Protein AF-A0A016SWZ9-F1 (afdb_monomer)

Sequence (400 aa):
MAFLKSSTEISSEKICSLPPNPGYGDCSSEPSIKFYFDVYDLRCKKFLFLNCKGSNQNRFDTEEECIRVCHYTACRPGEIIALSNATTPIICEKPSQCPDGYRCSYDKLFRRHVCCGYSNLDRTCPESSVSYASPTQHSSQRCSPSPTTDQCPENFICLKKERTGHCCKPQRDYCPLGQTPLDETLSGHPKKCNLMQSQFACPEGYECITPYRGNPWGYCCSTRIEARCSDGSDPYLYPENNQPQKCTVGVTTCRVGYSCQGLCNSIVGFCCTKKTSPSTDISNSDTTSDERPWYENATAHHANDGLVTKDDDDSRTSPAPSALVHSYAYDLMTVLSCPYQLTPSYLIDSQIIMECTKTGELRNSCPAPARCVRAPRDVLRRSICCTGSMISYRRSHILP

Radius of gyration: 32.59 Å; Cα contacts (8 Å, |Δi|>4): 728; chains: 1; bounding box: 80×88×98 Å

Solvent-accessible surface area (backbone atoms only — not comparable to full-atom values): 24625 Å² total; per-residue (Å²): 133,85,83,79,82,73,77,88,78,74,49,50,63,62,31,36,67,38,73,80,51,39,37,52,80,85,44,94,44,80,65,44,78,27,17,24,41,37,77,86,82,71,42,62,42,80,45,72,30,39,64,24,53,88,42,70,74,29,60,28,85,37,62,65,53,26,42,59,45,53,72,33,59,41,38,58,94,29,36,43,63,43,53,81,55,100,83,45,71,35,68,34,94,51,54,92,68,32,61,94,65,32,38,55,27,68,19,78,89,77,72,41,34,30,18,24,24,54,49,43,91,87,58,74,39,62,87,72,26,19,23,35,26,28,88,85,75,66,45,64,25,74,33,74,64,53,86,89,54,74,78,37,60,90,65,32,45,44,42,74,48,97,94,46,18,29,18,26,28,61,67,60,72,77,30,64,95,41,27,47,58,44,54,37,94,90,72,76,36,49,34,66,19,37,71,80,50,72,90,68,42,42,59,92,68,35,40,72,42,48,86,48,90,94,47,55,56,26,28,20,19,32,70,63,54,51,72,72,45,68,95,79,36,56,61,44,55,41,91,90,76,70,43,52,43,71,30,34,51,99,73,46,83,46,59,92,69,35,38,46,36,45,58,94,86,38,55,56,29,25,19,17,44,55,81,76,71,83,74,85,80,77,83,80,79,81,86,88,85,84,84,82,89,81,89,78,87,88,86,88,86,88,87,89,88,90,86,92,82,89,86,89,86,94,83,93,79,87,88,74,88,80,78,85,81,77,81,81,78,74,78,87,71,67,43,80,43,57,54,91,82,37,46,72,36,53,42,88,99,52,92,48,69,32,62,36,42,83,51,98,74,95,46,61,38,46,67,82,86,29,40,55,44,64,21,84,61,22,83,86,59,48,43,31,19,28,29,72,77,79,84,80,81,74,86,88,70,83,82,133

Foldseek 3Di:
DDDDPDDDPCALLNLLPDDFDLADDDAPDAKDWWWFQDLVVRAIDIDIRRNYPPGGNRTHHDRLLNLFSHVQQQEDQQKGFDAPDPRHFQFDDAQVSEPQQWGWTQRPSNRGITTIGFACPVVPDDPQKTARADSRRRPFDWDDQDQPDAPEPFQWGWDDDDPTTGTMHGSDPLDPAQWDADQDPPHRGFQKFFVVVPPPRDDPQWDFDQPDPPRRMGGTIGPAGHADAPPPFAFDADPVPRHFAKDFAPPDDDDPQWHFGDPPPGRIHTTTGDPPPDDPPPPDDDDDDDDDDDDDDDDDDDDDDDDDDDDDDDDDDDDDDDDPDPPPPDDLDFDQDDPPQWAFDADPPDPHGAFFDDDPPPDRHDPPPWGWDFRPRGPVRTITTIDGDDPDPDPDDDDD

Secondary structure (DSSP, 8-state):
------S----HHHHHTSPP----S---S--EEEEEEETTTTEEEEEEE---TT--S--BSSHHHHHHHHS-TTSPTT-EE-BSSSS-B-B-SSGGGSPTTEEEEEETTTTEEEEEE-B-TT--SPTTEEEPBPTTT-SB-EE---SS---SPTT-EEEEETTEEEEEEESS-SSSTTPPB-EETTTTEE-EEETTSTTTSS-TTEEEE-SSTT-SEEEEEESSPPP--GGGPPBPBPTTT--B-EEETTT--PPTTEEEEESTT-SEEEEEE--------------------------------------------PPP-----------------PPTT-EEPB-TTSS-B-BPEE-SSS-EE--TT-EEEE-TT-TT--EEEEES------------

InterPro domains:
  IPR002223 Pancreatic trypsin inhibitor Kunitz domain [PF00014] (15-70)
  IPR002223 Pancreatic trypsin inhibitor Kunitz domain [PS50279] (16-70)
  IPR002223 Pancreatic trypsin inhibitor Kunitz domain [SM00131] (14-71)
  IPR006150 Cysteine-rich repeat [SM00289] (73-117)
  IPR006150 Cysteine-rich repeat [SM00289] (123-169)
  IPR006150 Cysteine-rich repeat [SM00289] (173-222)
  IPR006150 Cysteine-rich repeat [SM00289] (227-273)
  IPR006150 Cysteine-rich repeat [SM00289] (336-387)
  IPR028150 Lustrin, cysteine-rich repeated [PF14625] (75-117)
  IPR028150 Lustrin, cysteine-rich repeated [PF14625] (125-169)
  IPR028150 Lustrin, cysteine-rich repeated [PF14625] (174-222)
  IPR028150 Lustrin, cysteine-rich repeated [PF14625] (229-273)
  IPR036880 Pancreatic trypsin inhibitor Kunitz domain superfamily [G3DSA:4.10.410.10] (4-71)
  IPR036880 Pancreatic trypsin inhibitor Kunitz domain superfamily [SSF57362] (11-73)
  IPR053014 Cuticle-associated divergent protein [PTHR46339] (11-389)

Structure (mmCIF, N/CA/C/O backbone):
data_AF-A0A016SWZ9-F1
#
_entry.id   AF-A0A016SWZ9-F1
#
loop_
_atom_site.group_PDB
_atom_site.id
_atom_site.type_symbol
_atom_site.label_atom_id
_atom_site.label_alt_id
_atom_site.label_comp_id
_atom_site.label_asym_id
_atom_site.label_entity_id
_atom_site.label_seq_id
_atom_site.pdbx_PDB_ins_code
_atom_site.Cartn_x
_atom_site.Cartn_y
_atom_site.Cartn_z
_atom_site.occupancy
_atom_site.B_iso_or_equiv
_atom_site.auth_seq_id
_atom_site.auth_comp_id
_atom_site.auth_asym_id
_atom_site.auth_atom_id
_atom_site.pdbx_PDB_model_num
ATOM 1 N N . MET A 1 1 ? -8.083 28.269 -7.785 1.00 29.72 1 MET A N 1
ATOM 2 C CA . MET A 1 1 ? -7.307 28.178 -9.045 1.00 29.72 1 MET A CA 1
ATOM 3 C C . MET A 1 1 ? -7.068 26.708 -9.352 1.00 29.72 1 MET A C 1
ATOM 5 O O . MET A 1 1 ? -7.039 25.926 -8.410 1.00 29.72 1 MET A O 1
ATOM 9 N N . ALA A 1 2 ? -6.944 26.317 -10.622 1.00 27.59 2 ALA A N 1
ATOM 10 C CA . ALA A 1 2 ? -6.658 24.925 -10.974 1.00 27.59 2 ALA A CA 1
ATOM 11 C C . ALA A 1 2 ? -5.197 24.576 -10.645 1.00 27.59 2 ALA A C 1
ATOM 13 O O . ALA A 1 2 ? -4.293 25.338 -10.985 1.00 27.59 2 ALA A O 1
ATOM 14 N N . PHE A 1 3 ? -4.962 23.428 -10.007 1.00 32.66 3 PHE A N 1
ATOM 15 C CA . PHE A 1 3 ? -3.608 22.920 -9.801 1.00 32.66 3 PHE A CA 1
ATOM 16 C C . PHE A 1 3 ? -3.045 22.410 -11.129 1.00 32.66 3 PHE A C 1
ATOM 18 O O . PHE A 1 3 ? -3.549 21.446 -11.705 1.00 32.66 3 PHE A O 1
ATOM 25 N N . LEU A 1 4 ? -1.988 23.065 -11.610 1.00 32.94 4 LEU A N 1
ATOM 26 C CA . LEU A 1 4 ? -1.225 22.613 -12.767 1.00 32.94 4 LEU A CA 1
ATOM 27 C C . LEU A 1 4 ? -0.562 21.271 -12.432 1.00 32.94 4 LEU A C 1
ATOM 29 O O . LEU A 1 4 ? 0.359 21.221 -11.616 1.00 32.94 4 LEU A O 1
ATOM 33 N N . LYS A 1 5 ? -1.005 20.186 -13.079 1.00 31.81 5 LYS A N 1
ATOM 34 C CA . LYS A 1 5 ? -0.259 18.922 -13.089 1.00 31.81 5 LYS A CA 1
ATOM 35 C C . LYS A 1 5 ? 1.055 19.141 -13.837 1.00 31.81 5 LYS A C 1
ATOM 37 O O . LYS A 1 5 ? 1.086 19.128 -15.065 1.00 31.81 5 LYS A O 1
ATOM 42 N N . SER A 1 6 ? 2.120 19.387 -13.082 1.00 34.25 6 SER A N 1
ATOM 43 C CA . SER A 1 6 ? 3.482 19.392 -13.608 1.00 34.25 6 SER A CA 1
ATOM 44 C C . SER A 1 6 ? 3.931 17.968 -13.952 1.00 34.25 6 SER A C 1
ATOM 46 O O . SER A 1 6 ? 3.404 16.997 -13.413 1.00 34.25 6 SER A O 1
ATOM 48 N N . SER A 1 7 ? 4.949 17.876 -14.807 1.00 35.16 7 SER A N 1
ATOM 49 C CA . SER A 1 7 ? 5.539 16.661 -15.386 1.00 35.16 7 SER A CA 1
ATOM 50 C C . SER A 1 7 ? 4.625 15.825 -16.296 1.00 35.16 7 SER A C 1
ATOM 52 O O . SER A 1 7 ? 3.534 15.384 -15.944 1.00 35.16 7 SER A O 1
ATOM 54 N N . THR A 1 8 ? 5.127 15.565 -17.502 1.00 41.88 8 THR A N 1
ATOM 55 C CA . THR A 1 8 ? 4.596 14.561 -18.423 1.00 41.88 8 THR A CA 1
ATOM 56 C C . THR A 1 8 ? 5.075 13.176 -17.991 1.00 41.88 8 THR A C 1
ATOM 58 O O . THR A 1 8 ? 6.055 12.662 -18.538 1.00 41.88 8 THR A O 1
ATOM 61 N N . GLU A 1 9 ? 4.411 12.566 -17.010 1.00 48.00 9 GLU A N 1
ATOM 62 C CA . GLU A 1 9 ? 4.642 11.153 -16.697 1.00 48.00 9 GLU A CA 1
ATOM 63 C C . GLU A 1 9 ? 4.214 10.285 -17.891 1.00 48.00 9 GLU A C 1
ATOM 65 O O . GLU A 1 9 ? 3.032 10.138 -18.208 1.00 48.00 9 GLU A O 1
ATOM 70 N N . ILE A 1 10 ? 5.201 9.721 -18.590 1.00 60.38 10 ILE A N 1
ATOM 71 C CA . ILE A 1 10 ? 4.973 8.677 -19.589 1.00 60.38 10 ILE A CA 1
ATOM 72 C C . ILE A 1 10 ? 4.625 7.413 -18.799 1.00 60.38 10 ILE A C 1
ATOM 74 O O . ILE A 1 10 ? 5.478 6.887 -18.091 1.00 60.38 10 ILE A O 1
ATOM 78 N N . SER A 1 11 ? 3.376 6.946 -18.890 1.00 72.00 11 SER A N 1
ATOM 79 C CA . SER A 1 11 ? 2.922 5.762 -18.149 1.00 72.00 11 SER A CA 1
ATOM 80 C C . SER A 1 11 ? 3.772 4.530 -1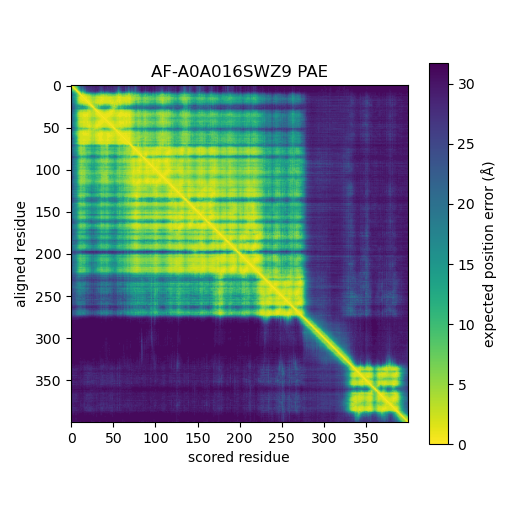8.470 1.00 72.00 11 SER A C 1
ATOM 82 O O . SER A 1 11 ? 4.233 4.377 -19.602 1.00 72.00 11 SER A O 1
ATOM 84 N N . SER A 1 12 ? 3.928 3.611 -17.511 1.00 74.62 12 SER A N 1
ATOM 85 C CA . SER A 1 12 ? 4.686 2.367 -17.715 1.00 74.62 12 SER A CA 1
ATOM 86 C C . SER A 1 12 ? 4.152 1.562 -18.906 1.00 74.62 12 SER A C 1
ATOM 88 O O . SER A 1 12 ? 4.935 1.101 -19.724 1.00 74.62 12 SER A O 1
ATOM 90 N N . GLU A 1 13 ? 2.825 1.512 -19.093 1.00 75.44 13 GLU A N 1
ATOM 91 C CA . GLU A 1 13 ? 2.162 0.954 -20.289 1.00 75.44 13 GLU A CA 1
ATOM 92 C C . GLU A 1 13 ? 2.742 1.542 -21.590 1.00 75.44 13 GLU A C 1
ATOM 94 O O . GLU A 1 13 ? 3.097 0.805 -22.509 1.00 75.44 13 GLU A O 1
ATOM 99 N N . LYS A 1 14 ? 2.919 2.870 -21.649 1.00 81.88 14 LYS A N 1
ATOM 100 C CA . LYS A 1 14 ? 3.511 3.548 -22.805 1.00 81.88 14 LYS A CA 1
ATOM 101 C C . LYS A 1 14 ? 5.024 3.335 -22.901 1.00 81.88 14 LYS A C 1
ATOM 103 O O . LYS A 1 14 ? 5.494 3.143 -24.016 1.00 81.88 14 LYS A O 1
ATOM 108 N N . ILE A 1 15 ? 5.775 3.327 -21.796 1.00 86.12 15 ILE A N 1
ATOM 109 C CA . ILE A 1 15 ? 7.223 3.032 -21.796 1.00 86.12 15 ILE A CA 1
ATOM 110 C C . ILE A 1 15 ? 7.481 1.635 -22.370 1.00 86.12 15 ILE A C 1
ATOM 112 O O . ILE A 1 15 ? 8.216 1.492 -23.342 1.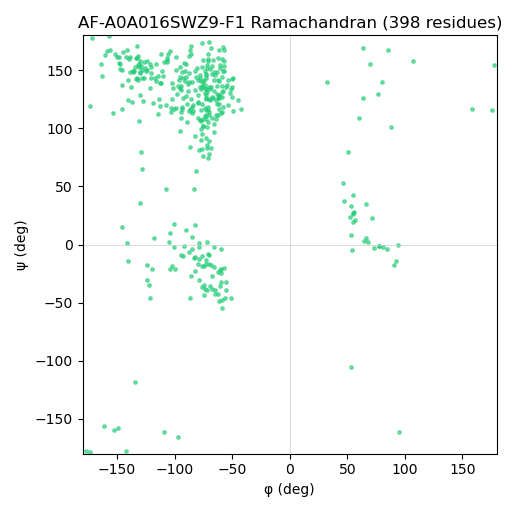00 86.12 15 ILE A O 1
ATOM 116 N N . CYS A 1 16 ? 6.834 0.619 -21.807 1.00 86.56 16 CYS A N 1
ATOM 117 C CA . CYS A 1 16 ? 7.059 -0.784 -22.142 1.00 86.56 16 CYS A CA 1
ATOM 118 C C . CYS A 1 16 ? 6.540 -1.154 -23.540 1.00 86.56 16 CYS A C 1
ATOM 120 O O . CYS A 1 16 ? 6.957 -2.163 -24.094 1.00 86.56 16 CYS A O 1
ATOM 122 N N . SER A 1 17 ? 5.679 -0.322 -24.143 1.00 85.94 17 SER A N 1
ATOM 123 C CA . SER A 1 17 ? 5.250 -0.472 -25.541 1.00 85.94 17 SER A CA 1
ATOM 124 C C . SER A 1 17 ? 6.289 -0.035 -26.591 1.00 85.94 17 SER A C 1
ATOM 126 O O . SER A 1 17 ? 6.085 -0.269 -27.782 1.00 85.94 17 SER A O 1
ATOM 128 N N . LEU A 1 18 ? 7.384 0.625 -26.191 1.00 87.25 18 LEU A N 1
ATOM 129 C CA . LEU A 1 18 ? 8.392 1.146 -27.122 1.00 87.25 18 LEU A CA 1
ATOM 130 C C . LEU A 1 18 ? 9.373 0.045 -27.571 1.00 87.25 18 LEU A C 1
ATOM 132 O O . LEU A 1 18 ? 9.764 -0.781 -26.751 1.00 87.25 18 LEU A O 1
ATOM 136 N N . PRO A 1 19 ? 9.856 0.051 -28.827 1.00 86.56 19 PRO A N 1
ATOM 137 C CA . PRO A 1 19 ? 10.899 -0.878 -29.266 1.00 86.56 19 PRO A CA 1
ATOM 138 C C . PRO A 1 19 ? 12.243 -0.606 -28.558 1.00 86.56 19 PRO A C 1
ATOM 140 O O . PRO A 1 19 ? 12.478 0.527 -28.117 1.00 86.56 19 PRO A O 1
ATOM 143 N N . PRO A 1 20 ? 13.164 -1.589 -28.500 1.00 89.06 20 PRO A N 1
ATOM 144 C CA . PRO A 1 20 ? 14.534 -1.350 -28.051 1.00 89.06 20 PRO A CA 1
ATOM 145 C C . PRO A 1 20 ? 15.197 -0.276 -28.918 1.00 89.06 20 PRO A C 1
ATOM 147 O O . PRO A 1 20 ? 15.142 -0.333 -30.147 1.00 89.06 20 PRO A O 1
ATOM 150 N N . ASN A 1 21 ? 15.836 0.706 -28.284 1.00 88.06 21 ASN A N 1
ATOM 151 C CA . ASN A 1 21 ? 16.500 1.804 -28.982 1.00 88.06 21 ASN A CA 1
ATOM 152 C C . ASN A 1 21 ? 17.928 1.994 -28.432 1.00 88.06 21 ASN A C 1
ATOM 154 O O . ASN A 1 21 ? 18.081 2.519 -27.322 1.00 88.06 21 ASN A O 1
ATOM 158 N N . PRO A 1 22 ? 18.978 1.603 -29.181 1.00 84.62 22 PRO A N 1
ATOM 159 C CA . PRO A 1 22 ? 20.370 1.695 -28.734 1.00 84.62 22 PRO A CA 1
ATOM 160 C C . PRO A 1 22 ? 20.909 3.134 -28.637 1.00 84.62 22 PRO A C 1
ATOM 162 O O . PRO A 1 22 ? 21.984 3.325 -28.070 1.00 84.62 22 PRO A O 1
ATOM 165 N N . GLY A 1 23 ? 20.172 4.137 -29.128 1.00 80.56 23 GLY A N 1
ATOM 166 C CA . GLY A 1 23 ? 20.660 5.503 -29.331 1.00 80.56 23 GLY A CA 1
ATOM 167 C C . GLY A 1 23 ? 21.376 5.671 -30.677 1.00 80.56 23 GLY A C 1
ATOM 168 O O . GLY A 1 23 ? 21.655 4.691 -31.367 1.00 80.56 23 GLY A O 1
ATOM 169 N N . TYR A 1 24 ? 21.636 6.921 -31.071 1.00 76.56 24 TYR A N 1
ATOM 170 C CA . TYR A 1 24 ? 22.297 7.260 -32.338 1.00 76.56 24 TYR A CA 1
ATOM 171 C C . TYR A 1 24 ? 23.068 8.593 -32.261 1.00 76.56 24 TYR A C 1
ATOM 173 O O . TYR A 1 24 ? 22.827 9.412 -31.371 1.00 76.56 24 TYR A O 1
ATOM 181 N N . GLY A 1 25 ? 23.967 8.824 -33.225 1.00 71.00 25 GLY A N 1
ATOM 182 C CA . GLY A 1 25 ? 24.854 9.997 -33.294 1.00 71.00 25 GLY A CA 1
ATOM 183 C C . GLY A 1 25 ? 26.235 9.733 -32.684 1.00 71.00 25 GLY A C 1
ATOM 184 O O . GLY A 1 25 ? 26.612 8.580 -32.515 1.00 71.00 25 GLY A O 1
ATOM 185 N N . ASP A 1 26 ? 26.977 10.792 -32.346 1.00 73.12 26 ASP A N 1
ATOM 186 C CA . ASP A 1 26 ? 28.234 10.668 -31.596 1.00 73.12 26 ASP A CA 1
ATOM 187 C C . ASP A 1 26 ? 27.960 10.303 -30.130 1.00 73.12 26 ASP A C 1
ATOM 189 O O . ASP A 1 26 ? 27.222 10.997 -29.419 1.00 73.12 26 ASP A O 1
ATOM 193 N N . CYS A 1 27 ? 28.575 9.214 -29.668 1.00 77.69 27 CYS A N 1
ATOM 194 C CA . CYS A 1 27 ? 28.362 8.637 -28.342 1.00 77.69 27 CYS A CA 1
ATOM 195 C C . CYS A 1 27 ? 29.660 8.761 -27.532 1.00 77.69 27 CYS A C 1
ATOM 197 O O . CYS A 1 27 ? 30.672 8.154 -27.863 1.00 77.69 27 CYS A O 1
ATOM 199 N N . SER A 1 28 ? 29.655 9.583 -26.480 1.00 71.12 28 SER A N 1
ATOM 200 C CA . SER A 1 28 ? 30.875 10.006 -25.764 1.00 71.12 28 SER A CA 1
ATOM 201 C C . SER A 1 28 ? 31.390 9.005 -24.715 1.00 71.12 28 SER A C 1
ATOM 203 O O . SER A 1 28 ? 32.130 9.392 -23.811 1.00 71.12 28 SER A O 1
ATOM 205 N N . SER A 1 29 ? 30.950 7.748 -24.771 1.00 81.81 29 SER A N 1
ATOM 206 C CA . SER A 1 29 ? 31.166 6.743 -23.723 1.00 81.81 29 SER A CA 1
ATOM 207 C C . SER A 1 29 ? 30.916 5.332 -24.249 1.00 81.81 29 SER A C 1
ATOM 209 O O . SER A 1 29 ? 29.988 5.138 -25.032 1.00 81.81 29 SER A O 1
ATOM 211 N N . GLU A 1 30 ? 31.692 4.362 -23.760 1.00 86.94 30 GLU A N 1
ATOM 212 C CA . GLU A 1 30 ? 31.612 2.945 -24.144 1.00 86.94 30 GLU A CA 1
ATOM 213 C C . GLU A 1 30 ? 30.186 2.363 -24.084 1.00 86.94 30 GLU A C 1
ATOM 215 O O . GLU A 1 30 ? 29.437 2.682 -23.154 1.00 86.94 30 GLU A O 1
ATOM 220 N N . PRO A 1 31 ? 29.793 1.476 -25.019 1.00 88.00 31 PRO A N 1
ATOM 221 C CA . PRO A 1 31 ? 28.531 0.744 -24.952 1.00 88.00 31 PRO A CA 1
ATOM 222 C C . PRO A 1 31 ? 28.373 -0.092 -23.674 1.00 88.00 31 PRO A C 1
ATOM 224 O O . PRO A 1 31 ? 29.335 -0.629 -23.128 1.00 88.00 31 PRO A O 1
ATOM 227 N N . SER A 1 32 ? 27.134 -0.265 -23.213 1.00 90.38 32 SER A N 1
ATOM 228 C CA . SER A 1 32 ? 26.811 -1.084 -22.040 1.00 90.38 32 SER A CA 1
ATOM 229 C C . SER A 1 32 ? 25.588 -1.971 -22.276 1.00 90.38 32 SER A C 1
ATOM 231 O O . SER A 1 32 ? 24.681 -1.637 -23.038 1.00 90.38 32 SER A O 1
ATOM 233 N N . ILE A 1 33 ? 25.558 -3.140 -21.630 1.00 91.38 33 ILE A N 1
ATOM 234 C CA . ILE A 1 33 ? 24.378 -4.010 -21.655 1.00 91.38 33 ILE A CA 1
ATOM 235 C C . ILE A 1 33 ? 23.294 -3.397 -20.770 1.00 91.38 33 ILE A C 1
ATOM 237 O O . ILE A 1 33 ? 23.549 -3.034 -19.621 1.00 91.38 33 ILE A O 1
ATOM 241 N N . LYS A 1 34 ? 22.085 -3.303 -21.320 1.00 93.44 34 LYS A N 1
ATOM 242 C CA . LYS A 1 34 ? 20.864 -2.852 -20.647 1.00 93.44 34 LYS A CA 1
ATOM 243 C C . LYS A 1 34 ? 19.728 -3.824 -20.956 1.00 93.44 34 LYS A C 1
ATOM 245 O O . LYS A 1 34 ? 19.867 -4.702 -21.810 1.00 93.44 34 LYS A O 1
ATOM 250 N N . PHE A 1 35 ? 18.604 -3.670 -20.274 1.00 92.12 35 PHE A N 1
ATOM 251 C CA . PHE A 1 35 ? 17.403 -4.473 -20.483 1.00 92.12 35 PHE A CA 1
ATOM 252 C C . PHE A 1 35 ? 16.294 -3.639 -21.115 1.00 92.12 35 PHE A C 1
ATOM 254 O O . PHE A 1 35 ? 16.156 -2.461 -20.804 1.00 92.12 35 PHE A O 1
ATOM 261 N N . TYR A 1 36 ? 15.491 -4.254 -21.974 1.00 91.94 36 TYR A N 1
ATOM 262 C CA . TYR A 1 36 ? 14.238 -3.697 -22.485 1.00 91.94 36 TYR A CA 1
ATOM 263 C C . TYR A 1 36 ? 13.135 -4.746 -22.354 1.00 91.94 36 TYR A C 1
ATOM 265 O O . TYR A 1 36 ? 13.416 -5.947 -22.335 1.00 91.94 36 TYR A O 1
ATOM 273 N N . PHE A 1 37 ? 11.885 -4.308 -22.276 1.00 88.12 37 PHE A N 1
ATOM 274 C CA . PHE A 1 37 ? 10.733 -5.195 -22.339 1.00 88.12 37 PHE A CA 1
ATOM 275 C C . PHE A 1 37 ? 10.330 -5.449 -23.792 1.00 88.12 37 PHE A C 1
ATOM 277 O O . PHE A 1 37 ? 10.073 -4.507 -24.542 1.00 88.12 37 PHE A O 1
ATOM 284 N N . ASP A 1 38 ? 10.262 -6.718 -24.180 1.00 86.44 38 ASP A N 1
ATOM 285 C CA . ASP A 1 38 ? 9.768 -7.158 -25.478 1.00 86.44 38 ASP A CA 1
ATOM 286 C C . ASP A 1 38 ? 8.275 -7.504 -25.375 1.00 86.44 38 ASP A C 1
ATOM 288 O O . ASP A 1 38 ? 7.885 -8.430 -24.659 1.00 86.44 38 ASP A O 1
ATOM 292 N N . VAL A 1 39 ? 7.442 -6.759 -26.105 1.00 80.75 39 VAL A N 1
ATOM 293 C CA . VAL A 1 39 ? 5.979 -6.926 -26.137 1.00 80.75 39 VAL A CA 1
ATOM 294 C C . VAL A 1 39 ? 5.500 -8.172 -26.887 1.00 80.75 39 VAL A C 1
ATOM 296 O O . VAL A 1 39 ? 4.347 -8.559 -26.712 1.00 80.75 39 VAL A O 1
ATOM 299 N N . TYR A 1 40 ? 6.342 -8.800 -27.713 1.00 79.38 40 TYR A N 1
ATOM 300 C CA . TYR A 1 40 ? 5.986 -10.011 -28.460 1.00 79.38 40 TYR A CA 1
ATOM 301 C C . TYR A 1 40 ? 6.246 -11.267 -27.622 1.00 79.38 40 TYR A C 1
ATOM 303 O O . TYR A 1 40 ? 5.371 -12.122 -27.502 1.00 79.38 40 TYR A O 1
ATOM 311 N N . ASP A 1 41 ? 7.412 -11.337 -26.974 1.00 78.62 41 ASP A N 1
ATOM 312 C CA . ASP A 1 41 ? 7.763 -12.436 -26.059 1.00 78.62 41 ASP A CA 1
ATOM 313 C C . ASP A 1 41 ? 7.197 -12.240 -24.640 1.00 78.62 41 ASP A C 1
ATOM 315 O O . ASP A 1 41 ? 7.245 -13.164 -23.821 1.00 78.62 41 ASP A O 1
ATOM 319 N N . LEU A 1 42 ? 6.678 -11.041 -24.341 1.00 74.81 42 LEU A N 1
ATOM 320 C CA . LEU A 1 42 ? 6.145 -10.615 -23.042 1.00 74.81 42 LEU A CA 1
ATOM 321 C C . LEU A 1 42 ? 7.154 -10.806 -21.893 1.00 74.81 42 LEU A C 1
ATOM 323 O O . LEU A 1 42 ? 6.815 -11.298 -20.809 1.00 74.81 42 LEU A O 1
ATOM 327 N N . ARG A 1 43 ? 8.418 -10.451 -22.162 1.00 83.06 43 ARG A N 1
ATOM 328 C CA . ARG A 1 43 ? 9.587 -10.688 -21.297 1.00 83.06 43 ARG A CA 1
ATOM 329 C C . ARG A 1 43 ? 10.624 -9.580 -21.426 1.00 83.06 43 ARG A C 1
ATOM 331 O O . ARG A 1 43 ? 10.762 -8.951 -22.471 1.00 83.06 43 ARG A O 1
ATOM 338 N N . CYS A 1 44 ? 11.429 -9.422 -20.385 1.00 87.88 44 CYS A N 1
ATOM 339 C CA . CYS A 1 44 ? 12.622 -8.590 -20.430 1.00 87.88 44 CYS A CA 1
ATOM 340 C C . CYS A 1 44 ? 13.778 -9.292 -21.149 1.00 87.88 44 CYS A C 1
ATOM 342 O O . CYS A 1 44 ? 14.040 -10.473 -20.926 1.00 87.88 44 CYS A O 1
ATOM 344 N N . LYS A 1 45 ? 14.467 -8.556 -22.022 1.00 90.56 45 LYS A N 1
ATOM 345 C CA . LYS A 1 45 ? 15.591 -9.032 -22.837 1.00 90.56 45 LYS A CA 1
ATOM 346 C C . LYS A 1 45 ? 16.775 -8.079 -22.716 1.00 90.56 45 LYS A C 1
ATOM 348 O O . LYS A 1 45 ? 16.605 -6.868 -22.587 1.00 90.56 45 LYS A O 1
ATOM 353 N N . LYS A 1 46 ? 17.988 -8.626 -22.800 1.00 94.06 46 LYS A N 1
ATOM 354 C CA . LYS A 1 46 ? 19.231 -7.844 -22.869 1.00 94.06 46 LYS A CA 1
ATOM 355 C C . LYS A 1 46 ? 19.389 -7.230 -24.261 1.00 94.06 46 LYS A C 1
ATOM 357 O O . LYS A 1 46 ? 19.111 -7.891 -25.260 1.00 94.06 46 LYS A O 1
ATOM 362 N N . PHE A 1 47 ? 19.884 -6.000 -24.326 1.00 91.25 47 PHE A N 1
ATOM 363 C CA . PHE A 1 47 ? 20.345 -5.357 -25.556 1.00 91.25 47 PHE A CA 1
ATOM 364 C C . PHE A 1 47 ? 21.594 -4.512 -25.297 1.00 91.25 47 PHE A C 1
ATOM 366 O O . PHE A 1 47 ? 21.898 -4.155 -24.156 1.00 91.25 47 PHE A O 1
ATOM 373 N N . LEU A 1 48 ? 22.327 -4.203 -26.366 1.00 89.00 48 LEU A N 1
ATOM 374 C CA . LEU A 1 48 ? 23.458 -3.286 -26.309 1.00 89.00 48 LEU A CA 1
ATOM 375 C C . LEU A 1 48 ? 22.942 -1.847 -26.419 1.00 89.00 48 LEU A C 1
ATOM 377 O O . LEU A 1 48 ? 22.408 -1.453 -27.456 1.00 89.00 48 LEU A O 1
ATOM 381 N N . PHE A 1 49 ? 23.111 -1.064 -25.359 1.00 88.44 49 PHE A N 1
ATOM 382 C CA . PHE A 1 49 ? 22.894 0.375 -25.384 1.00 88.44 49 PHE A CA 1
ATOM 383 C C . PHE A 1 49 ? 24.222 1.070 -25.687 1.00 88.44 49 PHE A C 1
ATOM 385 O O . PHE A 1 49 ? 25.215 0.849 -24.999 1.00 88.44 49 PHE A O 1
ATOM 392 N N . LEU A 1 50 ? 24.251 1.927 -26.705 1.00 86.25 50 LEU A N 1
ATOM 393 C CA . LEU A 1 50 ? 25.477 2.585 -27.169 1.00 86.25 50 LEU A CA 1
ATOM 394 C C . LEU A 1 50 ? 25.813 3.862 -26.366 1.00 86.25 50 LEU A C 1
ATOM 396 O O . LEU A 1 50 ? 26.719 4.599 -26.731 1.00 86.25 50 LEU A O 1
ATOM 400 N N . ASN A 1 51 ? 25.065 4.152 -25.292 1.00 85.56 51 ASN A N 1
ATOM 401 C CA . ASN A 1 51 ? 25.187 5.356 -24.453 1.00 85.56 51 ASN A CA 1
ATOM 402 C C . ASN A 1 51 ? 25.101 6.696 -25.223 1.00 85.56 51 ASN A C 1
ATOM 404 O O . ASN A 1 51 ? 25.579 7.735 -24.770 1.00 85.56 51 ASN A O 1
ATOM 408 N N . CYS A 1 52 ? 24.421 6.690 -26.372 1.00 82.81 52 CYS A N 1
ATOM 409 C CA . CYS A 1 52 ? 24.165 7.872 -27.194 1.00 82.81 52 CYS A CA 1
ATOM 410 C C . CYS A 1 52 ? 22.894 8.626 -26.762 1.00 82.81 52 CYS A C 1
ATOM 412 O O . CYS A 1 52 ? 22.015 8.103 -26.066 1.00 82.81 52 CYS A O 1
ATOM 414 N N . LYS A 1 53 ? 22.735 9.846 -27.286 1.00 78.00 53 LYS A N 1
ATOM 415 C CA . LYS A 1 53 ? 21.452 10.570 -27.272 1.00 78.00 53 LYS A CA 1
ATOM 416 C C . LYS A 1 53 ? 20.431 9.877 -28.198 1.00 78.00 53 LYS A C 1
ATOM 418 O O . LYS A 1 53 ? 20.754 8.952 -28.940 1.00 78.00 53 LYS A O 1
ATOM 423 N N . GLY A 1 54 ? 19.164 10.288 -28.116 1.00 76.75 54 GLY A N 1
ATOM 424 C CA . GLY A 1 54 ? 18.089 9.767 -28.976 1.00 76.75 54 GLY A CA 1
ATOM 425 C C . GLY A 1 54 ? 17.529 8.384 -28.601 1.00 76.75 54 GLY A C 1
ATOM 426 O O . GLY A 1 54 ? 16.590 7.924 -29.247 1.00 76.75 54 GLY A O 1
ATOM 427 N N . SER A 1 55 ? 18.048 7.733 -27.552 1.00 83.31 55 SER A N 1
ATOM 428 C CA . SER A 1 55 ? 17.440 6.527 -26.968 1.00 83.31 55 SER A CA 1
ATOM 429 C C . SER A 1 55 ? 16.154 6.851 -26.191 1.00 83.31 55 SER A C 1
ATOM 431 O O . SER A 1 55 ? 15.964 7.974 -25.722 1.00 83.31 55 SER A O 1
ATOM 433 N N . ASN A 1 56 ? 15.258 5.869 -26.066 1.00 87.88 56 ASN A N 1
ATOM 434 C CA . ASN A 1 56 ? 13.950 6.016 -25.421 1.00 87.88 56 ASN A CA 1
ATOM 435 C C . ASN A 1 56 ? 13.963 5.540 -23.949 1.00 87.88 56 ASN A C 1
ATOM 437 O O . ASN A 1 56 ? 15.025 5.411 -23.337 1.00 87.88 56 ASN A O 1
ATOM 441 N N . GLN A 1 57 ? 12.783 5.349 -23.355 1.00 89.88 57 GLN A N 1
ATOM 442 C CA . GLN A 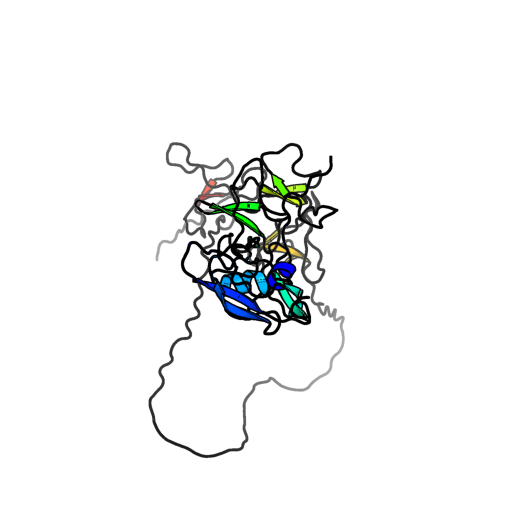1 57 ? 12.610 4.971 -21.948 1.00 89.88 57 GLN A CA 1
ATOM 443 C C . GLN A 1 57 ? 12.504 3.454 -21.706 1.00 89.88 57 GLN A C 1
ATOM 445 O O . GLN A 1 57 ? 12.561 3.049 -20.550 1.00 89.88 57 GLN A O 1
ATOM 450 N N . ASN A 1 58 ? 12.375 2.608 -22.739 1.00 90.38 58 ASN A N 1
ATOM 451 C CA . ASN A 1 58 ? 12.364 1.146 -22.572 1.00 90.38 58 ASN A CA 1
ATOM 452 C C . ASN A 1 58 ? 13.806 0.625 -22.459 1.00 90.38 58 ASN A C 1
ATOM 454 O O . ASN A 1 58 ? 14.329 -0.050 -23.348 1.00 90.38 58 ASN A O 1
ATOM 458 N N . ARG A 1 59 ? 14.486 1.064 -21.397 1.00 91.25 59 ARG A N 1
ATOM 459 C CA . ARG A 1 59 ? 15.897 0.800 -21.122 1.00 91.25 59 ARG A CA 1
ATOM 460 C C . ARG A 1 59 ? 16.139 0.864 -19.617 1.00 91.25 59 ARG A C 1
ATOM 462 O O . ARG A 1 59 ? 16.092 1.943 -19.031 1.00 91.25 59 ARG A O 1
ATOM 469 N N . PHE A 1 60 ? 16.467 -0.284 -19.048 1.00 91.12 60 PHE A N 1
ATOM 470 C CA . PHE A 1 60 ? 16.655 -0.519 -17.620 1.00 91.12 60 PHE A CA 1
ATOM 471 C C . PHE A 1 60 ? 18.047 -1.098 -17.351 1.00 91.12 60 PHE A C 1
ATOM 473 O O . PHE A 1 60 ? 18.668 -1.692 -18.240 1.00 91.12 60 PHE A O 1
ATOM 480 N N . ASP A 1 61 ? 18.541 -0.946 -16.130 1.00 89.56 61 ASP A N 1
ATOM 481 C CA . ASP A 1 61 ? 19.883 -1.367 -15.737 1.00 89.56 61 ASP A CA 1
ATOM 482 C C . ASP A 1 61 ? 19.933 -2.844 -15.323 1.00 89.56 61 ASP A C 1
ATOM 484 O O . ASP A 1 61 ? 20.965 -3.490 -15.513 1.00 89.56 61 ASP A O 1
ATOM 488 N N . THR A 1 62 ? 18.821 -3.408 -14.835 1.00 86.62 62 THR A N 1
ATOM 489 C CA . THR A 1 62 ? 18.717 -4.834 -14.469 1.00 86.62 62 THR A CA 1
ATOM 490 C C . THR A 1 62 ? 17.461 -5.510 -15.033 1.00 86.62 62 THR A C 1
ATOM 492 O O . THR A 1 62 ? 16.495 -4.848 -15.425 1.00 86.62 62 THR A O 1
ATOM 495 N N . GLU A 1 63 ? 17.459 -6.848 -15.072 1.00 85.69 63 GLU A N 1
ATOM 496 C CA . GLU A 1 63 ? 16.299 -7.630 -15.525 1.00 85.69 63 GLU A CA 1
ATOM 497 C C . GLU A 1 63 ? 15.117 -7.431 -14.574 1.00 85.69 63 GLU A C 1
ATOM 499 O O . GLU A 1 63 ? 13.980 -7.258 -15.005 1.00 85.69 63 GLU A O 1
ATOM 504 N N . GLU A 1 64 ? 15.403 -7.360 -13.275 1.00 79.06 64 GLU A N 1
ATOM 505 C CA . GLU A 1 64 ? 14.427 -7.126 -12.220 1.00 79.06 64 GLU A CA 1
ATOM 506 C C . GLU A 1 64 ? 13.844 -5.716 -12.307 1.00 79.06 64 GLU A C 1
ATOM 508 O O . GLU A 1 64 ? 12.660 -5.545 -12.052 1.00 79.06 64 GLU A O 1
ATOM 513 N N . GLU A 1 65 ? 14.621 -4.681 -12.645 1.00 80.88 65 GLU A N 1
ATOM 514 C CA . GLU A 1 65 ? 14.073 -3.341 -12.923 1.00 80.88 65 GLU A CA 1
ATOM 515 C C . GLU A 1 65 ? 13.106 -3.364 -14.111 1.00 80.88 65 GLU A C 1
ATOM 517 O O . GLU A 1 65 ? 11.971 -2.909 -13.977 1.00 80.88 65 GLU A O 1
ATOM 522 N N . CYS A 1 66 ? 13.506 -3.980 -15.224 1.00 85.81 66 CYS A N 1
ATOM 523 C CA . CYS A 1 66 ? 12.641 -4.134 -16.389 1.00 85.81 66 CYS A CA 1
ATOM 524 C C . CYS A 1 66 ? 11.345 -4.899 -16.057 1.00 85.81 66 CYS A C 1
ATOM 526 O O . CYS A 1 66 ? 10.249 -4.443 -16.392 1.00 85.81 66 CYS A O 1
ATOM 528 N N . ILE A 1 67 ? 11.443 -6.035 -15.353 1.00 79.06 67 ILE A N 1
ATOM 529 C CA . ILE A 1 67 ? 10.277 -6.834 -14.947 1.00 79.06 67 ILE A CA 1
ATOM 530 C C . ILE A 1 67 ? 9.380 -6.006 -14.022 1.00 79.06 67 ILE A C 1
ATOM 532 O O . ILE A 1 67 ? 8.162 -6.005 -14.202 1.00 79.06 67 ILE A O 1
ATOM 536 N N . ARG A 1 68 ? 9.963 -5.265 -13.073 1.00 75.06 68 ARG A N 1
ATOM 537 C CA . ARG A 1 68 ? 9.217 -4.429 -12.123 1.00 75.06 68 ARG A CA 1
ATOM 538 C C . ARG A 1 68 ? 8.467 -3.287 -12.807 1.00 75.06 68 ARG A C 1
ATOM 540 O O . ARG A 1 68 ? 7.292 -3.103 -12.513 1.00 75.06 68 ARG A O 1
ATOM 547 N N . VAL A 1 69 ? 9.065 -2.589 -13.772 1.00 78.38 69 VAL A N 1
ATOM 548 C CA . VAL A 1 69 ? 8.352 -1.526 -14.504 1.00 78.38 69 VAL A CA 1
ATOM 549 C C . VAL A 1 69 ? 7.305 -2.105 -15.467 1.00 78.38 69 VAL A C 1
ATOM 551 O O . VAL A 1 69 ? 6.204 -1.558 -15.567 1.00 78.38 69 VAL A O 1
ATOM 554 N N . CYS A 1 70 ? 7.608 -3.215 -16.151 1.00 81.00 70 CYS A N 1
ATOM 555 C CA . CYS A 1 70 ? 6.826 -3.657 -17.309 1.00 81.00 70 CYS A CA 1
ATOM 556 C C . CYS A 1 70 ? 5.868 -4.832 -17.097 1.00 81.00 70 CYS A C 1
ATOM 558 O O . CYS A 1 70 ? 4.910 -4.929 -17.852 1.00 81.00 70 CYS A O 1
ATOM 560 N N . HIS A 1 71 ? 6.032 -5.684 -16.080 1.00 74.25 71 HIS A N 1
ATOM 561 C CA . HIS A 1 71 ? 5.018 -6.702 -15.743 1.00 74.25 71 HIS A CA 1
ATOM 562 C C . HIS A 1 71 ? 3.907 -6.161 -14.825 1.00 74.25 71 HIS A C 1
ATOM 564 O O . HIS A 1 71 ? 2.972 -6.887 -14.503 1.00 74.25 71 HIS A O 1
ATOM 570 N N . TYR A 1 72 ? 4.017 -4.907 -14.377 1.00 72.00 72 TYR A N 1
ATOM 571 C CA . TYR A 1 72 ? 3.164 -4.310 -13.344 1.00 72.00 72 TYR A CA 1
ATOM 572 C C . TYR A 1 72 ? 2.121 -3.349 -13.953 1.00 72.00 72 TYR A C 1
ATOM 574 O O . TYR A 1 72 ? 1.414 -2.649 -13.230 1.00 72.00 72 TYR A O 1
ATOM 582 N N . THR A 1 73 ? 1.980 -3.344 -15.285 1.00 73.19 73 THR A N 1
ATOM 583 C CA . THR A 1 73 ? 1.045 -2.509 -16.063 1.00 73.19 73 THR A CA 1
ATOM 584 C C . THR A 1 73 ? -0.432 -2.718 -15.716 1.00 73.19 73 THR A C 1
ATOM 586 O O . THR A 1 73 ? -1.245 -1.825 -15.947 1.00 73.19 73 THR A O 1
ATOM 589 N N . ALA A 1 74 ? -0.786 -3.858 -15.118 1.00 79.88 74 ALA A N 1
ATOM 590 C CA . ALA A 1 74 ? -2.118 -4.132 -14.575 1.00 79.88 74 ALA A CA 1
ATOM 591 C C . ALA A 1 74 ? -2.446 -3.419 -13.251 1.00 79.88 74 ALA A C 1
ATOM 593 O O . ALA A 1 74 ? -3.613 -3.405 -12.838 1.00 79.88 74 ALA A O 1
ATOM 594 N N . CYS A 1 75 ? -1.440 -2.940 -12.519 1.00 86.38 75 CYS A N 1
ATOM 595 C CA . CYS A 1 75 ? -1.581 -2.542 -11.122 1.00 86.38 75 CYS A CA 1
ATOM 596 C C . CYS A 1 75 ? -1.831 -1.032 -10.971 1.00 86.38 75 CYS A C 1
ATOM 598 O O . CYS A 1 75 ? -1.466 -0.225 -11.826 1.00 86.38 75 CYS A O 1
ATOM 600 N N . ARG A 1 76 ? -2.503 -0.635 -9.885 1.00 86.81 76 ARG A N 1
ATOM 601 C CA . ARG A 1 76 ? -2.727 0.783 -9.557 1.00 86.81 76 ARG A CA 1
ATOM 602 C C . ARG A 1 76 ? -1.429 1.402 -9.017 1.00 86.81 76 ARG A C 1
ATOM 604 O O . ARG A 1 76 ? -0.586 0.670 -8.501 1.00 86.81 76 ARG A O 1
ATOM 611 N N . PRO A 1 77 ? -1.269 2.737 -9.069 1.00 84.38 77 PRO A N 1
ATOM 612 C CA . PRO A 1 77 ? -0.151 3.411 -8.412 1.00 84.38 77 PRO A CA 1
ATOM 613 C C . PRO A 1 77 ? -0.012 2.962 -6.948 1.00 84.38 77 PRO A C 1
ATOM 615 O O . PRO A 1 77 ? -0.989 2.986 -6.200 1.00 84.38 77 PRO A O 1
ATOM 618 N N . GLY A 1 78 ? 1.185 2.511 -6.567 1.00 84.94 78 GLY A N 1
ATOM 619 C CA . GLY A 1 78 ? 1.489 1.992 -5.230 1.00 84.94 78 GLY A CA 1
ATOM 620 C C . GLY A 1 78 ? 1.292 0.491 -5.020 1.00 84.94 78 GLY A C 1
ATOM 621 O O . GLY A 1 78 ? 1.842 -0.045 -4.058 1.00 84.94 78 GLY A O 1
ATOM 622 N N . GLU A 1 79 ? 0.545 -0.197 -5.884 1.00 88.38 79 GLU A N 1
ATOM 623 C CA . GLU A 1 79 ? 0.402 -1.656 -5.835 1.00 88.38 79 GLU A CA 1
ATOM 624 C C . GLU A 1 79 ? 1.609 -2.356 -6.489 1.00 88.38 79 GLU A C 1
ATOM 626 O O . GLU A 1 79 ? 2.219 -1.851 -7.434 1.00 88.38 79 GLU A O 1
ATOM 631 N N . ILE A 1 80 ? 1.910 -3.571 -6.029 1.00 84.75 80 ILE A N 1
ATOM 632 C CA . ILE A 1 80 ? 2.782 -4.530 -6.713 1.00 84.75 80 ILE A CA 1
ATOM 633 C C . ILE A 1 80 ? 1.965 -5.697 -7.269 1.00 84.75 80 ILE A C 1
ATOM 635 O O . ILE A 1 80 ? 0.883 -6.011 -6.767 1.00 84.75 80 ILE A O 1
ATOM 639 N N . ILE A 1 81 ? 2.501 -6.375 -8.283 1.00 85.94 81 ILE A N 1
ATOM 640 C CA . ILE A 1 81 ? 1.966 -7.663 -8.728 1.00 85.94 81 ILE A CA 1
ATOM 641 C C . ILE A 1 81 ? 2.317 -8.758 -7.707 1.00 85.94 81 ILE A C 1
ATOM 643 O O . ILE A 1 81 ? 3.407 -8.756 -7.130 1.00 85.94 81 ILE A O 1
ATOM 647 N N . ALA A 1 82 ? 1.409 -9.706 -7.480 1.00 88.19 82 ALA A N 1
ATOM 648 C CA . ALA A 1 82 ? 1.712 -10.914 -6.725 1.00 88.19 82 ALA A CA 1
ATOM 649 C C . ALA A 1 82 ? 2.505 -11.882 -7.609 1.00 88.19 82 ALA A C 1
ATOM 651 O O . ALA A 1 82 ? 2.125 -12.148 -8.753 1.00 88.19 82 ALA A O 1
ATOM 652 N N . LEU A 1 83 ? 3.573 -12.448 -7.058 1.00 84.25 83 LEU A N 1
ATOM 653 C CA . LEU A 1 83 ? 4.404 -13.449 -7.716 1.00 84.25 83 LEU A CA 1
ATOM 654 C C . LEU A 1 83 ? 4.312 -14.771 -6.937 1.00 84.25 83 LEU A C 1
ATOM 656 O O . LEU A 1 83 ? 4.281 -14.760 -5.707 1.00 84.25 83 LEU A O 1
ATOM 660 N N . SER A 1 84 ? 4.263 -15.908 -7.635 1.00 84.00 84 SER A N 1
ATOM 661 C CA . SER A 1 84 ? 4.274 -17.247 -7.011 1.00 84.00 84 SER A CA 1
ATOM 662 C C . SER A 1 84 ? 5.680 -17.704 -6.601 1.00 84.00 84 SER A C 1
ATOM 664 O O . SER A 1 84 ? 5.839 -18.629 -5.810 1.00 84.00 84 SER A O 1
ATOM 666 N N . ASN A 1 85 ? 6.702 -17.048 -7.150 1.00 78.12 85 ASN A N 1
ATOM 667 C CA . ASN A 1 85 ? 8.123 -17.197 -6.848 1.00 78.12 85 ASN A CA 1
ATOM 668 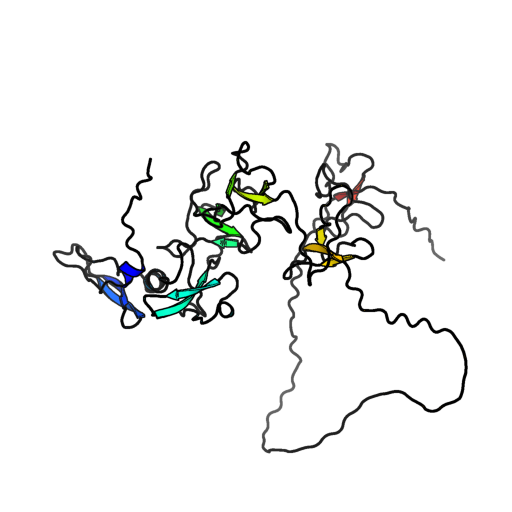C C . ASN A 1 85 ? 8.806 -15.826 -7.068 1.00 78.12 85 ASN A C 1
ATOM 670 O O . ASN A 1 85 ? 8.134 -14.801 -7.035 1.00 78.12 85 ASN A O 1
ATOM 674 N N . ALA A 1 86 ? 10.119 -15.764 -7.303 1.00 69.75 86 ALA A N 1
ATOM 675 C CA . ALA A 1 86 ? 10.820 -14.487 -7.490 1.00 69.75 86 ALA A CA 1
ATOM 676 C C . ALA A 1 86 ? 10.467 -13.718 -8.788 1.00 69.75 86 ALA A C 1
ATOM 678 O O . ALA A 1 86 ? 10.768 -12.531 -8.873 1.00 69.75 86 ALA A O 1
ATOM 679 N N . THR A 1 87 ? 9.868 -14.361 -9.801 1.00 72.19 87 THR A N 1
ATOM 680 C CA . THR A 1 87 ? 9.719 -13.781 -11.158 1.00 72.19 87 THR A CA 1
ATOM 681 C C . THR A 1 87 ? 8.385 -14.062 -11.857 1.00 72.19 87 THR A C 1
ATOM 683 O O . THR A 1 87 ? 8.084 -13.426 -12.865 1.00 72.19 87 THR A O 1
ATOM 686 N N . THR A 1 88 ? 7.577 -15.008 -11.369 1.00 80.94 88 THR A N 1
ATOM 687 C CA . THR A 1 88 ? 6.402 -15.531 -12.091 1.00 80.94 88 THR A CA 1
ATOM 688 C C . THR A 1 88 ? 5.094 -14.943 -11.541 1.00 80.94 88 THR A C 1
ATOM 690 O O . THR A 1 88 ? 4.751 -15.240 -10.397 1.00 80.94 88 THR A O 1
ATOM 693 N N . PRO A 1 89 ? 4.336 -14.137 -12.315 1.00 85.50 89 PRO A N 1
ATOM 694 C CA . PRO A 1 89 ? 3.068 -13.562 -11.863 1.00 85.50 89 PRO A CA 1
ATOM 695 C C . PRO A 1 89 ? 1.991 -14.588 -11.516 1.00 85.50 89 PRO A C 1
ATOM 697 O O . PRO A 1 89 ? 1.793 -15.563 -12.244 1.00 85.50 89 PRO A O 1
ATOM 700 N N . ILE A 1 90 ? 1.232 -14.314 -10.453 1.00 90.31 90 ILE A N 1
ATOM 701 C CA . ILE A 1 90 ? -0.002 -15.044 -10.145 1.00 90.31 90 ILE A CA 1
ATOM 702 C C . ILE A 1 90 ? -1.096 -14.565 -11.104 1.00 90.31 90 ILE A C 1
ATOM 704 O O . ILE A 1 90 ? -1.595 -13.440 -11.001 1.00 90.31 90 ILE A O 1
ATOM 708 N N . ILE A 1 91 ? -1.447 -15.442 -12.043 1.00 92.06 91 ILE A N 1
ATOM 709 C CA . ILE A 1 91 ? -2.588 -15.286 -12.946 1.00 92.06 91 ILE A CA 1
ATOM 710 C C . ILE A 1 91 ? -3.872 -15.615 -12.175 1.00 92.06 91 ILE A C 1
ATOM 712 O O . ILE A 1 91 ? -3.897 -16.547 -11.371 1.00 92.06 91 ILE A O 1
ATOM 716 N N . CYS A 1 92 ? -4.936 -14.858 -12.421 1.00 94.69 92 CYS A N 1
ATOM 717 C CA . CYS A 1 92 ? -6.247 -15.061 -11.808 1.00 94.69 92 CYS A CA 1
ATOM 718 C C . CYS A 1 92 ? -7.356 -14.996 -12.861 1.00 94.69 92 CYS A C 1
ATOM 720 O O . CYS A 1 92 ? -7.177 -14.436 -13.933 1.00 94.69 92 CYS A O 1
ATOM 722 N N . GLU A 1 93 ? -8.515 -15.547 -12.535 1.00 94.50 93 GLU A N 1
ATOM 723 C CA . GLU A 1 93 ? -9.769 -15.442 -13.295 1.00 94.50 93 GLU A CA 1
ATOM 724 C C . GLU A 1 93 ? -10.881 -14.875 -12.400 1.00 94.50 93 GLU A C 1
ATOM 726 O O . GLU A 1 93 ? -11.772 -14.164 -12.858 1.00 94.50 93 GLU A O 1
ATOM 731 N N . LYS A 1 94 ? -10.798 -15.156 -11.092 1.00 93.75 94 LYS A N 1
ATOM 732 C CA . LYS A 1 94 ? -11.696 -14.681 -10.036 1.00 93.75 94 LYS A CA 1
ATOM 733 C C . LYS A 1 94 ? -10.897 -14.127 -8.846 1.00 93.75 94 LYS A C 1
ATOM 735 O O . LYS A 1 94 ? -9.773 -14.572 -8.607 1.00 93.75 94 LYS A O 1
ATOM 740 N N . PRO A 1 95 ? -11.466 -13.209 -8.037 1.00 92.25 95 PRO A N 1
ATOM 741 C CA . PRO A 1 95 ? -10.762 -12.609 -6.898 1.00 92.25 95 PRO A CA 1
ATOM 742 C C . PRO A 1 95 ? -10.195 -13.618 -5.888 1.00 92.25 95 PRO A C 1
ATOM 744 O O . PRO A 1 95 ? -9.131 -13.380 -5.331 1.00 92.25 95 PRO A O 1
ATOM 747 N N . SER A 1 96 ? -10.853 -14.770 -5.698 1.00 91.62 96 SER A N 1
ATOM 748 C CA . SER A 1 96 ? -10.457 -15.794 -4.717 1.00 91.62 96 SER A CA 1
ATOM 749 C C . SER A 1 96 ? -9.185 -16.586 -5.068 1.00 91.62 96 SER A C 1
ATOM 751 O O . SER A 1 96 ? -8.865 -17.538 -4.364 1.00 91.62 96 SER A O 1
ATOM 753 N N . GLN A 1 97 ? -8.514 -16.281 -6.183 1.00 94.62 97 GLN A N 1
ATOM 754 C CA . GLN A 1 97 ? -7.195 -16.836 -6.528 1.00 94.62 97 GLN A CA 1
ATOM 755 C C . GLN A 1 97 ? -6.042 -15.920 -6.081 1.00 94.62 97 GLN A C 1
ATOM 757 O O . GLN A 1 97 ? -4.883 -16.321 -6.158 1.00 94.62 97 GLN A O 1
ATOM 762 N N . CYS A 1 98 ? -6.339 -14.700 -5.624 1.00 94.88 98 CYS A N 1
ATOM 763 C CA . CYS A 1 98 ? -5.326 -13.754 -5.173 1.00 94.88 98 CYS A CA 1
ATOM 764 C C . CYS A 1 98 ? -5.031 -13.892 -3.669 1.00 94.88 98 CYS A C 1
ATOM 766 O O . CYS A 1 98 ? -5.957 -14.143 -2.898 1.00 94.88 98 CYS A O 1
ATOM 768 N N . PRO A 1 99 ? -3.767 -13.704 -3.231 1.00 92.25 99 PRO A N 1
ATOM 769 C CA . PRO A 1 99 ? -3.421 -13.688 -1.810 1.00 92.25 99 PRO A CA 1
ATOM 770 C C . PRO A 1 99 ? -4.108 -12.556 -1.032 1.00 92.25 99 PRO A C 1
ATOM 772 O O . PRO A 1 99 ? -4.496 -11.535 -1.601 1.00 92.25 99 PRO A O 1
ATOM 775 N N . ASP A 1 100 ? -4.178 -12.697 0.291 1.00 87.12 100 ASP A N 1
ATOM 776 C CA . ASP A 1 100 ? -4.749 -11.691 1.192 1.00 87.12 100 ASP A CA 1
ATOM 777 C C . ASP A 1 100 ? -4.113 -10.298 1.004 1.00 87.12 100 ASP A C 1
ATOM 779 O O . ASP A 1 100 ? -2.913 -10.101 1.200 1.00 87.12 100 ASP A O 1
ATOM 783 N N . GLY A 1 101 ? -4.941 -9.306 0.657 1.00 86.19 101 GLY A N 1
ATOM 784 C CA . GLY A 1 101 ? -4.503 -7.938 0.338 1.00 86.19 101 GLY A CA 1
ATOM 785 C C . GLY A 1 101 ? -4.267 -7.666 -1.154 1.00 86.19 101 GLY A C 1
ATOM 786 O O . GLY A 1 101 ? -3.959 -6.528 -1.515 1.00 86.19 101 GLY A O 1
ATOM 787 N N . TYR A 1 102 ? -4.460 -8.668 -2.018 1.00 91.81 102 TYR A N 1
ATOM 788 C CA . TYR A 1 102 ? -4.408 -8.545 -3.473 1.00 91.81 102 TYR A CA 1
ATOM 789 C C . TYR A 1 102 ? -5.795 -8.724 -4.100 1.00 91.81 102 TYR A C 1
ATOM 791 O O . TYR A 1 102 ? -6.652 -9.460 -3.614 1.00 91.81 102 TYR A O 1
ATOM 799 N N . ARG A 1 103 ? -5.999 -8.051 -5.228 1.00 94.06 103 ARG A N 1
ATOM 800 C CA . ARG A 1 103 ? -7.204 -8.073 -6.062 1.00 94.06 103 ARG A CA 1
ATOM 801 C C . ARG A 1 103 ? -6.841 -8.560 -7.463 1.00 94.06 103 ARG A C 1
ATOM 803 O O . ARG A 1 103 ? -5.762 -8.258 -7.969 1.00 94.06 103 ARG A O 1
ATOM 810 N N . CYS A 1 104 ? -7.758 -9.258 -8.122 1.00 95.12 104 CYS A N 1
ATOM 811 C CA . CYS A 1 104 ? -7.576 -9.612 -9.526 1.00 95.12 104 CYS A CA 1
ATOM 812 C C . CYS A 1 104 ? -7.696 -8.344 -10.401 1.00 95.12 104 CYS A C 1
ATOM 814 O O . CYS A 1 104 ? -8.559 -7.494 -10.157 1.00 95.12 104 CYS A O 1
ATOM 816 N N . SER A 1 105 ? -6.797 -8.172 -11.371 1.00 93.31 105 SER A N 1
ATOM 817 C CA . SER A 1 105 ? -6.664 -6.969 -12.202 1.00 93.31 105 SER A CA 1
ATOM 818 C C . SER A 1 105 ? -6.425 -7.346 -13.659 1.00 93.31 105 SER A C 1
ATOM 820 O O . SER A 1 105 ? -5.605 -8.217 -13.931 1.00 93.31 105 SER A O 1
ATOM 822 N N . TYR A 1 106 ? -7.107 -6.698 -14.604 1.00 90.31 106 TYR A N 1
ATOM 823 C CA . TYR A 1 106 ? -6.869 -6.942 -16.027 1.00 90.31 106 TYR A CA 1
ATOM 824 C C . TYR A 1 106 ? -5.627 -6.190 -16.513 1.00 90.31 106 TYR A C 1
ATOM 826 O O . TYR A 1 106 ? -5.576 -4.961 -16.449 1.00 90.31 106 TYR A O 1
ATOM 834 N N . ASP A 1 107 ? -4.651 -6.924 -17.041 1.00 87.00 107 ASP A N 1
ATOM 835 C CA . ASP A 1 107 ? -3.529 -6.358 -17.773 1.00 87.00 107 ASP A CA 1
ATOM 836 C C . ASP A 1 107 ? -3.889 -6.191 -19.254 1.00 87.00 107 ASP A C 1
ATOM 838 O O . ASP A 1 107 ? -4.111 -7.169 -19.975 1.00 87.00 107 ASP A O 1
ATOM 842 N N . LYS A 1 108 ? -3.910 -4.943 -19.726 1.00 82.50 108 LYS A N 1
ATOM 843 C CA . LYS A 1 108 ? -4.162 -4.622 -21.135 1.00 82.50 108 LYS A CA 1
ATOM 844 C C . LYS A 1 108 ? -3.021 -5.059 -22.054 1.00 82.50 108 LYS A C 1
ATOM 846 O O . LYS A 1 108 ? -3.294 -5.468 -23.181 1.00 82.50 108 LYS A O 1
ATOM 851 N N . LEU A 1 109 ? -1.773 -4.962 -21.586 1.00 76.44 109 LEU A N 1
ATOM 852 C CA . LEU A 1 109 ? -0.572 -5.214 -22.385 1.00 76.44 109 LEU A CA 1
ATOM 853 C C . LEU A 1 109 ? -0.387 -6.718 -22.611 1.00 76.44 109 LEU A C 1
ATOM 855 O O . LEU A 1 109 ? -0.168 -7.157 -23.735 1.00 76.44 109 LEU A O 1
ATOM 859 N N . PHE A 1 110 ? -0.579 -7.514 -21.556 1.00 78.12 110 PHE A N 1
ATOM 860 C CA . PHE A 1 110 ? -0.465 -8.978 -21.602 1.00 78.12 110 PHE A CA 1
ATOM 861 C C . PHE A 1 110 ? -1.801 -9.696 -21.892 1.00 78.12 110 PHE A C 1
ATOM 863 O O . PHE A 1 110 ? -1.830 -10.926 -21.924 1.00 78.12 110 PHE A O 1
ATOM 870 N N . ARG A 1 111 ? -2.911 -8.954 -22.049 1.00 85.75 111 ARG A N 1
ATOM 871 C CA . ARG A 1 111 ? -4.292 -9.453 -22.260 1.00 85.75 111 ARG A CA 1
ATOM 872 C C . ARG A 1 111 ? -4.728 -10.568 -21.297 1.00 85.75 111 ARG A C 1
ATOM 874 O O . ARG A 1 111 ? -5.430 -11.502 -21.681 1.00 85.75 111 ARG A O 1
ATOM 881 N N . ARG A 1 112 ? -4.308 -10.475 -20.037 1.00 87.75 112 ARG A N 1
ATOM 882 C CA . ARG A 1 112 ? -4.529 -11.497 -19.001 1.00 87.75 112 ARG A CA 1
ATOM 883 C C . ARG A 1 112 ? -4.873 -10.844 -17.673 1.00 87.75 112 ARG A C 1
ATOM 885 O O . ARG A 1 112 ? -4.540 -9.688 -17.444 1.00 87.75 112 ARG A O 1
ATOM 892 N N . HIS A 1 113 ? -5.486 -11.598 -16.777 1.00 91.69 113 HIS A N 1
ATOM 893 C CA . HIS A 1 113 ? -5.782 -11.137 -15.429 1.00 91.69 113 HIS A CA 1
ATOM 894 C C . HIS A 1 113 ? -4.675 -11.571 -14.451 1.00 91.69 113 HIS A C 1
ATOM 896 O O . HIS A 1 113 ? -4.237 -12.721 -14.469 1.00 91.69 113 HIS A O 1
ATOM 902 N N . VAL A 1 114 ? -4.201 -10.648 -13.614 1.00 92.00 114 VAL A N 1
ATOM 903 C CA . VAL A 1 114 ? -3.121 -10.858 -12.633 1.00 92.00 114 VAL A CA 1
ATOM 904 C C . VAL A 1 114 ? -3.491 -10.271 -11.275 1.00 92.00 114 VAL A C 1
ATOM 906 O O . VAL A 1 114 ? -4.257 -9.311 -11.187 1.00 92.00 114 VAL A O 1
ATOM 909 N N . CYS A 1 115 ? -2.941 -10.825 -10.201 1.00 93.38 115 CYS A N 1
ATOM 910 C CA . CYS A 1 115 ? -3.175 -10.308 -8.856 1.00 93.38 115 CYS A CA 1
ATOM 911 C C . CYS A 1 115 ? -2.302 -9.075 -8.568 1.00 93.38 115 CYS A C 1
ATOM 913 O O . CYS A 1 115 ? -1.081 -9.171 -8.612 1.00 93.38 115 CYS A O 1
ATOM 915 N N . CYS A 1 116 ? -2.914 -7.941 -8.221 1.00 92.06 116 CYS A N 1
ATOM 916 C CA . CYS A 1 116 ? -2.244 -6.696 -7.818 1.00 92.06 116 CYS A CA 1
ATOM 917 C C . CYS A 1 116 ? -2.667 -6.294 -6.400 1.00 92.06 116 CYS A C 1
ATOM 919 O O . CYS A 1 116 ? -3.827 -6.483 -6.037 1.00 92.06 116 CYS A O 1
ATOM 921 N N . GLY A 1 117 ? -1.765 -5.744 -5.591 1.00 91.19 117 GLY A N 1
ATOM 922 C CA . GLY A 1 117 ? -2.057 -5.415 -4.193 1.00 91.19 117 GLY A CA 1
ATOM 923 C C . GLY A 1 117 ? -0.902 -4.733 -3.474 1.00 91.19 117 GLY A C 1
ATOM 924 O O . GLY A 1 117 ? 0.137 -4.454 -4.065 1.00 91.19 117 GLY A O 1
ATOM 925 N N . TYR A 1 118 ? -1.080 -4.455 -2.186 1.00 91.06 118 TYR A N 1
ATOM 926 C CA . TYR A 1 118 ? -0.051 -3.825 -1.354 1.00 91.06 118 TYR A CA 1
ATOM 927 C C . TYR A 1 118 ? 0.694 -4.869 -0.518 1.00 91.06 118 TYR A C 1
ATOM 929 O O . TYR A 1 118 ? 0.131 -5.897 -0.145 1.00 91.06 118 TYR A O 1
ATOM 937 N N . SER A 1 119 ? 1.964 -4.603 -0.209 1.00 87.75 119 SER A N 1
ATOM 938 C CA . SER A 1 119 ? 2.863 -5.587 0.403 1.00 87.75 119 SER A CA 1
ATOM 939 C C . SER A 1 119 ? 3.848 -4.957 1.388 1.00 87.75 119 SER A C 1
ATOM 941 O O . SER A 1 119 ? 4.049 -3.742 1.406 1.00 87.75 119 SER A O 1
ATOM 943 N N . ASN A 1 120 ? 4.491 -5.802 2.191 1.00 88.19 120 ASN A N 1
ATOM 944 C CA . ASN A 1 120 ? 5.586 -5.445 3.097 1.00 88.19 120 ASN A CA 1
ATOM 945 C C . ASN A 1 120 ? 6.783 -6.398 2.903 1.00 88.19 120 ASN A C 1
ATOM 947 O O . ASN A 1 120 ? 7.445 -6.807 3.854 1.00 88.19 120 ASN A O 1
ATOM 951 N N . LEU A 1 121 ? 7.019 -6.812 1.652 1.00 80.69 121 LEU A N 1
ATOM 952 C CA . LEU A 1 121 ? 8.055 -7.782 1.278 1.00 80.69 121 LEU A CA 1
ATOM 953 C C . LEU A 1 121 ? 9.472 -7.309 1.649 1.00 80.69 121 LEU A C 1
ATOM 955 O O . LEU A 1 121 ? 10.294 -8.112 2.080 1.00 80.69 121 LEU A O 1
ATOM 959 N N . ASP A 1 122 ? 9.729 -6.003 1.538 1.00 81.56 122 ASP A N 1
ATOM 960 C CA . ASP A 1 122 ? 10.981 -5.361 1.959 1.00 81.56 122 ASP A CA 1
ATOM 961 C C . ASP A 1 122 ? 11.069 -5.126 3.487 1.00 81.56 122 ASP A C 1
ATOM 963 O O . ASP A 1 122 ? 12.095 -4.667 3.989 1.00 81.56 122 ASP A O 1
ATOM 967 N N . ARG A 1 123 ? 10.013 -5.481 4.239 1.00 87.12 123 ARG A N 1
ATOM 968 C CA . ARG A 1 123 ? 9.872 -5.333 5.700 1.00 87.12 123 ARG A CA 1
ATOM 969 C C . ARG A 1 123 ? 10.080 -3.899 6.195 1.00 87.12 123 ARG A C 1
ATOM 971 O O . ARG A 1 123 ? 10.525 -3.683 7.330 1.00 87.12 123 ARG A O 1
ATOM 978 N N . THR A 1 124 ? 9.803 -2.901 5.361 1.00 88.94 124 THR A N 1
ATOM 979 C CA . THR A 1 124 ? 10.018 -1.490 5.703 1.00 88.94 124 THR A CA 1
ATOM 980 C C . THR A 1 124 ? 8.951 -0.960 6.654 1.00 88.94 124 THR A C 1
ATOM 982 O O . THR A 1 124 ? 9.267 -0.188 7.561 1.00 88.94 124 THR A O 1
ATOM 985 N N . CYS A 1 125 ? 7.705 -1.402 6.495 1.00 91.25 125 CYS A N 1
ATOM 986 C CA . CYS A 1 125 ? 6.603 -1.025 7.374 1.00 91.25 125 CYS A CA 1
ATOM 987 C C . CYS A 1 125 ? 6.514 -1.970 8.595 1.00 91.25 125 CYS A C 1
ATOM 989 O O . CYS A 1 125 ? 7.080 -3.067 8.563 1.00 91.25 125 CYS A O 1
ATOM 991 N N . PRO A 1 126 ? 5.823 -1.582 9.684 1.00 90.50 126 PRO A N 1
ATOM 992 C CA . PRO A 1 126 ? 5.521 -2.475 10.808 1.00 90.50 126 PRO A CA 1
ATOM 993 C C . PRO A 1 126 ? 4.757 -3.754 10.416 1.00 90.50 126 PRO A C 1
ATOM 995 O O . PRO A 1 126 ? 4.203 -3.866 9.321 1.00 90.50 126 PRO A O 1
ATOM 998 N N . GLU A 1 127 ? 4.675 -4.718 11.331 1.00 88.25 127 GLU A N 1
ATOM 999 C CA . GLU A 1 127 ? 3.840 -5.913 11.145 1.00 88.25 127 GLU A CA 1
ATOM 1000 C C . GLU A 1 127 ? 2.354 -5.547 10.973 1.00 88.25 127 GLU A C 1
ATOM 1002 O O . GLU A 1 127 ? 1.903 -4.493 11.424 1.00 88.25 127 GLU A O 1
ATOM 1007 N N . SER A 1 128 ? 1.602 -6.391 10.257 1.00 86.31 128 SER A N 1
ATOM 1008 C CA . SER A 1 128 ? 0.200 -6.142 9.858 1.00 86.31 128 SER A CA 1
ATOM 1009 C C . SER A 1 128 ? -0.036 -4.824 9.094 1.00 86.31 128 SER A C 1
ATOM 1011 O O . SER A 1 128 ? -1.167 -4.342 8.988 1.00 86.31 128 SER A O 1
ATOM 1013 N N . SER A 1 129 ? 1.019 -4.244 8.516 1.00 91.31 129 SER A N 1
ATOM 1014 C CA . SER A 1 129 ? 0.966 -3.053 7.669 1.00 91.31 129 SER A CA 1
ATOM 1015 C C . SER A 1 129 ? 1.723 -3.265 6.359 1.00 91.31 129 SER A C 1
ATOM 1017 O O . SER A 1 129 ? 2.575 -4.146 6.258 1.00 91.31 129 SER A O 1
ATOM 1019 N N . VAL A 1 130 ? 1.380 -2.471 5.346 1.00 92.44 130 VAL A N 1
ATOM 1020 C CA . VAL A 1 130 ? 1.865 -2.565 3.963 1.00 92.44 130 VAL A CA 1
ATOM 1021 C C . VAL A 1 130 ? 2.343 -1.209 3.455 1.00 92.44 130 VAL A C 1
ATOM 1023 O O . VAL A 1 130 ? 1.866 -0.162 3.897 1.00 92.44 130 VAL A O 1
ATOM 1026 N N . SER A 1 131 ? 3.282 -1.237 2.515 1.00 92.38 131 SER A N 1
ATOM 1027 C CA . SER A 1 131 ? 3.867 -0.055 1.883 1.00 92.38 131 SER A CA 1
ATOM 1028 C C . SER A 1 131 ? 3.137 0.358 0.605 1.00 92.38 131 SER A C 1
ATOM 1030 O O . SER A 1 131 ? 2.493 -0.461 -0.056 1.00 92.38 131 SER A O 1
ATOM 1032 N N . TYR A 1 132 ? 3.265 1.637 0.250 1.00 91.75 132 TYR A N 1
ATOM 1033 C CA . TYR A 1 132 ? 3.012 2.122 -1.105 1.00 91.75 132 TYR A CA 1
ATOM 103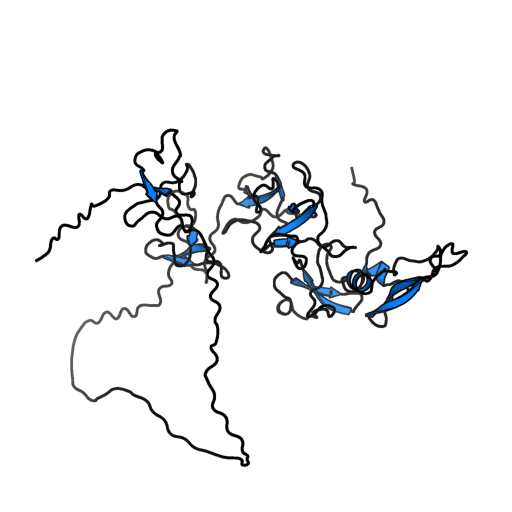4 C C . TYR A 1 132 ? 4.295 1.930 -1.917 1.00 91.75 132 TYR A C 1
ATOM 1036 O O . TYR A 1 132 ? 5.325 2.513 -1.572 1.00 91.75 132 TYR A O 1
ATOM 1044 N N . ALA A 1 133 ? 4.267 1.124 -2.976 1.00 87.56 133 ALA A N 1
ATOM 1045 C CA . ALA A 1 133 ? 5.445 0.882 -3.804 1.00 87.56 133 ALA A CA 1
ATOM 1046 C C . ALA A 1 133 ? 5.755 2.073 -4.727 1.00 87.56 133 ALA A C 1
ATOM 1048 O O . ALA A 1 133 ? 4.876 2.620 -5.392 1.00 87.56 133 ALA A O 1
ATOM 1049 N N . SER A 1 134 ? 7.028 2.460 -4.808 1.00 78.38 134 SER A N 1
ATOM 1050 C CA . SER A 1 134 ? 7.500 3.447 -5.783 1.00 78.38 134 SER A CA 1
ATOM 1051 C C . SER A 1 134 ? 7.272 2.939 -7.221 1.00 78.38 134 SER A C 1
ATOM 1053 O O . SER A 1 134 ? 7.771 1.860 -7.534 1.00 78.38 134 SER A O 1
ATOM 1055 N N . PRO A 1 135 ? 6.634 3.703 -8.131 1.00 62.97 135 PRO A N 1
ATOM 1056 C CA . PRO A 1 135 ? 6.444 3.296 -9.533 1.00 62.97 135 PRO A CA 1
ATOM 1057 C C . PRO A 1 135 ? 7.724 3.169 -10.379 1.00 62.97 135 PRO A C 1
ATOM 1059 O O . PRO A 1 135 ? 7.635 2.860 -11.562 1.00 62.97 135 PRO A O 1
ATOM 1062 N N . THR A 1 136 ? 8.896 3.468 -9.807 1.00 56.72 136 THR A N 1
ATOM 1063 C CA . THR A 1 136 ? 10.206 3.365 -10.474 1.00 56.72 136 THR A CA 1
ATOM 1064 C C . THR A 1 136 ? 11.171 2.441 -9.736 1.00 56.72 136 THR A C 1
ATOM 1066 O O . THR A 1 136 ? 11.944 1.730 -10.367 1.00 56.72 136 THR A O 1
ATOM 1069 N N . GLN A 1 137 ? 11.129 2.404 -8.399 1.00 63.38 137 GLN A N 1
ATOM 1070 C CA . GLN A 1 137 ? 12.024 1.560 -7.590 1.00 63.38 137 GLN A CA 1
ATOM 1071 C C . GLN A 1 137 ? 11.342 0.289 -7.065 1.00 63.38 137 GLN A C 1
ATOM 1073 O O . GLN A 1 137 ? 12.031 -0.656 -6.686 1.00 63.38 137 GLN A O 1
ATOM 1078 N N . HIS A 1 138 ? 10.005 0.250 -7.039 1.00 62.84 138 HIS A N 1
ATOM 1079 C CA . HIS A 1 138 ? 9.137 -0.859 -6.603 1.00 62.84 138 HIS A CA 1
ATOM 1080 C C . HIS A 1 138 ? 9.408 -1.427 -5.193 1.00 62.84 138 HIS A C 1
ATOM 1082 O O . HIS A 1 138 ? 8.795 -2.409 -4.783 1.00 62.84 138 HIS A O 1
ATOM 1088 N N . SER A 1 139 ? 10.278 -0.767 -4.432 1.00 72.75 139 SER A N 1
ATOM 1089 C CA . SER A 1 139 ? 10.359 -0.793 -2.975 1.00 72.75 139 SER A CA 1
ATOM 1090 C C . SER A 1 139 ? 9.398 0.232 -2.366 1.00 72.75 139 SER A C 1
ATOM 1092 O O . SER A 1 139 ? 8.879 1.106 -3.071 1.00 72.75 139 SER A O 1
ATOM 1094 N N . SER A 1 140 ? 9.233 0.186 -1.047 1.00 85.38 140 SER A N 1
ATOM 1095 C CA . SER A 1 140 ? 8.514 1.195 -0.263 1.00 85.38 140 SER A CA 1
ATOM 1096 C C . SER A 1 140 ? 8.891 2.631 -0.657 1.00 85.38 140 SER A C 1
ATOM 1098 O O . SER A 1 140 ? 10.065 3.013 -0.624 1.00 85.38 140 SER A O 1
ATOM 1100 N N . GLN A 1 141 ? 7.899 3.449 -1.017 1.00 89.50 141 GLN A N 1
ATOM 1101 C CA . GLN A 1 141 ? 8.096 4.856 -1.357 1.00 89.50 141 GLN A CA 1
ATOM 1102 C C . GLN A 1 141 ? 8.650 5.615 -0.149 1.00 89.50 141 GLN A C 1
ATOM 1104 O O . GLN A 1 141 ? 8.065 5.602 0.935 1.00 89.50 141 GLN A O 1
ATOM 1109 N N . ARG A 1 142 ? 9.775 6.304 -0.361 1.00 90.31 142 ARG A N 1
ATOM 1110 C CA . ARG A 1 142 ? 10.403 7.176 0.636 1.00 90.31 142 ARG A CA 1
ATOM 1111 C C . ARG A 1 142 ? 9.615 8.470 0.821 1.00 90.31 142 ARG A C 1
ATOM 1113 O O . ARG A 1 142 ? 9.038 8.999 -0.126 1.00 90.31 142 ARG A O 1
ATOM 1120 N N . CYS A 1 143 ? 9.667 9.000 2.033 1.00 91.75 143 CYS A N 1
ATOM 1121 C CA . CYS A 1 143 ? 9.097 10.284 2.425 1.00 91.75 143 CYS A CA 1
ATOM 1122 C C . CYS A 1 143 ? 9.946 10.917 3.540 1.00 91.75 143 CYS A C 1
ATOM 1124 O O . CYS A 1 143 ? 10.709 10.230 4.226 1.00 91.75 143 CYS A O 1
ATOM 1126 N N . SER A 1 144 ? 9.806 12.224 3.743 1.00 91.69 144 SER A N 1
ATOM 1127 C CA . SER A 1 144 ? 10.396 12.941 4.878 1.00 91.69 144 SER A CA 1
ATOM 1128 C C . SER A 1 144 ? 9.374 13.050 6.017 1.00 91.69 144 SER A C 1
ATOM 1130 O O . SER A 1 144 ? 8.373 13.746 5.841 1.00 91.69 144 SER A O 1
ATOM 1132 N N . PRO A 1 145 ? 9.593 12.412 7.187 1.00 89.00 145 PRO A N 1
ATOM 1133 C CA . PRO A 1 145 ? 8.670 12.508 8.317 1.00 89.00 145 PRO A CA 1
ATOM 1134 C C . PRO A 1 145 ? 8.548 13.954 8.811 1.00 89.00 145 PRO A C 1
ATOM 1136 O O . PRO A 1 145 ? 9.555 14.589 9.126 1.00 89.00 145 PRO A O 1
ATOM 1139 N N . SER A 1 146 ? 7.319 14.464 8.889 1.00 85.62 146 SER A N 1
ATOM 1140 C CA . SER A 1 146 ? 7.020 15.858 9.231 1.00 85.62 146 SER A CA 1
ATOM 1141 C C . SER A 1 146 ? 5.784 15.946 10.143 1.00 85.62 146 SER A C 1
ATOM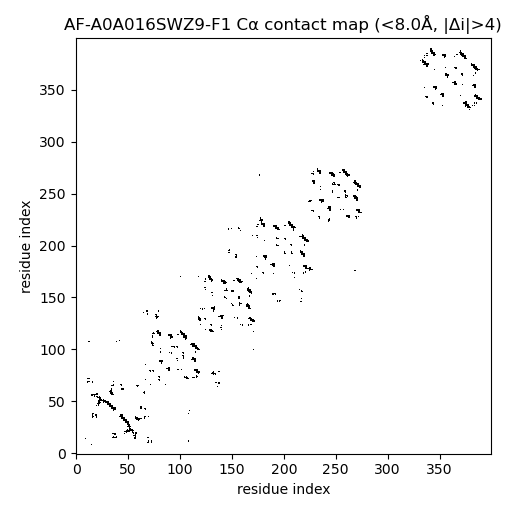 1143 O O . SER A 1 146 ? 4.827 15.190 9.954 1.00 85.62 146 SER A O 1
ATOM 1145 N N . PRO A 1 147 ? 5.776 16.848 11.146 1.00 82.94 147 PRO A N 1
ATOM 1146 C CA . PRO A 1 147 ? 4.643 17.030 12.051 1.00 82.94 147 PRO A CA 1
ATOM 1147 C C . PRO A 1 147 ? 3.495 17.852 11.447 1.00 82.94 147 PRO A C 1
ATOM 1149 O O . PRO A 1 147 ? 2.417 17.887 12.029 1.00 82.94 147 PRO A O 1
ATOM 1152 N N . THR A 1 148 ? 3.701 18.525 10.311 1.00 83.25 148 THR A N 1
ATOM 1153 C CA . THR A 1 148 ? 2.722 19.458 9.712 1.00 83.25 148 THR A CA 1
ATOM 1154 C C . THR A 1 148 ? 2.337 19.117 8.277 1.00 83.25 148 THR A C 1
ATOM 1156 O O . THR A 1 148 ? 1.296 19.571 7.807 1.00 83.25 148 THR A O 1
ATOM 1159 N N . THR A 1 149 ? 3.134 18.296 7.592 1.00 86.12 149 THR A N 1
ATOM 1160 C CA . THR A 1 149 ? 2.880 17.816 6.227 1.00 86.12 149 THR A CA 1
ATOM 1161 C C . THR A 1 149 ? 3.088 16.306 6.133 1.00 86.12 149 THR A C 1
ATOM 1163 O O . THR A 1 149 ? 3.996 15.764 6.754 1.00 86.12 149 THR A O 1
ATOM 1166 N N . ASP A 1 150 ? 2.260 15.627 5.344 1.00 88.19 150 ASP A N 1
ATOM 1167 C CA . ASP A 1 150 ? 2.484 14.243 4.925 1.00 88.19 150 ASP A CA 1
ATOM 1168 C C . ASP A 1 150 ? 2.753 14.236 3.417 1.00 88.19 150 ASP A C 1
ATOM 1170 O O . ASP A 1 150 ? 2.143 14.995 2.665 1.00 88.19 150 ASP A O 1
ATOM 1174 N N . GLN A 1 151 ? 3.714 13.424 2.982 1.00 90.00 151 GLN A N 1
ATOM 1175 C CA . GLN A 1 151 ? 4.143 13.337 1.576 1.00 90.00 151 GLN A CA 1
ATOM 1176 C C . GLN A 1 151 ? 3.623 12.068 0.892 1.00 90.00 151 GLN A C 1
ATOM 1178 O O . GLN A 1 151 ? 3.972 11.785 -0.255 1.00 90.00 151 GLN A O 1
ATOM 1183 N N . CYS A 1 152 ? 2.845 11.267 1.617 1.00 91.62 152 CYS A N 1
ATOM 1184 C CA . CYS A 1 152 ? 2.380 9.979 1.154 1.00 91.62 152 CYS A CA 1
ATOM 1185 C C . CYS A 1 152 ? 1.029 10.090 0.435 1.00 91.62 152 CYS A C 1
ATOM 1187 O O . CYS A 1 152 ? 0.215 10.947 0.784 1.00 91.62 152 CYS A O 1
ATOM 1189 N N . PRO A 1 153 ? 0.758 9.217 -0.551 1.00 89.94 153 PRO A N 1
ATOM 1190 C CA . PRO A 1 153 ? -0.544 9.133 -1.215 1.00 89.94 153 PRO A CA 1
ATOM 1191 C C . PRO A 1 153 ? -1.695 8.841 -0.244 1.00 89.94 153 PRO A C 1
ATOM 1193 O O . PRO A 1 153 ? -1.477 8.509 0.925 1.00 89.94 153 PRO A O 1
ATOM 1196 N N . GLU A 1 154 ? -2.936 8.955 -0.718 1.00 82.06 154 GLU A N 1
ATOM 1197 C CA . GLU A 1 154 ? -4.103 8.719 0.136 1.00 82.06 154 GLU A CA 1
ATOM 1198 C C . GLU A 1 154 ? -4.118 7.314 0.744 1.00 82.06 154 GLU A C 1
ATOM 1200 O O . GLU A 1 154 ? -3.691 6.340 0.125 1.00 82.06 154 GLU A O 1
ATOM 1205 N N . ASN A 1 155 ? -4.596 7.230 1.987 1.00 87.06 155 ASN A N 1
ATOM 1206 C CA . ASN A 1 155 ? -4.523 6.062 2.875 1.00 87.06 155 ASN A CA 1
ATOM 1207 C C . ASN A 1 155 ? -3.126 5.616 3.316 1.00 87.06 155 ASN A C 1
ATOM 1209 O O . ASN A 1 155 ? -3.046 4.610 4.012 1.00 87.06 155 ASN A O 1
ATOM 1213 N N . PHE A 1 156 ? -2.046 6.307 2.948 1.00 92.88 156 PHE A N 1
ATOM 1214 C CA . PHE A 1 156 ? -0.700 6.041 3.460 1.00 92.88 156 PHE A CA 1
ATOM 1215 C C . PHE A 1 156 ? -0.202 7.221 4.282 1.00 92.88 156 PHE A C 1
ATOM 1217 O O . PHE A 1 156 ? -0.472 8.367 3.942 1.00 92.88 156 PHE A O 1
ATOM 1224 N N . ILE A 1 157 ? 0.556 6.942 5.340 1.00 93.06 157 ILE A N 1
ATOM 1225 C CA . ILE A 1 157 ? 1.167 7.962 6.199 1.00 93.06 157 ILE A CA 1
ATOM 1226 C C . ILE A 1 157 ? 2.670 7.722 6.312 1.00 93.06 157 ILE A C 1
ATOM 1228 O O . ILE A 1 157 ? 3.128 6.573 6.330 1.00 93.06 157 ILE A O 1
ATOM 1232 N N . CYS A 1 158 ? 3.446 8.804 6.359 1.00 93.81 158 CYS A N 1
ATOM 1233 C CA . CYS A 1 158 ? 4.900 8.726 6.414 1.00 93.81 158 CYS A CA 1
ATOM 1234 C C . CYS A 1 158 ? 5.402 8.218 7.774 1.00 93.81 158 CYS A C 1
ATOM 1236 O O . CYS A 1 158 ? 5.416 8.959 8.757 1.00 93.81 158 CYS A O 1
ATOM 1238 N N . LEU A 1 159 ? 5.864 6.965 7.833 1.00 92.25 159 LEU A N 1
ATOM 1239 C CA . LEU A 1 159 ? 6.434 6.372 9.042 1.00 92.25 159 LEU A CA 1
ATOM 1240 C C . LEU A 1 159 ? 7.955 6.433 9.026 1.00 92.25 159 LEU A C 1
ATOM 1242 O O . LEU A 1 159 ? 8.605 5.980 8.084 1.00 92.25 159 LEU A O 1
ATOM 1246 N N . LYS A 1 160 ? 8.540 6.935 10.115 1.00 88.50 160 LYS A N 1
ATOM 1247 C CA . LYS A 1 160 ? 9.987 6.905 10.328 1.00 88.50 160 LYS A CA 1
ATOM 1248 C C . LYS A 1 160 ? 10.437 5.508 10.763 1.00 88.50 160 LYS A C 1
ATOM 1250 O O . LYS A 1 160 ? 10.130 5.087 11.877 1.00 88.50 160 LYS A O 1
ATOM 1255 N N . LYS A 1 161 ? 11.255 4.847 9.941 1.00 84.00 161 LYS A N 1
ATOM 1256 C CA . LYS A 1 161 ? 12.055 3.679 10.334 1.00 84.00 161 LYS A CA 1
ATOM 1257 C C . LYS A 1 161 ? 13.534 4.058 10.300 1.00 84.00 161 LYS A C 1
ATOM 1259 O O . LYS A 1 161 ? 14.062 4.467 9.268 1.00 84.00 161 LYS A O 1
ATOM 1264 N N . GLU A 1 162 ? 14.190 3.957 11.454 1.00 79.19 162 GLU A N 1
ATOM 1265 C CA . GLU A 1 162 ? 15.603 4.311 11.648 1.00 79.19 162 GLU A CA 1
ATOM 1266 C C . GLU A 1 162 ? 15.935 5.744 11.175 1.00 79.19 162 GLU A C 1
ATOM 1268 O O . GLU A 1 162 ? 15.579 6.721 11.844 1.00 79.19 162 GLU A O 1
ATOM 1273 N N . ARG A 1 163 ? 16.620 5.882 10.029 1.00 77.31 163 ARG A N 1
ATOM 1274 C CA . ARG A 1 163 ? 17.064 7.160 9.441 1.00 77.31 163 ARG A CA 1
ATOM 1275 C C . ARG A 1 163 ? 16.179 7.661 8.291 1.00 77.31 163 ARG A C 1
ATOM 1277 O O . ARG A 1 163 ? 16.445 8.736 7.763 1.00 77.31 163 ARG A O 1
ATOM 1284 N N . THR A 1 164 ? 15.146 6.916 7.904 1.00 83.31 164 THR A N 1
ATOM 1285 C CA . THR A 1 164 ? 14.367 7.137 6.670 1.00 83.31 164 THR A CA 1
ATOM 1286 C C . THR A 1 164 ? 12.862 7.069 6.920 1.00 83.31 164 THR A C 1
ATOM 1288 O O . THR A 1 164 ? 12.401 6.253 7.716 1.00 83.31 164 THR A O 1
ATOM 1291 N N . GLY A 1 165 ? 12.083 7.913 6.243 1.00 90.25 165 GLY A N 1
ATOM 1292 C CA . GLY A 1 165 ? 10.625 7.803 6.229 1.00 90.25 165 GLY A CA 1
ATOM 1293 C C . GLY A 1 165 ? 10.142 6.975 5.043 1.00 90.25 165 GLY A C 1
ATOM 1294 O O . GLY A 1 165 ? 10.714 7.080 3.957 1.00 90.25 165 GLY A O 1
ATOM 1295 N N . HIS A 1 166 ? 9.088 6.184 5.241 1.00 92.69 166 HIS A N 1
ATOM 1296 C CA . HIS A 1 166 ? 8.429 5.430 4.174 1.00 92.69 166 HIS A CA 1
ATOM 1297 C C . HIS A 1 166 ? 6.901 5.457 4.302 1.00 92.69 166 HIS A C 1
ATOM 1299 O O . HIS A 1 166 ? 6.356 5.523 5.405 1.00 92.69 166 HIS A O 1
ATOM 1305 N N . CYS A 1 167 ? 6.211 5.407 3.165 1.00 93.81 167 CYS A N 1
ATOM 1306 C CA . CYS A 1 167 ? 4.755 5.476 3.091 1.00 93.81 167 CYS A CA 1
ATOM 1307 C C . CYS A 1 167 ? 4.110 4.126 3.412 1.00 93.81 167 CYS A C 1
ATOM 1309 O O . CYS A 1 167 ? 4.167 3.199 2.601 1.00 93.81 167 CYS A O 1
ATOM 1311 N N . CYS A 1 168 ? 3.471 4.037 4.580 1.00 93.94 168 CYS A N 1
ATOM 1312 C CA . CYS A 1 168 ? 2.914 2.800 5.129 1.00 93.94 168 CYS A CA 1
ATOM 1313 C C . CYS A 1 168 ? 1.452 2.967 5.558 1.00 93.94 168 CYS A C 1
ATOM 1315 O O . CYS A 1 168 ? 1.023 4.056 5.950 1.00 93.94 168 CYS A O 1
ATOM 1317 N N . LYS A 1 169 ? 0.690 1.869 5.547 1.00 93.00 169 LYS A N 1
ATOM 1318 C CA . LYS A 1 169 ? -0.691 1.828 6.042 1.00 93.00 169 LYS A CA 1
ATOM 1319 C C . LYS A 1 169 ? -1.072 0.466 6.628 1.00 93.00 169 LYS A C 1
ATOM 1321 O O . LYS A 1 169 ? -0.498 -0.536 6.204 1.00 93.00 169 LYS A O 1
ATOM 1326 N N . PRO A 1 170 ? -2.067 0.392 7.528 1.00 90.94 170 PRO A N 1
ATOM 1327 C CA . PRO A 1 170 ? -2.595 -0.885 8.001 1.00 90.94 170 PRO A CA 1
ATOM 1328 C C . PRO A 1 170 ? -3.051 -1.789 6.838 1.00 90.94 170 PRO A C 1
ATOM 1330 O O . PRO A 1 170 ? -3.656 -1.330 5.858 1.00 90.94 170 PRO A O 1
ATOM 1333 N N . GLN A 1 171 ? -2.719 -3.081 6.917 1.00 87.94 171 GLN A N 1
ATOM 1334 C CA . GLN A 1 171 ? -3.134 -4.087 5.930 1.00 87.94 171 GLN A CA 1
ATOM 1335 C C . GLN A 1 171 ? -4.618 -4.438 6.107 1.00 87.94 171 GLN A C 1
ATOM 1337 O O . GLN A 1 171 ? -5.329 -4.652 5.126 1.00 87.94 171 GLN A O 1
ATOM 1342 N N . ARG A 1 172 ? -5.072 -4.441 7.363 1.00 78.50 172 ARG A N 1
ATOM 1343 C CA . ARG A 1 172 ? -6.465 -4.515 7.817 1.00 78.50 172 ARG A CA 1
ATOM 1344 C C . ARG A 1 172 ? -6.678 -3.429 8.875 1.00 78.50 172 ARG A C 1
ATOM 1346 O O . ARG A 1 172 ? -5.699 -2.937 9.425 1.00 78.50 172 ARG A O 1
ATOM 1353 N N . ASP A 1 173 ? -7.934 -3.064 9.110 1.00 80.19 173 ASP A N 1
ATOM 1354 C CA . ASP A 1 173 ? -8.392 -2.292 10.273 1.00 80.19 173 ASP A CA 1
ATOM 1355 C C . ASP A 1 173 ? -7.608 -0.990 10.555 1.00 80.19 173 ASP A C 1
ATOM 1357 O O . ASP A 1 173 ? -6.766 -0.903 11.445 1.00 80.19 173 ASP A O 1
ATOM 1361 N N . TYR A 1 174 ? -7.928 0.073 9.802 1.00 85.31 174 TYR A N 1
ATOM 1362 C CA . TYR A 1 174 ? -7.401 1.430 10.042 1.00 85.31 174 TYR A CA 1
ATOM 1363 C C . TYR A 1 174 ? -7.760 1.995 11.426 1.00 85.31 174 TYR A C 1
ATOM 1365 O O . TYR A 1 174 ? -7.095 2.912 11.904 1.00 85.31 174 TYR A O 1
ATOM 1373 N N . CYS A 1 175 ? -8.815 1.455 12.039 1.00 87.75 175 CYS A N 1
ATOM 1374 C CA . CYS A 1 175 ? -9.402 1.901 13.291 1.00 87.75 175 CYS A CA 1
ATOM 1375 C C . CYS A 1 175 ? -9.493 0.740 14.299 1.00 87.75 175 CYS A C 1
ATOM 1377 O O . CYS A 1 175 ? -9.628 -0.415 13.888 1.00 87.75 175 CYS A O 1
ATOM 1379 N N . PRO A 1 176 ? -9.445 1.015 15.618 1.00 84.62 176 PRO A N 1
ATOM 1380 C CA . PRO A 1 176 ? -9.599 -0.002 16.656 1.00 84.62 176 PRO A CA 1
ATOM 1381 C C . PRO A 1 176 ? -10.917 -0.781 16.548 1.00 84.62 176 PRO A C 1
ATOM 1383 O O . PRO A 1 176 ? -11.923 -0.256 16.081 1.00 84.62 176 PRO A O 1
ATOM 1386 N N . LEU A 1 177 ? -10.928 -2.019 17.059 1.00 78.00 177 LEU A N 1
ATOM 1387 C CA . LEU A 1 177 ? -12.051 -2.962 16.955 1.00 78.00 177 LEU A CA 1
ATOM 1388 C C . LEU A 1 177 ? -13.430 -2.300 17.179 1.00 78.00 177 LEU A C 1
ATOM 1390 O O . LEU A 1 177 ? -13.727 -1.818 18.278 1.00 78.00 177 LEU A O 1
ATOM 1394 N N . GLY A 1 178 ? -14.259 -2.324 16.133 1.00 74.62 178 GLY A N 1
ATOM 1395 C CA . GLY A 1 178 ? -15.625 -1.790 16.094 1.00 74.62 178 GLY A CA 1
ATOM 1396 C C . GLY A 1 178 ? -15.759 -0.297 15.781 1.00 74.62 178 GLY A C 1
ATOM 1397 O O . GLY A 1 178 ? -16.880 0.178 15.655 1.00 74.62 178 GLY A O 1
ATOM 1398 N N . GLN A 1 179 ? -14.669 0.454 15.638 1.00 86.19 179 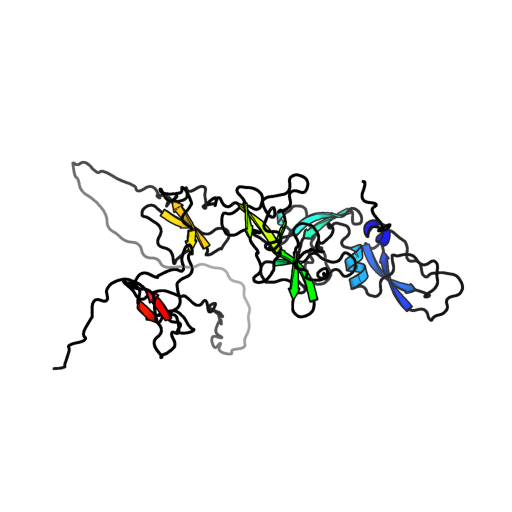GLN A N 1
ATOM 1399 C CA . GLN A 1 179 ? -14.721 1.808 15.079 1.00 86.19 179 GLN A CA 1
ATOM 1400 C C . GLN A 1 179 ? -14.578 1.730 13.555 1.00 86.19 179 GLN A C 1
ATOM 1402 O O . GLN A 1 179 ? -13.760 0.962 13.043 1.00 86.19 179 GLN A O 1
ATOM 1407 N N . THR A 1 180 ? -15.359 2.519 12.823 1.00 87.31 180 THR A N 1
ATOM 1408 C CA . THR A 1 180 ? -15.250 2.644 11.365 1.00 87.31 180 THR A CA 1
ATOM 1409 C C . THR A 1 180 ? -14.379 3.848 11.000 1.00 87.31 180 THR A C 1
ATOM 1411 O O . THR A 1 180 ? -14.425 4.867 11.695 1.00 87.31 180 THR A O 1
ATOM 1414 N N . PRO A 1 181 ? -13.565 3.771 9.932 1.00 91.81 181 PRO A N 1
ATOM 1415 C CA . PRO A 1 181 ? -12.921 4.957 9.389 1.00 91.81 181 PRO A CA 1
ATOM 1416 C C . PRO A 1 181 ? -13.967 5.892 8.771 1.00 91.81 181 PRO A C 1
ATOM 1418 O O . PRO A 1 181 ? -14.955 5.445 8.188 1.00 91.81 181 PRO A O 1
ATOM 1421 N N . LEU A 1 182 ? -13.724 7.198 8.862 1.00 91.62 182 LEU A N 1
ATOM 1422 C CA . LEU A 1 182 ? -14.402 8.182 8.026 1.00 91.62 182 LEU A CA 1
ATOM 1423 C C . LEU A 1 182 ? -13.802 8.126 6.623 1.00 91.62 182 LEU A C 1
ATOM 1425 O O . LEU A 1 182 ? -12.731 8.689 6.400 1.00 91.62 182 LEU A O 1
ATOM 1429 N N . ASP A 1 183 ? -14.483 7.485 5.683 1.00 90.69 183 ASP A N 1
ATOM 1430 C CA . ASP A 1 183 ? -14.071 7.518 4.281 1.00 90.69 183 ASP A CA 1
ATOM 1431 C C . ASP A 1 183 ? -14.439 8.861 3.628 1.00 90.69 183 ASP A C 1
ATOM 1433 O O . ASP A 1 183 ? -15.541 9.390 3.796 1.00 90.69 183 ASP A O 1
ATOM 1437 N N . GLU A 1 184 ? -13.514 9.425 2.856 1.00 87.38 184 GLU A N 1
ATOM 1438 C CA . GLU A 1 184 ? -13.757 10.621 2.052 1.00 87.38 184 GLU A CA 1
ATOM 1439 C C . GLU A 1 184 ? -14.713 10.340 0.879 1.00 87.38 184 GLU A C 1
ATOM 1441 O O . GLU A 1 184 ? -14.538 9.395 0.107 1.00 87.38 184 GLU A O 1
ATOM 1446 N N . THR A 1 185 ? -15.701 11.218 0.690 1.00 81.12 185 THR A N 1
ATOM 1447 C CA . THR A 1 185 ? -16.846 11.012 -0.220 1.00 81.12 185 THR A CA 1
ATOM 1448 C C . THR A 1 185 ? -16.508 10.932 -1.712 1.00 81.12 185 THR A C 1
ATOM 1450 O O . THR A 1 185 ? -17.319 10.432 -2.488 1.00 81.12 185 THR A O 1
ATOM 1453 N N . LEU A 1 186 ? -15.339 11.426 -2.129 1.00 79.62 186 LEU A N 1
ATOM 1454 C CA . LEU A 1 186 ? -14.881 11.438 -3.528 1.00 79.62 186 LEU A CA 1
ATOM 1455 C C . LEU A 1 186 ? -13.900 10.307 -3.864 1.00 79.62 186 LEU A C 1
ATOM 1457 O O . LEU A 1 186 ? -13.720 9.982 -5.037 1.00 79.62 186 LEU A O 1
ATOM 1461 N N . SER A 1 187 ? -13.245 9.740 -2.854 1.00 81.25 187 SER A N 1
ATOM 1462 C CA . SER A 1 187 ? -12.113 8.820 -2.998 1.00 81.25 187 SER A CA 1
ATOM 1463 C C . SER A 1 187 ? -12.389 7.438 -2.391 1.00 81.25 187 SER A C 1
ATOM 1465 O O . SER A 1 187 ? -11.758 6.471 -2.811 1.00 81.25 187 SER A O 1
ATOM 1467 N N . GLY A 1 188 ? -13.353 7.309 -1.467 1.00 83.38 188 GLY A N 1
ATOM 1468 C CA . GLY A 1 188 ? -13.666 6.047 -0.779 1.00 83.38 188 GLY A CA 1
ATOM 1469 C C . GLY A 1 188 ? -12.528 5.589 0.136 1.00 83.38 188 GLY A C 1
ATOM 1470 O O . GLY A 1 188 ? -12.208 4.403 0.197 1.00 83.38 188 GLY A O 1
ATOM 1471 N N . HIS A 1 189 ? -11.844 6.557 0.743 1.00 86.25 189 HIS A N 1
ATOM 1472 C CA . HIS A 1 189 ? -10.522 6.423 1.345 1.00 86.25 189 HIS A CA 1
ATOM 1473 C C . HIS A 1 189 ? -10.527 7.004 2.775 1.00 86.25 189 HIS A C 1
ATOM 1475 O O . HIS A 1 189 ? -10.941 8.156 2.927 1.00 86.25 189 HIS A O 1
ATOM 1481 N N . PRO A 1 190 ? -10.062 6.270 3.807 1.00 89.88 190 PRO A N 1
ATOM 1482 C CA . PRO A 1 190 ? -9.968 6.766 5.180 1.00 89.88 190 PRO A CA 1
ATOM 1483 C C . PRO A 1 190 ? -9.284 8.133 5.319 1.00 89.88 190 PRO A C 1
ATOM 1485 O O . PRO A 1 190 ? -8.076 8.281 5.103 1.00 89.88 190 PRO A O 1
ATOM 1488 N N . LYS A 1 191 ? -10.057 9.131 5.759 1.00 89.69 191 LYS A N 1
ATOM 1489 C CA . LYS A 1 191 ? -9.608 10.509 5.964 1.00 89.69 191 LYS A CA 1
ATOM 1490 C C . LYS A 1 191 ? -8.440 10.548 6.953 1.00 89.69 191 LYS A C 1
ATOM 1492 O O . LYS A 1 191 ? -8.589 10.205 8.132 1.00 89.69 191 LYS A O 1
ATOM 1497 N N . LYS A 1 192 ? -7.285 11.024 6.479 1.00 90.44 192 LYS A N 1
ATOM 1498 C CA . LYS A 1 192 ? -6.108 11.288 7.316 1.00 90.44 192 LYS A CA 1
ATOM 1499 C C . LYS A 1 192 ? -6.404 12.384 8.341 1.00 90.44 192 LYS A C 1
ATOM 1501 O O . LYS A 1 192 ? -7.139 13.335 8.073 1.00 90.44 192 LYS A O 1
ATOM 1506 N N . CYS A 1 193 ? -5.765 12.284 9.497 1.00 90.56 193 CYS A N 1
ATOM 1507 C CA . CYS A 1 193 ? -5.831 13.278 10.562 1.00 90.56 193 CYS A CA 1
ATOM 1508 C C . CYS A 1 193 ? -4.448 13.499 11.187 1.00 90.56 193 CYS A C 1
ATOM 1510 O O . CYS A 1 193 ? -3.547 12.668 11.043 1.00 90.56 193 CYS A O 1
ATOM 1512 N N . ASN A 1 194 ? -4.276 14.622 11.885 1.00 89.38 194 ASN A N 1
ATOM 1513 C CA . ASN A 1 194 ? -3.028 14.980 12.550 1.00 89.38 194 ASN A CA 1
ATOM 1514 C C . ASN A 1 194 ? -3.315 15.545 13.947 1.00 89.38 194 ASN A C 1
ATOM 1516 O O . ASN A 1 194 ? -4.020 16.547 14.080 1.00 89.38 194 ASN A O 1
ATOM 1520 N N . LEU A 1 195 ? -2.738 14.925 14.982 1.00 87.44 195 LEU A N 1
ATOM 1521 C CA . LEU A 1 195 ? -2.941 15.309 16.386 1.00 87.44 195 LEU A CA 1
ATOM 1522 C C . LEU A 1 195 ? -2.465 16.738 16.711 1.00 87.44 195 LEU A C 1
ATOM 1524 O O . LEU A 1 195 ? -2.952 17.346 17.661 1.00 87.44 195 LEU A O 1
ATOM 1528 N N . MET A 1 196 ? -1.534 17.290 15.928 1.00 82.19 196 MET A N 1
ATOM 1529 C CA . MET A 1 196 ? -1.001 18.646 16.108 1.00 82.19 196 MET A CA 1
ATOM 1530 C C . MET A 1 196 ? -1.834 19.727 15.395 1.00 82.19 196 MET A C 1
ATOM 1532 O O . MET A 1 196 ? -1.585 20.914 15.592 1.00 82.19 196 MET A O 1
ATOM 1536 N N . GLN A 1 197 ? -2.837 19.344 14.596 1.00 78.12 197 GLN A N 1
ATOM 1537 C CA . GLN A 1 197 ? -3.768 20.248 13.898 1.00 78.12 197 GLN A CA 1
ATOM 1538 C C . GLN A 1 197 ? -5.159 20.194 14.558 1.00 78.12 197 GLN A C 1
ATOM 1540 O O . GLN A 1 197 ? -6.192 20.023 13.908 1.00 78.12 197 GLN A O 1
ATOM 1545 N N . SER A 1 198 ? -5.160 20.302 15.889 1.00 62.41 198 SER A N 1
ATOM 1546 C CA . SER A 1 198 ? -6.230 19.867 16.800 1.00 62.41 198 SER A CA 1
ATOM 1547 C C . SER A 1 198 ? -7.625 20.459 16.568 1.00 62.41 198 SER A C 1
ATOM 1549 O O . SER A 1 198 ? -8.601 19.870 17.019 1.00 62.41 198 SER A O 1
ATOM 1551 N N . GLN A 1 199 ? -7.747 21.595 15.880 1.00 60.41 199 GLN A N 1
ATOM 1552 C CA . GLN A 1 199 ? -9.007 22.339 15.801 1.00 60.41 199 GLN A CA 1
ATOM 1553 C C . GLN A 1 199 ? -9.996 21.811 14.741 1.00 60.41 199 GLN A C 1
ATOM 1555 O O . GLN A 1 199 ? -11.190 22.052 14.879 1.00 60.41 199 GLN A O 1
ATOM 1560 N N . PHE A 1 200 ? -9.528 21.086 13.709 1.00 64.81 200 PHE A N 1
ATOM 1561 C CA . PHE A 1 200 ? -10.377 20.584 12.603 1.00 64.81 200 PHE A CA 1
ATOM 1562 C C . PHE A 1 200 ? -9.957 19.209 12.035 1.00 64.81 200 PHE A C 1
ATOM 1564 O O . PHE A 1 200 ? -10.385 18.825 10.942 1.00 64.81 200 PHE A O 1
ATOM 1571 N N . ALA A 1 201 ? -9.107 18.453 12.743 1.00 82.31 201 ALA A N 1
ATOM 1572 C CA . ALA A 1 201 ? -8.546 17.193 12.242 1.00 82.31 201 ALA A CA 1
ATOM 1573 C C . ALA A 1 201 ? -9.631 16.173 11.823 1.00 82.31 201 ALA A C 1
ATOM 1575 O O . ALA A 1 201 ? -9.581 15.634 10.714 1.00 82.31 201 ALA A O 1
ATOM 1576 N N . CYS A 1 202 ? -10.656 15.979 12.657 1.00 90.50 202 CYS A N 1
ATOM 1577 C CA . CYS A 1 202 ? -11.826 15.138 12.382 1.00 90.50 202 CYS A CA 1
ATOM 1578 C C . CYS A 1 202 ? -13.129 15.916 12.642 1.00 90.50 202 CYS A C 1
ATOM 1580 O O . CYS A 1 202 ? -13.119 16.836 13.461 1.00 90.50 202 CYS A O 1
ATOM 1582 N N . PRO A 1 203 ? -14.229 15.605 11.928 1.00 91.25 203 PRO A N 1
ATOM 1583 C CA . PRO A 1 203 ? -15.539 16.194 12.196 1.00 91.25 203 PRO A CA 1
ATOM 1584 C C . PRO A 1 203 ? -16.195 15.567 13.436 1.00 91.25 203 PRO A C 1
ATOM 1586 O O . PRO A 1 203 ? -15.715 14.571 13.977 1.00 91.25 203 PRO A O 1
ATOM 1589 N N . GLU A 1 204 ? -17.328 16.129 13.856 1.00 89.12 204 GLU A N 1
ATOM 1590 C CA . GLU A 1 204 ? -18.148 15.583 14.941 1.00 89.12 204 GLU A CA 1
ATOM 1591 C C . GLU A 1 204 ? -18.508 14.101 14.707 1.00 89.12 204 GLU A C 1
ATOM 1593 O O . GLU A 1 204 ? -18.737 13.665 13.578 1.00 89.12 204 GLU A O 1
ATOM 1598 N N . GLY A 1 205 ? -18.513 13.311 15.785 1.00 87.88 205 GLY A N 1
ATOM 1599 C CA . GLY A 1 205 ? -18.686 11.855 15.729 1.00 87.88 205 GLY A CA 1
ATOM 1600 C C . GLY A 1 205 ? -17.419 11.059 15.382 1.00 87.88 205 GLY A C 1
ATOM 1601 O O . GLY A 1 205 ? -17.474 9.829 15.387 1.00 87.88 205 GLY A O 1
ATOM 1602 N N . TYR A 1 206 ? -16.282 11.720 15.125 1.00 91.38 206 TYR A N 1
ATOM 1603 C CA . TYR A 1 206 ? -15.007 11.072 14.800 1.00 91.38 206 TYR A CA 1
ATOM 1604 C C . TYR A 1 206 ? -13.830 11.634 15.609 1.00 91.38 206 TYR A C 1
ATOM 1606 O O . TYR A 1 206 ? -13.705 12.839 15.814 1.00 91.38 206 TYR A O 1
ATOM 1614 N N . GLU A 1 207 ? -12.923 10.750 16.019 1.00 91.19 207 GLU A N 1
ATOM 1615 C CA . GLU A 1 207 ? -11.679 11.068 16.726 1.00 91.19 207 GLU A CA 1
ATOM 1616 C C . GLU A 1 207 ? -10.447 10.678 15.896 1.00 91.19 207 GLU A C 1
ATOM 1618 O O . GLU A 1 207 ? -10.513 9.811 15.025 1.00 91.19 207 GLU A O 1
ATOM 1623 N N . CYS A 1 208 ? -9.308 11.329 16.142 1.00 91.31 208 CYS A N 1
ATOM 1624 C CA . CYS A 1 208 ? -8.074 11.072 15.401 1.00 91.31 208 CYS A CA 1
ATOM 1625 C C . CYS A 1 208 ? -7.254 9.959 16.067 1.00 91.31 208 CYS A C 1
ATOM 1627 O O . CYS A 1 208 ? -6.605 10.197 17.087 1.00 91.31 208 CYS A O 1
ATOM 1629 N N . ILE A 1 209 ? -7.247 8.758 15.482 1.00 90.19 209 ILE A N 1
ATOM 1630 C CA . ILE A 1 209 ? -6.498 7.609 16.008 1.00 90.19 209 ILE A CA 1
ATOM 1631 C C . ILE A 1 209 ? -5.217 7.393 15.205 1.00 90.19 209 ILE A C 1
ATOM 1633 O O . ILE A 1 209 ? -5.244 7.217 13.987 1.00 90.19 209 ILE A O 1
ATOM 1637 N N . THR A 1 210 ? -4.076 7.362 15.896 1.00 89.62 210 THR A N 1
ATOM 1638 C CA . THR A 1 210 ? -2.762 7.095 15.301 1.00 89.62 210 THR A CA 1
ATOM 1639 C C . THR A 1 210 ? -2.416 5.601 15.429 1.00 89.62 210 THR A C 1
ATOM 1641 O O . THR A 1 210 ? -2.121 5.128 16.528 1.00 89.62 210 THR A O 1
ATOM 1644 N N . PRO A 1 211 ? -2.424 4.809 14.335 1.00 86.62 211 PRO A N 1
ATOM 1645 C CA . PRO A 1 211 ? -2.183 3.362 14.420 1.00 86.62 211 PRO A CA 1
ATOM 1646 C C . PRO A 1 211 ? -0.726 2.992 14.752 1.00 86.62 211 PRO A C 1
ATOM 1648 O O . PRO A 1 211 ? -0.433 1.833 15.036 1.00 86.62 211 PRO A O 1
ATOM 1651 N N . TYR A 1 212 ? 0.194 3.964 14.756 1.00 87.69 212 TYR A N 1
ATOM 1652 C CA . TYR A 1 212 ? 1.608 3.763 15.074 1.00 87.69 212 TYR A CA 1
ATOM 1653 C C . TYR A 1 212 ? 2.052 4.741 16.167 1.00 87.69 212 TYR A C 1
ATOM 1655 O O . TYR A 1 212 ? 1.929 5.959 16.020 1.00 87.69 212 TYR A O 1
ATOM 1663 N N . ARG A 1 213 ? 2.586 4.210 17.276 1.00 84.06 213 ARG A N 1
ATOM 1664 C CA . ARG A 1 213 ? 2.992 5.014 18.441 1.00 84.06 213 ARG A CA 1
ATOM 1665 C C . ARG A 1 213 ? 4.048 6.060 18.075 1.00 84.06 213 ARG A C 1
ATOM 1667 O O . ARG A 1 213 ? 5.030 5.752 17.408 1.00 84.06 213 ARG A O 1
ATOM 1674 N N . GLY A 1 214 ? 3.869 7.279 18.584 1.00 83.69 214 GLY A N 1
ATOM 1675 C CA . GLY A 1 214 ? 4.801 8.394 18.379 1.00 83.69 214 GLY A CA 1
ATOM 1676 C C . GLY A 1 214 ? 4.701 9.074 17.010 1.00 83.69 214 GLY A C 1
ATOM 1677 O O . GLY A 1 214 ? 5.414 10.047 16.776 1.00 83.69 214 GLY A O 1
ATOM 1678 N N . ASN A 1 215 ? 3.820 8.608 16.121 1.00 88.00 215 ASN A N 1
ATOM 1679 C CA . ASN A 1 215 ? 3.522 9.280 14.863 1.00 88.00 215 ASN A CA 1
ATOM 1680 C C . ASN A 1 215 ? 2.387 10.307 15.064 1.00 88.00 215 ASN A C 1
ATOM 1682 O O . ASN A 1 215 ? 1.368 9.940 15.650 1.00 88.00 215 ASN A O 1
ATOM 1686 N N . PRO A 1 216 ? 2.506 11.564 14.589 1.00 88.50 216 PRO A N 1
ATOM 1687 C CA . PRO A 1 216 ? 1.439 12.560 14.729 1.00 88.50 216 PRO A CA 1
ATOM 1688 C C . PRO A 1 216 ? 0.272 12.337 13.752 1.00 88.50 216 PRO A C 1
ATOM 1690 O O . PRO A 1 216 ? -0.817 12.857 13.991 1.00 88.50 216 PRO A O 1
ATOM 1693 N N . TRP A 1 217 ? 0.488 11.566 12.677 1.00 90.69 217 TRP A N 1
ATOM 1694 C CA . TRP A 1 217 ? -0.525 11.242 11.669 1.00 90.69 217 TRP A CA 1
ATOM 1695 C C . TRP A 1 217 ? -1.287 9.957 11.990 1.00 90.69 217 TRP A C 1
ATOM 1697 O O . TRP A 1 217 ? -0.700 8.951 12.408 1.00 90.69 217 TRP A O 1
ATOM 1707 N N . GLY A 1 218 ? -2.589 9.992 11.729 1.00 91.38 218 GLY A N 1
ATOM 1708 C CA . GLY A 1 218 ? -3.531 8.898 11.934 1.00 91.38 218 GLY A CA 1
ATOM 1709 C C . GLY A 1 218 ? -4.721 8.977 10.981 1.00 91.38 218 GLY A C 1
ATOM 1710 O O . GLY A 1 218 ? -4.651 9.657 9.955 1.00 91.38 218 GLY A O 1
ATOM 1711 N N . TYR A 1 219 ? -5.814 8.310 11.346 1.00 92.31 219 TYR A N 1
ATOM 1712 C CA . TYR A 1 219 ? -7.075 8.302 10.601 1.00 92.31 219 TYR A CA 1
ATOM 1713 C C . TYR A 1 219 ? -8.236 8.734 11.500 1.00 92.31 219 TYR A C 1
ATOM 1715 O O . TYR A 1 219 ? -8.217 8.496 12.710 1.00 92.31 219 TYR A O 1
ATOM 1723 N N . CYS A 1 220 ? -9.248 9.374 10.913 1.00 92.62 220 CYS A N 1
ATOM 1724 C CA . CYS A 1 220 ? -10.484 9.683 11.625 1.00 92.62 220 CYS A CA 1
ATOM 1725 C C . CYS A 1 220 ? -11.315 8.409 11.815 1.00 92.62 220 CYS A C 1
ATOM 1727 O O . CYS A 1 220 ? -11.760 7.817 10.833 1.00 92.62 220 CYS A O 1
ATOM 1729 N N . CYS A 1 221 ? -11.541 8.016 13.066 1.00 92.19 221 CYS A N 1
ATOM 1730 C CA . CYS A 1 221 ? -12.270 6.813 13.462 1.00 92.19 221 CYS A CA 1
ATOM 1731 C C . CYS A 1 221 ? -13.527 7.182 14.254 1.00 92.19 221 CYS A C 1
ATOM 1733 O O . CYS A 1 221 ? -13.515 8.148 15.015 1.00 92.19 221 CYS A O 1
ATOM 1735 N N . SER A 1 222 ? -14.624 6.449 14.065 1.00 91.31 222 SER A N 1
ATOM 1736 C CA . SER A 1 222 ? -15.911 6.767 14.691 1.00 91.31 222 SER A CA 1
ATOM 1737 C C . SER A 1 222 ? -15.834 6.688 16.220 1.00 91.31 222 SER A C 1
ATOM 1739 O O . SER A 1 222 ? -15.418 5.671 16.774 1.00 91.31 222 SER A O 1
ATOM 1741 N N . THR A 1 223 ? -16.284 7.721 16.936 1.00 86.56 223 THR A N 1
ATOM 1742 C CA . THR A 1 223 ? -16.366 7.672 18.412 1.00 86.56 223 THR A CA 1
ATOM 1743 C C . THR A 1 223 ? -17.432 6.678 18.879 1.00 86.56 223 THR A C 1
ATOM 1745 O O . THR A 1 223 ? -17.312 6.066 19.941 1.00 86.56 223 THR A O 1
ATOM 1748 N N . ARG A 1 224 ? -18.462 6.448 18.051 1.00 81.50 224 ARG A N 1
ATOM 1749 C CA . ARG A 1 224 ? -19.384 5.320 18.202 1.00 81.50 224 ARG A CA 1
ATOM 1750 C C . ARG A 1 224 ? -18.684 4.019 17.807 1.00 81.50 224 ARG A C 1
ATOM 1752 O O . ARG A 1 224 ? -18.152 3.906 16.706 1.00 81.50 224 ARG A O 1
ATOM 1759 N N . ILE A 1 225 ? -18.751 3.028 18.690 1.00 81.56 225 ILE A N 1
ATOM 1760 C CA . ILE A 1 225 ? -18.239 1.675 18.461 1.00 81.56 225 ILE A CA 1
ATOM 1761 C C . ILE A 1 225 ? -19.417 0.780 18.058 1.00 81.56 225 ILE A C 1
ATOM 1763 O O . ILE A 1 225 ? -20.338 0.573 18.847 1.00 81.56 225 ILE A O 1
ATOM 1767 N N . GLU A 1 226 ? -19.378 0.231 16.849 1.00 78.69 226 GLU A N 1
ATOM 1768 C CA . GLU A 1 226 ? -20.309 -0.786 16.366 1.00 78.69 226 GLU A CA 1
ATOM 1769 C C . GLU A 1 226 ? -19.729 -2.180 16.616 1.00 78.69 226 GLU A C 1
ATOM 1771 O O . GLU A 1 226 ? -18.678 -2.548 16.086 1.00 78.69 226 GLU A O 1
ATOM 1776 N N . ALA A 1 227 ? -20.414 -2.985 17.426 1.00 78.88 227 ALA A N 1
ATOM 1777 C CA . ALA A 1 227 ? -20.013 -4.369 17.616 1.00 78.88 227 ALA A CA 1
ATOM 1778 C C . ALA A 1 227 ? -20.474 -5.243 16.458 1.00 78.88 227 ALA A C 1
ATOM 1780 O O . ALA A 1 227 ? -21.652 -5.282 16.109 1.00 78.88 227 ALA A O 1
ATOM 1781 N N . ARG A 1 228 ? -19.522 -5.992 15.906 1.00 80.25 228 ARG A N 1
ATOM 1782 C CA . ARG A 1 228 ? -19.775 -7.058 14.943 1.00 80.25 228 ARG A CA 1
ATOM 1783 C C . ARG A 1 228 ? -19.551 -8.389 15.643 1.00 80.25 228 ARG A C 1
ATOM 1785 O O . ARG A 1 228 ? -18.461 -8.647 16.146 1.00 80.25 228 ARG A O 1
ATOM 1792 N N . CYS A 1 229 ? -20.595 -9.197 15.678 1.00 82.94 229 CYS A N 1
ATOM 1793 C CA . CYS A 1 229 ? -20.594 -10.544 16.226 1.00 82.94 229 CYS A CA 1
ATOM 1794 C C . CYS A 1 229 ? -20.651 -11.564 15.086 1.00 82.94 229 CYS A C 1
ATOM 1796 O O . CYS A 1 229 ? -21.096 -11.248 13.978 1.00 82.94 229 CYS A O 1
ATOM 1798 N N . SER A 1 230 ? -20.226 -12.795 15.353 1.00 82.00 230 SER A N 1
ATOM 1799 C CA . SER A 1 230 ? -20.337 -13.882 14.385 1.00 82.00 230 SER A CA 1
ATOM 1800 C C . SER A 1 230 ? -21.793 -14.326 14.230 1.00 82.00 230 SER A C 1
ATOM 1802 O O . SER A 1 230 ? -22.620 -14.195 15.140 1.00 82.00 230 SER A O 1
ATOM 1804 N N . ASP A 1 231 ? -22.099 -14.845 13.042 1.00 76.62 231 ASP A N 1
ATOM 1805 C CA . ASP A 1 231 ? -23.381 -15.437 12.653 1.00 76.62 231 ASP A CA 1
ATOM 1806 C C . ASP A 1 231 ? -24.636 -14.575 12.912 1.00 76.62 231 ASP A C 1
ATOM 1808 O O . ASP A 1 231 ? -25.728 -15.121 13.066 1.00 76.62 231 ASP A O 1
ATOM 1812 N N . GLY A 1 232 ? -24.496 -13.247 12.991 1.00 72.88 232 GLY A N 1
ATOM 1813 C CA . GLY A 1 232 ? -25.617 -12.337 13.257 1.00 72.88 232 GLY A CA 1
ATOM 1814 C C . GLY A 1 232 ? -26.165 -12.388 14.689 1.00 72.88 232 GLY A C 1
ATOM 1815 O O . GLY A 1 232 ? -27.319 -12.036 14.898 1.00 72.88 232 GLY A O 1
ATOM 1816 N N . SER A 1 233 ? -25.369 -12.833 15.668 1.00 87.00 233 SER A N 1
ATOM 1817 C CA . SER A 1 233 ? -25.744 -12.758 17.091 1.00 87.00 233 SER A CA 1
ATOM 1818 C C . SER A 1 233 ? -25.681 -11.319 17.636 1.00 87.00 233 SER A C 1
ATOM 1820 O O . SER A 1 233 ? -24.836 -10.532 17.222 1.00 87.00 233 SER A O 1
ATOM 1822 N N . ASP A 1 234 ? -26.563 -10.952 18.570 1.00 88.81 234 ASP A N 1
ATOM 1823 C CA . ASP A 1 234 ? -26.612 -9.583 19.111 1.00 88.81 234 ASP A CA 1
ATOM 1824 C C . ASP A 1 234 ? -25.478 -9.274 20.112 1.00 88.81 234 ASP A C 1
ATOM 1826 O O . ASP A 1 234 ? -25.180 -10.110 20.973 1.00 88.81 234 ASP A O 1
ATOM 1830 N N . PRO A 1 235 ? -24.869 -8.074 20.078 1.00 90.06 235 PRO A N 1
ATOM 1831 C CA . PRO A 1 235 ? -23.880 -7.647 21.064 1.00 90.06 235 PRO A CA 1
ATOM 1832 C C . PRO A 1 235 ? -24.515 -7.205 22.391 1.00 90.06 235 PRO A C 1
ATOM 1834 O O . PRO A 1 235 ? -25.560 -6.560 22.419 1.00 90.06 235 PRO A O 1
ATOM 1837 N N . TYR A 1 236 ? -23.833 -7.463 23.509 1.00 89.69 236 TYR A N 1
ATOM 1838 C CA . TYR A 1 236 ? -24.171 -6.855 24.796 1.00 89.69 236 TYR A CA 1
ATOM 1839 C C . TYR A 1 236 ? -23.809 -5.369 24.784 1.00 89.69 236 TYR A C 1
ATOM 1841 O O . TYR A 1 236 ? -22.628 -5.020 24.676 1.00 89.69 236 TYR A O 1
ATOM 1849 N N . LEU A 1 237 ? -24.817 -4.515 24.959 1.00 89.50 237 LEU A N 1
ATOM 1850 C CA . LEU A 1 237 ? -24.670 -3.069 25.101 1.00 89.50 237 LEU A CA 1
ATOM 1851 C C . LEU A 1 237 ? -24.798 -2.662 26.580 1.00 89.50 237 LEU A C 1
ATOM 1853 O O . LEU A 1 237 ? -25.645 -3.179 27.312 1.00 89.50 237 LEU A O 1
ATOM 1857 N N . TYR A 1 238 ? -23.953 -1.733 27.025 1.00 83.69 238 TYR A N 1
ATOM 1858 C CA . TYR A 1 238 ? -24.010 -1.151 28.367 1.00 83.69 238 TYR A CA 1
ATOM 1859 C C . TYR A 1 238 ? -25.248 -0.244 28.516 1.00 83.69 238 TYR A C 1
ATOM 1861 O O . TYR A 1 238 ? -25.406 0.677 27.709 1.00 83.69 238 TYR A O 1
ATOM 1869 N N . PRO A 1 239 ? -26.123 -0.453 29.523 1.00 84.44 239 PRO A N 1
ATOM 1870 C CA . PRO A 1 239 ? -27.353 0.331 29.681 1.00 84.44 239 PRO A CA 1
ATOM 1871 C C . PRO A 1 239 ? -27.145 1.841 29.859 1.00 84.44 239 PRO A C 1
ATOM 1873 O O . PRO A 1 239 ? -28.052 2.613 29.566 1.00 84.44 239 PRO A O 1
ATOM 1876 N N . GLU A 1 240 ? -25.978 2.270 30.344 1.00 87.94 240 GLU A N 1
ATOM 1877 C CA . GLU A 1 240 ? -25.687 3.670 30.665 1.00 87.94 240 GLU A CA 1
ATOM 1878 C C . GLU A 1 240 ? -25.363 4.523 29.428 1.00 87.94 240 GLU A C 1
ATOM 1880 O O . GLU A 1 240 ? -25.601 5.728 29.432 1.00 87.94 240 GLU A O 1
ATOM 1885 N N . ASN A 1 241 ? -24.783 3.921 28.382 1.00 82.44 241 ASN A N 1
ATOM 1886 C CA . ASN A 1 241 ? -24.237 4.646 27.225 1.00 82.44 241 ASN A CA 1
ATOM 1887 C C . ASN A 1 241 ? -24.473 3.961 25.863 1.00 82.44 241 ASN A C 1
ATOM 1889 O O . ASN A 1 241 ? -24.028 4.472 24.834 1.00 82.44 241 ASN A O 1
ATOM 1893 N N . ASN A 1 242 ? -25.151 2.810 25.850 1.00 83.94 242 ASN A N 1
ATOM 1894 C CA . ASN A 1 242 ? -25.447 1.992 24.673 1.00 83.94 242 ASN A CA 1
ATOM 1895 C C . ASN A 1 242 ? -24.208 1.543 23.858 1.00 83.94 242 ASN A C 1
ATOM 1897 O O . ASN A 1 242 ? -24.329 1.210 22.677 1.00 83.94 242 ASN A O 1
ATOM 1901 N N . GLN A 1 243 ? -23.012 1.534 24.462 1.00 84.06 243 GLN A N 1
ATOM 1902 C CA . GLN A 1 243 ? -21.788 1.031 23.828 1.00 84.06 243 GLN A CA 1
ATOM 1903 C C . GLN A 1 243 ? -21.615 -0.479 24.053 1.00 84.06 243 GLN A C 1
ATOM 1905 O O . GLN A 1 243 ? -21.982 -0.988 25.113 1.00 84.06 243 GLN A O 1
ATOM 1910 N N . PRO A 1 244 ? -21.013 -1.216 23.105 1.00 87.00 244 PRO A N 1
ATOM 1911 C CA . PRO A 1 244 ? -20.812 -2.651 23.246 1.00 87.00 244 PRO A CA 1
ATOM 1912 C C . PRO A 1 244 ? -19.638 -3.032 24.157 1.00 87.00 244 PRO A C 1
ATOM 1914 O O . PRO A 1 244 ? -18.559 -2.435 24.102 1.00 87.00 244 PRO A O 1
ATOM 1917 N N . GLN A 1 245 ? -19.799 -4.109 24.931 1.00 87.88 245 GLN A N 1
ATOM 1918 C CA . GLN A 1 245 ? -18.713 -4.659 25.748 1.00 87.88 245 GLN A CA 1
ATOM 1919 C C . GLN A 1 245 ? -17.655 -5.365 24.885 1.00 87.88 245 GLN A C 1
ATOM 1921 O O . GLN A 1 245 ? -17.869 -6.474 24.390 1.00 87.88 245 GLN A O 1
ATOM 1926 N N . LYS A 1 246 ? -16.477 -4.737 24.763 1.00 86.19 246 LYS A N 1
ATOM 1927 C CA . LYS A 1 246 ? -15.253 -5.367 24.237 1.00 86.19 246 LYS A CA 1
ATOM 1928 C C . LYS A 1 246 ? -14.765 -6.477 25.173 1.00 86.19 246 LYS A C 1
ATOM 1930 O O . LYS A 1 246 ? -14.936 -6.401 26.390 1.00 86.19 246 LYS A O 1
ATOM 1935 N N . CYS A 1 247 ? -14.144 -7.504 24.604 1.00 85.06 247 CYS A N 1
ATOM 1936 C CA . CYS A 1 247 ? -13.692 -8.686 25.331 1.00 85.06 247 CYS A CA 1
ATOM 1937 C C . CYS A 1 247 ? -12.451 -9.319 24.685 1.00 85.06 247 CYS A C 1
ATOM 1939 O O . CYS A 1 247 ? -12.183 -9.107 23.502 1.00 85.06 247 CYS A O 1
ATOM 1941 N N . THR A 1 248 ? -11.730 -10.140 25.449 1.00 85.50 248 THR A N 1
ATOM 1942 C CA . THR A 1 248 ? -10.666 -11.016 24.943 1.00 85.50 248 THR A CA 1
ATOM 1943 C C . THR A 1 248 ? -11.085 -12.478 25.103 1.00 85.50 248 THR A C 1
ATOM 1945 O O . THR A 1 248 ? -11.446 -12.916 26.201 1.00 85.50 248 THR A O 1
ATOM 1948 N N . VAL A 1 249 ? -11.055 -13.240 24.010 1.00 82.69 249 VAL A N 1
ATOM 1949 C CA . VAL A 1 249 ? -11.482 -14.643 23.929 1.00 82.69 249 VAL A CA 1
ATOM 1950 C C . VAL A 1 249 ? -10.666 -15.493 24.907 1.00 82.69 249 VAL A C 1
ATOM 1952 O O . VAL A 1 249 ? -9.448 -15.369 24.993 1.00 82.69 249 VAL A O 1
ATOM 1955 N N . GLY A 1 250 ? -11.349 -16.324 25.699 1.00 78.81 250 GLY A N 1
ATOM 1956 C CA . GLY A 1 250 ? -10.728 -17.150 26.744 1.00 78.81 250 GLY A CA 1
ATOM 1957 C C . GLY A 1 250 ? -10.256 -16.396 27.999 1.00 78.81 250 GLY A C 1
ATOM 1958 O O . GLY A 1 250 ? -9.797 -17.042 28.938 1.00 78.81 250 GLY A O 1
ATOM 1959 N N . VAL A 1 251 ? -10.381 -15.062 28.052 1.00 84.56 251 VAL A N 1
ATOM 1960 C CA . VAL A 1 251 ? -9.903 -14.229 29.176 1.00 84.56 251 VAL A CA 1
ATOM 1961 C C . VAL A 1 251 ? -11.032 -13.418 29.820 1.00 84.56 251 VAL A C 1
ATOM 1963 O O . VAL A 1 251 ? -11.145 -13.385 31.044 1.00 84.56 251 VAL A O 1
ATOM 1966 N N . THR A 1 252 ? -11.880 -12.764 29.025 1.00 84.19 252 THR A N 1
ATOM 1967 C CA . THR A 1 252 ? -12.960 -11.903 29.530 1.00 84.19 252 THR A CA 1
ATOM 1968 C C . THR A 1 252 ? -14.243 -12.694 29.767 1.00 84.19 252 THR A C 1
ATOM 1970 O O . THR A 1 252 ? -14.841 -13.239 28.839 1.00 84.19 252 THR A O 1
ATOM 1973 N N . THR A 1 253 ? -14.726 -12.684 31.008 1.00 88.19 253 THR A N 1
ATOM 1974 C CA . THR A 1 253 ? -16.055 -13.188 31.370 1.00 88.19 253 THR A CA 1
ATOM 1975 C C . THR A 1 253 ? -17.138 -12.176 30.988 1.00 88.19 253 THR A C 1
ATOM 1977 O O . THR A 1 253 ? -17.278 -11.136 31.632 1.00 88.19 253 THR A O 1
ATOM 1980 N N . CYS A 1 254 ? -17.910 -12.482 29.947 1.00 89.38 254 CYS A N 1
ATOM 1981 C CA . CYS A 1 254 ? -19.093 -11.711 29.555 1.00 89.38 254 CYS A CA 1
ATOM 1982 C C . CYS A 1 254 ? -20.259 -11.877 30.548 1.00 89.38 254 CYS A C 1
ATOM 1984 O O . CYS A 1 254 ? -20.284 -12.819 31.345 1.00 89.38 254 CYS A O 1
ATOM 1986 N N . ARG A 1 255 ? -21.253 -10.978 30.479 1.00 91.31 255 ARG A N 1
ATOM 1987 C CA . ARG A 1 255 ? -22.490 -11.070 31.278 1.00 91.31 255 ARG A CA 1
ATOM 1988 C C . ARG A 1 255 ? -23.263 -12.368 30.971 1.00 91.31 255 ARG A C 1
ATOM 1990 O O . ARG A 1 255 ? -23.146 -12.935 29.886 1.00 91.31 255 ARG A O 1
ATOM 1997 N N . VAL A 1 256 ? -24.072 -12.839 31.926 1.00 88.12 256 VAL A N 1
ATOM 1998 C CA . VAL A 1 256 ? -24.959 -14.007 31.751 1.00 88.12 256 VAL A CA 1
ATOM 1999 C C . VAL A 1 256 ? -25.806 -13.844 30.481 1.00 88.12 256 VAL A C 1
ATOM 2001 O O . VAL A 1 256 ? -26.330 -12.764 30.228 1.00 88.12 256 VAL A O 1
ATOM 2004 N N . GLY A 1 257 ? -25.893 -14.905 29.674 1.00 87.88 257 GLY A N 1
ATOM 2005 C CA . GLY A 1 257 ? -26.494 -14.884 28.332 1.00 87.88 257 GLY A CA 1
ATOM 2006 C C . GLY A 1 257 ? -25.513 -14.606 27.183 1.00 87.88 257 GLY A C 1
ATOM 2007 O O . GLY A 1 257 ? -25.844 -14.899 26.039 1.00 87.88 257 GLY A O 1
ATOM 2008 N N . TYR A 1 258 ? -24.292 -14.134 27.462 1.00 92.31 258 TYR A N 1
ATOM 2009 C CA . TYR A 1 258 ? -23.322 -13.709 26.442 1.00 92.31 258 TYR A CA 1
ATOM 2010 C C . TYR A 1 258 ? -21.997 -14.489 26.512 1.00 92.31 258 TYR A C 1
ATOM 2012 O O . TYR A 1 258 ? -21.611 -15.034 27.550 1.00 92.31 258 TYR A O 1
ATOM 2020 N N . SER A 1 259 ? -21.288 -14.546 25.388 1.00 91.06 259 SER A N 1
ATOM 2021 C CA . SER A 1 259 ? -19.960 -15.152 25.217 1.00 91.06 259 SER A CA 1
ATOM 2022 C C . SER A 1 259 ? -19.057 -14.227 24.406 1.00 91.06 259 SER A C 1
ATOM 2024 O O . SER A 1 259 ? -19.545 -13.494 23.551 1.00 91.06 259 SER A O 1
ATOM 2026 N N . CYS A 1 260 ? -17.748 -14.264 24.653 1.00 89.88 260 CYS A N 1
ATOM 2027 C CA . CYS A 1 260 ? -16.800 -13.454 23.894 1.00 89.88 260 CYS A CA 1
ATOM 2028 C C . CYS A 1 260 ? -16.570 -14.057 22.502 1.00 89.88 260 CYS A C 1
ATOM 2030 O O . CYS A 1 260 ? -16.115 -15.198 22.405 1.00 89.88 260 CYS A O 1
ATOM 2032 N N . GLN A 1 261 ? -16.865 -13.297 21.447 1.00 88.81 261 GLN A N 1
ATOM 2033 C CA . GLN A 1 261 ? -16.651 -13.683 20.052 1.00 88.81 261 GLN A CA 1
ATOM 2034 C C . GLN A 1 261 ? -15.665 -12.709 19.393 1.00 88.81 261 GLN A C 1
ATOM 2036 O O . GLN A 1 261 ? -15.907 -11.502 19.362 1.00 88.81 261 GLN A O 1
ATOM 2041 N N . GLY A 1 262 ? -14.549 -13.230 18.878 1.00 77.12 262 GLY A N 1
ATOM 2042 C CA . GLY A 1 262 ? -13.567 -12.477 18.091 1.00 77.12 262 GLY A CA 1
ATOM 2043 C C . GLY A 1 262 ? -13.831 -12.583 16.588 1.00 77.12 262 GLY A C 1
ATOM 2044 O O . GLY A 1 262 ? -14.302 -13.616 16.113 1.00 77.12 262 GLY A O 1
ATOM 2045 N N . LEU A 1 263 ? -13.507 -11.532 15.830 1.00 69.19 263 LEU A N 1
ATOM 2046 C CA . LEU A 1 263 ? -13.569 -11.562 14.365 1.00 69.19 263 LEU A CA 1
ATOM 2047 C C . LEU A 1 263 ? -12.284 -12.152 13.774 1.00 69.19 263 LEU A C 1
ATOM 2049 O O . LEU A 1 263 ? -11.195 -11.793 14.208 1.00 69.19 263 LEU A O 1
ATOM 2053 N N . CYS A 1 264 ? -12.401 -12.973 12.727 1.00 62.34 264 CYS A N 1
ATOM 2054 C CA . CYS A 1 264 ? -11.303 -13.311 11.807 1.00 62.34 264 CYS A CA 1
ATOM 2055 C C . CYS A 1 264 ? -9.967 -13.685 12.492 1.00 62.34 264 CYS A C 1
ATOM 2057 O O . CYS A 1 264 ? -8.923 -13.115 12.182 1.00 62.34 264 CYS A O 1
ATOM 2059 N N . ASN A 1 265 ? -10.011 -14.641 13.427 1.00 60.28 265 ASN A N 1
ATOM 2060 C CA . ASN A 1 265 ? -8.883 -15.127 14.244 1.00 60.28 265 ASN A CA 1
ATOM 2061 C C . ASN A 1 265 ? -8.286 -14.116 15.250 1.00 60.28 265 ASN A C 1
ATOM 2063 O O . ASN A 1 265 ? -7.318 -14.443 15.936 1.00 60.28 265 ASN A O 1
ATOM 2067 N N . SER A 1 266 ? -8.868 -12.924 15.407 1.00 66.81 266 SER A N 1
ATOM 2068 C CA . SER A 1 266 ? -8.538 -12.011 16.505 1.00 66.81 266 SER A CA 1
ATOM 2069 C C . SER A 1 266 ? -8.948 -12.608 17.852 1.00 66.81 266 SER A C 1
ATOM 2071 O O . SER A 1 266 ? -10.097 -13.009 18.044 1.00 66.81 266 SER A O 1
ATOM 2073 N N . ILE A 1 267 ? -8.037 -12.577 18.830 1.00 74.19 267 ILE A N 1
ATOM 2074 C CA . ILE A 1 267 ? -8.375 -12.863 20.232 1.00 74.19 267 ILE A CA 1
ATOM 2075 C C . ILE A 1 267 ? -9.173 -11.728 20.889 1.00 74.19 267 ILE A C 1
ATOM 2077 O O . ILE A 1 267 ? -9.715 -11.931 21.968 1.00 74.19 267 ILE A O 1
ATOM 2081 N N . VAL A 1 268 ? -9.252 -10.544 20.275 1.00 77.50 268 VAL A N 1
ATOM 2082 C CA . VAL A 1 268 ? -10.038 -9.398 20.762 1.00 77.50 268 VAL A CA 1
ATOM 2083 C C . VAL A 1 268 ? -11.344 -9.304 19.972 1.00 77.50 268 VAL A C 1
ATOM 2085 O O . VAL A 1 268 ? -11.344 -9.417 18.743 1.00 77.50 268 VAL A O 1
ATOM 2088 N N . GLY A 1 269 ? -12.453 -9.098 20.674 1.00 86.75 269 GLY A N 1
ATOM 2089 C CA . GLY A 1 269 ? -13.802 -9.204 20.132 1.00 86.75 269 GLY A CA 1
ATOM 2090 C C . GLY A 1 269 ? -14.856 -8.500 20.982 1.00 86.75 269 GLY A C 1
ATOM 2091 O O . GLY A 1 269 ? -14.543 -7.589 21.753 1.00 86.75 269 GLY A O 1
ATOM 2092 N N . PHE A 1 270 ? -16.105 -8.948 20.858 1.00 91.06 270 PHE A N 1
ATOM 2093 C CA . PHE A 1 270 ? -17.250 -8.428 21.609 1.00 91.06 270 PHE A CA 1
ATOM 2094 C C . PHE A 1 270 ? -17.981 -9.525 22.387 1.00 91.06 270 PHE A C 1
ATOM 2096 O O . PHE A 1 270 ? -17.997 -10.695 21.998 1.00 91.06 270 PHE A O 1
ATOM 2103 N N . CYS A 1 271 ? -18.591 -9.148 23.509 1.00 91.06 271 CYS A N 1
ATOM 2104 C CA . CYS A 1 271 ? -19.536 -10.007 24.209 1.00 91.06 271 CYS A CA 1
ATOM 2105 C C . CYS A 1 271 ? -20.842 -10.061 23.413 1.00 91.06 271 CYS A C 1
ATOM 2107 O O . CYS A 1 271 ? -21.566 -9.075 23.349 1.00 91.06 271 CYS A O 1
ATOM 2109 N N . CYS A 1 272 ? -21.133 -11.214 22.825 1.00 92.00 272 CYS A N 1
ATOM 2110 C CA . CYS A 1 272 ? -22.249 -11.451 21.911 1.00 92.00 272 CYS A CA 1
ATOM 2111 C C . CYS A 1 272 ? -23.166 -12.546 22.467 1.00 92.00 272 CYS A C 1
ATOM 2113 O O . CYS A 1 272 ? -22.705 -13.391 23.246 1.00 92.00 272 CYS A O 1
ATOM 2115 N N . THR A 1 273 ? -24.454 -12.528 22.126 1.00 91.94 273 THR A N 1
ATOM 2116 C CA . THR A 1 273 ? -25.437 -13.483 22.657 1.00 91.94 273 THR A CA 1
ATOM 2117 C C . THR A 1 273 ? -24.995 -14.920 22.395 1.00 91.94 273 THR A C 1
ATOM 2119 O O . THR A 1 273 ? -24.506 -15.276 21.318 1.00 91.94 273 THR A O 1
ATOM 2122 N N . LYS A 1 274 ? -25.130 -15.772 23.413 1.00 87.25 274 LYS A N 1
ATOM 2123 C CA . LYS A 1 274 ? -24.943 -17.211 23.240 1.00 87.25 274 LYS A CA 1
ATOM 2124 C C . LYS A 1 274 ? -26.104 -17.724 22.402 1.00 87.25 274 LYS A C 1
ATOM 2126 O O . LYS A 1 274 ? -27.252 -17.591 22.817 1.00 87.25 274 LYS A O 1
ATOM 2131 N N . LYS A 1 275 ? -25.809 -18.381 21.280 1.00 68.94 275 LYS A N 1
ATOM 2132 C CA . LYS A 1 275 ? -26.792 -19.247 20.627 1.00 68.94 275 LYS A CA 1
ATOM 2133 C C . LYS A 1 275 ? -27.210 -20.324 21.626 1.00 68.94 275 LYS A C 1
ATOM 2135 O O . LYS A 1 275 ? -26.396 -21.170 21.997 1.00 68.94 275 LYS A O 1
ATOM 2140 N N . THR A 1 276 ? -28.466 -20.300 22.050 1.00 56.75 276 THR A N 1
ATOM 2141 C CA . THR A 1 276 ? -29.112 -21.475 22.625 1.00 56.75 276 THR A CA 1
ATOM 2142 C C . THR A 1 276 ? -29.236 -22.514 21.516 1.00 56.75 276 THR A C 1
ATOM 2144 O O . THR A 1 276 ? -30.097 -22.421 20.644 1.00 56.75 276 THR A O 1
ATOM 2147 N N . SER A 1 277 ? -28.367 -23.526 21.542 1.00 45.25 277 SER A N 1
ATOM 2148 C CA . SER A 1 277 ? -28.735 -24.829 20.988 1.00 45.25 277 SER A CA 1
ATOM 2149 C C . SER A 1 277 ? -30.074 -25.226 21.619 1.00 45.25 277 SER A C 1
ATOM 2151 O O . SER A 1 277 ? -30.170 -25.113 22.845 1.00 45.25 277 SER A O 1
ATOM 2153 N N . PRO A 1 278 ? -31.094 -25.634 20.845 1.00 37.69 278 PRO A N 1
ATOM 2154 C CA . PRO A 1 278 ? -32.422 -25.882 21.393 1.00 37.69 278 PRO A CA 1
ATOM 2155 C C . PRO A 1 278 ? -32.347 -26.966 22.470 1.00 37.69 278 PRO A C 1
ATOM 2157 O O . PRO A 1 278 ? -32.039 -28.123 22.177 1.00 37.69 278 PRO A O 1
ATOM 2160 N N . SER A 1 279 ? -32.604 -26.578 23.720 1.00 36.25 279 SER A N 1
ATOM 2161 C CA . SER A 1 279 ? -32.837 -27.517 24.806 1.00 36.25 279 SER A CA 1
ATOM 2162 C C . SER A 1 279 ? -34.109 -28.290 24.487 1.00 36.25 279 SER A C 1
ATOM 2164 O O . SER A 1 279 ? -35.165 -27.710 24.238 1.00 36.25 279 SER A O 1
ATOM 2166 N N . THR A 1 280 ? -34.016 -29.617 24.468 1.00 34.97 280 THR A N 1
ATOM 2167 C CA . THR A 1 280 ? -35.195 -30.482 24.421 1.00 34.97 280 THR A CA 1
ATOM 2168 C C . THR A 1 280 ? -35.838 -30.488 25.803 1.00 34.97 280 THR A C 1
ATOM 2170 O O . THR A 1 280 ? -35.664 -31.435 26.572 1.00 34.97 280 THR A O 1
ATOM 2173 N N . ASP A 1 281 ? -36.543 -29.404 26.125 1.00 31.36 281 ASP A N 1
ATOM 2174 C CA . ASP A 1 281 ? -37.314 -29.241 27.356 1.00 31.36 281 ASP A CA 1
ATOM 2175 C C . ASP A 1 281 ? -38.562 -30.138 27.310 1.00 31.36 281 ASP A C 1
ATOM 2177 O O . ASP A 1 281 ? -39.689 -29.696 27.088 1.00 31.36 281 ASP A O 1
ATOM 2181 N N . ILE A 1 282 ? -38.343 -31.445 27.488 1.00 35.03 282 ILE A N 1
ATOM 2182 C CA . ILE A 1 282 ? -39.403 -32.445 27.610 1.00 35.03 282 ILE A CA 1
ATOM 2183 C C . ILE A 1 282 ? -39.993 -32.343 29.020 1.00 35.03 282 ILE A C 1
ATOM 2185 O O . ILE A 1 282 ? -39.556 -33.003 29.965 1.00 35.03 282 ILE A O 1
ATOM 2189 N N . SER A 1 283 ? -41.017 -31.504 29.155 1.00 33.84 283 SER A N 1
ATOM 2190 C CA . SER A 1 283 ? -41.895 -31.475 30.322 1.00 33.84 283 SER A CA 1
ATOM 2191 C C . SER A 1 283 ? -42.800 -32.715 30.330 1.00 33.84 283 SER A C 1
ATOM 2193 O O . SER A 1 283 ? -43.923 -32.674 29.828 1.00 33.84 283 SER A O 1
ATOM 2195 N N . ASN A 1 284 ? -42.313 -33.829 30.880 1.00 32.06 284 ASN A N 1
ATOM 2196 C CA . ASN A 1 284 ? -43.101 -35.058 31.006 1.00 32.06 284 ASN A CA 1
ATOM 2197 C C . ASN A 1 284 ? -44.102 -34.970 32.166 1.00 32.06 284 ASN A C 1
ATOM 2199 O O . ASN A 1 284 ? -43.734 -35.111 33.333 1.00 32.06 284 ASN A O 1
ATOM 2203 N N . SER A 1 285 ? -45.380 -34.808 31.826 1.00 32.97 285 SER A N 1
ATOM 2204 C CA . SER A 1 285 ? -46.503 -35.056 32.727 1.00 32.97 285 SER A CA 1
ATOM 2205 C C . SER A 1 285 ? -47.062 -36.471 32.531 1.00 32.97 285 SER A C 1
ATOM 2207 O O . SER A 1 285 ? -47.915 -36.685 31.676 1.00 32.97 285 SER A O 1
ATOM 2209 N N . ASP A 1 286 ? -46.609 -37.372 33.402 1.00 30.59 286 ASP A N 1
ATOM 2210 C CA . ASP A 1 286 ? -47.380 -38.476 33.994 1.00 30.59 286 ASP A CA 1
ATOM 2211 C C . ASP A 1 286 ? -47.854 -39.702 33.165 1.00 30.59 286 ASP A C 1
ATOM 2213 O O . ASP A 1 286 ? -48.139 -39.664 31.972 1.00 30.59 286 ASP A O 1
ATOM 2217 N N . THR A 1 287 ? -48.060 -40.785 33.922 1.00 29.52 287 THR A N 1
ATOM 2218 C CA . THR A 1 287 ? -48.857 -42.005 33.674 1.00 29.52 287 THR A CA 1
ATOM 2219 C C . THR A 1 287 ? -48.390 -43.155 32.753 1.00 29.52 287 THR A C 1
ATOM 2221 O O . THR A 1 287 ? -48.175 -43.033 31.553 1.00 29.52 287 THR A O 1
ATOM 2224 N N . THR A 1 288 ? -48.491 -44.346 33.366 1.00 29.81 288 THR A N 1
ATOM 2225 C CA . THR A 1 288 ? -48.624 -45.723 32.833 1.00 29.81 288 THR A CA 1
ATOM 2226 C C . THR A 1 288 ? -47.397 -46.484 32.314 1.00 29.81 288 THR A C 1
ATOM 2228 O O . THR A 1 288 ? -46.487 -45.952 31.687 1.00 29.81 288 THR A O 1
ATOM 2231 N N . SER A 1 289 ? -47.399 -47.775 32.655 1.00 30.16 289 SER A N 1
ATOM 2232 C CA . SER A 1 289 ? -46.370 -48.788 32.429 1.00 30.16 289 SER A CA 1
ATOM 2233 C C . SER A 1 289 ? -46.782 -49.775 31.333 1.00 30.16 289 SER A C 1
ATOM 2235 O O . SER A 1 289 ? -47.965 -49.905 31.029 1.00 30.16 289 SER A O 1
ATOM 2237 N N . ASP A 1 290 ? -45.812 -50.490 30.758 1.00 29.28 290 ASP A N 1
ATOM 2238 C CA . ASP A 1 290 ? -45.618 -51.930 31.018 1.00 29.28 290 ASP A CA 1
ATOM 2239 C C . ASP A 1 290 ? -44.297 -52.414 30.371 1.00 29.28 290 ASP A C 1
ATOM 2241 O O . ASP A 1 290 ? -43.514 -51.607 29.862 1.00 29.28 290 ASP A O 1
ATOM 2245 N N . GLU A 1 291 ? -43.938 -53.691 30.538 1.00 30.38 291 GLU A N 1
ATOM 2246 C CA . GLU A 1 291 ? -42.531 -54.124 30.573 1.00 30.38 291 GLU A CA 1
ATOM 2247 C C . GLU A 1 291 ? -41.900 -54.644 29.261 1.00 30.38 291 GLU A C 1
ATOM 2249 O O . GLU A 1 291 ? -42.385 -55.618 28.695 1.00 30.38 291 GLU A O 1
ATOM 2254 N N . ARG A 1 292 ? -40.668 -54.155 28.986 1.00 27.91 292 ARG A N 1
ATOM 2255 C CA . ARG A 1 292 ? -39.476 -54.903 28.477 1.00 27.91 292 ARG A CA 1
ATOM 2256 C C . ARG A 1 292 ? -39.576 -55.561 27.073 1.00 27.91 292 ARG A C 1
ATOM 2258 O O . ARG A 1 292 ? -40.656 -55.635 26.502 1.00 27.91 292 ARG A O 1
ATOM 2265 N N . PRO A 1 293 ? -38.465 -56.065 26.473 1.00 32.12 293 PRO A N 1
ATOM 2266 C CA . PRO A 1 293 ? -37.044 -56.106 26.894 1.00 32.12 293 PRO A CA 1
ATOM 2267 C C . PRO A 1 293 ? -36.150 -55.148 26.042 1.00 32.12 293 PRO A C 1
ATOM 2269 O O . PRO A 1 293 ? -36.699 -54.207 25.484 1.00 32.12 293 PRO A O 1
ATOM 2272 N N . TRP A 1 294 ? -34.808 -55.194 25.911 1.00 25.97 294 TRP A N 1
ATOM 2273 C CA . TRP A 1 294 ? -33.708 -56.135 26.250 1.00 25.97 294 TRP A CA 1
ATOM 2274 C C . TRP A 1 294 ? -32.429 -55.385 26.733 1.00 25.97 294 TRP A C 1
ATOM 2276 O O . TRP A 1 294 ? -32.411 -54.164 26.854 1.00 25.97 294 TRP A O 1
ATOM 2286 N N . TYR A 1 295 ? -31.366 -56.149 27.018 1.00 26.86 295 TYR A N 1
ATOM 2287 C CA . TYR A 1 295 ? -29.946 -55.749 27.125 1.00 26.86 295 TYR A CA 1
ATOM 2288 C C . TYR A 1 295 ? -29.353 -55.393 25.729 1.00 26.86 295 TYR A C 1
ATOM 2290 O O . TYR A 1 295 ? -30.002 -55.669 24.724 1.00 26.86 295 TYR A O 1
ATOM 2298 N N . GLU A 1 296 ? -28.126 -54.895 25.512 1.00 29.56 296 GLU A N 1
ATOM 2299 C CA . GLU A 1 296 ? -27.146 -54.092 26.275 1.00 29.56 296 GLU A CA 1
ATOM 2300 C C . GLU A 1 296 ? -26.098 -53.534 25.275 1.00 29.56 296 GLU A C 1
ATOM 2302 O O . GLU A 1 296 ? -25.874 -54.130 24.228 1.00 29.56 296 GLU A O 1
ATOM 2307 N N . ASN A 1 297 ? -25.455 -52.418 25.644 1.00 27.56 297 ASN A N 1
ATOM 2308 C CA . ASN A 1 297 ? -24.073 -51.966 25.369 1.00 27.56 297 ASN A CA 1
ATOM 2309 C C . ASN A 1 297 ? -23.310 -52.315 24.063 1.00 27.56 297 ASN A C 1
ATOM 2311 O O . ASN A 1 297 ? -23.215 -53.446 23.604 1.00 27.56 297 ASN A O 1
ATOM 2315 N N . ALA A 1 298 ? -22.581 -51.311 23.562 1.00 31.86 298 ALA A N 1
ATOM 2316 C CA . ALA A 1 298 ? -21.629 -51.439 22.457 1.00 31.86 298 ALA A CA 1
ATOM 2317 C C . ALA A 1 298 ? -20.192 -51.769 22.914 1.00 31.86 298 ALA A C 1
ATOM 2319 O O . ALA A 1 298 ? -19.759 -51.366 23.992 1.00 31.86 298 ALA A O 1
ATOM 2320 N N . THR A 1 299 ? -19.405 -52.393 22.033 1.00 27.41 299 THR A N 1
ATOM 2321 C CA . THR A 1 299 ? -17.947 -52.171 21.881 1.00 27.41 299 THR A CA 1
ATOM 2322 C C . THR A 1 299 ? -17.497 -52.641 20.485 1.00 27.41 299 THR A C 1
ATOM 2324 O O . THR A 1 299 ? -18.269 -53.265 19.761 1.00 27.41 299 THR A O 1
ATOM 2327 N N . ALA A 1 300 ? -16.284 -52.276 20.055 1.00 29.56 300 ALA A N 1
ATOM 2328 C CA . ALA A 1 300 ? -15.765 -52.537 18.704 1.00 29.56 300 ALA A CA 1
ATOM 2329 C C . ALA A 1 300 ? -14.849 -53.776 18.636 1.00 29.56 300 ALA A C 1
ATOM 2331 O O . ALA A 1 300 ? -14.288 -54.145 19.661 1.00 29.56 300 ALA A O 1
ATOM 2332 N N . HIS A 1 301 ? -14.624 -54.337 17.432 1.00 28.47 301 HIS A N 1
ATOM 2333 C CA . HIS A 1 301 ? -13.287 -54.700 16.906 1.00 28.47 301 HIS A CA 1
ATOM 2334 C C . HIS A 1 301 ? -13.318 -55.180 15.427 1.00 28.47 301 HIS A C 1
ATOM 2336 O O . HIS A 1 301 ? -14.351 -55.107 14.768 1.00 28.47 301 HIS A O 1
ATOM 2342 N N . HIS A 1 302 ? -12.148 -55.554 14.887 1.00 28.83 302 HIS A N 1
ATOM 2343 C CA . HIS A 1 302 ? -11.829 -55.757 13.459 1.00 28.83 302 HIS A CA 1
ATOM 2344 C C . HIS A 1 302 ? -12.153 -57.154 12.891 1.00 28.83 302 HIS A C 1
ATOM 2346 O O . HIS A 1 302 ? -12.161 -58.129 13.638 1.00 28.83 302 HIS A O 1
ATOM 2352 N N . ALA A 1 303 ? -12.186 -57.255 11.553 1.00 26.89 303 ALA A N 1
ATOM 2353 C CA . ALA A 1 303 ? -11.541 -58.328 10.769 1.00 26.89 303 ALA A CA 1
ATOM 2354 C C . ALA A 1 303 ? -11.262 -57.854 9.315 1.00 26.89 303 ALA A C 1
ATOM 2356 O O . ALA A 1 303 ? -11.765 -56.803 8.914 1.00 26.89 303 ALA A O 1
ATOM 2357 N N . ASN A 1 304 ? -10.450 -58.598 8.550 1.00 29.39 304 ASN A N 1
ATOM 2358 C CA . ASN A 1 304 ? -9.956 -58.249 7.201 1.00 29.39 304 ASN A CA 1
ATOM 2359 C C . ASN A 1 304 ? -10.534 -59.148 6.088 1.00 29.39 304 ASN A C 1
ATOM 2361 O O . ASN A 1 304 ? -11.009 -60.238 6.385 1.00 29.39 304 ASN A O 1
ATOM 2365 N N . ASP A 1 305 ? -10.416 -58.703 4.825 1.00 30.89 305 ASP A N 1
ATOM 2366 C CA . ASP A 1 305 ? -9.728 -59.388 3.695 1.00 30.89 305 ASP A CA 1
ATOM 2367 C C . ASP A 1 305 ? -9.896 -58.554 2.392 1.00 30.89 305 ASP A C 1
ATOM 2369 O O . ASP A 1 305 ? -10.841 -57.776 2.285 1.00 30.89 305 ASP A O 1
ATOM 2373 N N . GLY A 1 306 ? -9.042 -58.600 1.355 1.00 27.62 306 GLY A N 1
ATOM 2374 C CA . GLY A 1 306 ? -7.720 -59.233 1.203 1.00 27.62 306 GLY A CA 1
ATOM 2375 C C . GLY A 1 306 ? -7.346 -59.494 -0.279 1.00 27.62 306 GLY A C 1
ATOM 2376 O O . GLY A 1 306 ? -8.045 -60.258 -0.928 1.00 27.62 306 GLY A O 1
ATOM 2377 N N . LEU A 1 307 ? -6.275 -58.867 -0.812 1.00 27.42 307 LEU A N 1
ATOM 2378 C CA . LEU A 1 307 ? -5.479 -59.194 -2.039 1.00 27.42 307 LEU A CA 1
ATOM 2379 C C . LEU A 1 307 ? -4.426 -58.057 -2.216 1.00 27.42 307 LEU A C 1
ATOM 2381 O O . LEU A 1 307 ? -4.832 -56.902 -2.259 1.00 27.42 307 LEU A O 1
ATOM 2385 N N . VAL A 1 308 ? -3.090 -58.191 -2.156 1.00 27.41 308 VAL A N 1
ATOM 2386 C CA . VAL A 1 308 ? -2.071 -59.121 -2.712 1.00 27.41 308 VAL A CA 1
ATOM 2387 C C . VAL A 1 308 ? -1.546 -58.729 -4.106 1.00 27.41 308 VAL A C 1
ATOM 2389 O O . VAL A 1 308 ? -2.132 -59.094 -5.120 1.00 27.41 308 VAL A O 1
ATOM 2392 N N . THR A 1 309 ? -0.347 -58.124 -4.132 1.00 30.38 309 THR A N 1
ATOM 2393 C CA . THR A 1 309 ? 0.697 -58.367 -5.152 1.00 30.38 309 THR A CA 1
ATOM 2394 C C . THR A 1 309 ? 2.093 -58.402 -4.509 1.00 30.38 309 THR A C 1
ATOM 2396 O O . THR A 1 309 ? 2.494 -57.456 -3.837 1.00 30.38 309 THR A O 1
ATOM 2399 N N . LYS A 1 310 ? 2.785 -59.516 -4.758 1.00 27.20 310 LYS A N 1
ATOM 2400 C CA . LYS A 1 310 ? 4.218 -59.859 -4.604 1.00 27.20 310 LYS A CA 1
ATOM 2401 C C . LYS A 1 310 ? 5.142 -58.973 -5.484 1.00 27.20 310 LYS A C 1
ATOM 2403 O O . LYS A 1 310 ? 4.598 -58.344 -6.389 1.00 27.20 310 LYS A O 1
ATOM 2408 N N . ASP A 1 311 ? 6.480 -58.864 -5.395 1.00 28.95 311 ASP A N 1
ATOM 2409 C CA . ASP A 1 311 ? 7.613 -59.331 -4.534 1.00 28.95 311 ASP A CA 1
ATOM 2410 C C . ASP A 1 311 ? 8.809 -58.358 -4.801 1.00 28.95 311 ASP A C 1
ATOM 2412 O O . ASP A 1 311 ? 8.799 -57.697 -5.842 1.00 28.95 311 ASP A O 1
ATOM 2416 N N . ASP A 1 312 ? 9.896 -58.215 -4.023 1.00 30.50 312 ASP A N 1
ATOM 2417 C CA . ASP A 1 312 ? 10.219 -58.610 -2.629 1.00 30.50 312 ASP A CA 1
ATOM 2418 C C . ASP A 1 312 ? 10.907 -57.385 -1.920 1.00 30.50 312 ASP A C 1
ATOM 2420 O O . ASP A 1 312 ? 10.240 -56.352 -1.877 1.00 30.50 312 ASP A O 1
ATOM 2424 N N . ASP A 1 313 ? 12.139 -57.244 -1.383 1.00 29.30 313 ASP A N 1
ATOM 2425 C CA . ASP A 1 313 ? 13.350 -58.054 -1.081 1.00 29.30 313 ASP A CA 1
ATOM 2426 C C . ASP A 1 313 ? 14.169 -57.344 0.058 1.00 29.30 313 ASP A C 1
ATOM 2428 O O . ASP A 1 313 ? 13.741 -56.307 0.575 1.00 29.30 313 ASP A O 1
ATOM 2432 N N . ASP A 1 314 ? 15.305 -57.894 0.513 1.00 28.62 314 ASP A N 1
ATOM 2433 C CA . ASP A 1 314 ? 15.889 -57.654 1.854 1.00 28.62 314 ASP A CA 1
ATOM 2434 C C . ASP A 1 314 ? 16.852 -56.446 2.033 1.00 28.62 314 ASP A C 1
ATOM 2436 O O . ASP A 1 314 ? 17.773 -56.216 1.245 1.00 28.62 314 ASP A O 1
ATOM 2440 N N . SER A 1 315 ? 16.724 -55.750 3.176 1.00 29.64 315 SER A N 1
ATOM 2441 C CA . SER A 1 315 ? 17.852 -55.310 4.033 1.00 29.64 315 SER A CA 1
ATOM 2442 C C . SER A 1 315 ? 17.362 -54.684 5.351 1.00 29.64 315 SER A C 1
ATOM 2444 O O . SER A 1 315 ? 16.699 -53.646 5.363 1.00 29.64 315 SER A O 1
ATOM 2446 N N . ARG A 1 316 ? 17.727 -55.278 6.497 1.00 27.61 316 ARG A N 1
ATOM 2447 C CA . ARG A 1 316 ? 17.274 -54.844 7.837 1.00 27.61 316 ARG A CA 1
ATOM 2448 C C . ARG A 1 316 ? 18.176 -53.803 8.517 1.00 27.61 316 ARG A C 1
ATOM 2450 O O . ARG A 1 316 ? 19.323 -54.105 8.844 1.00 27.61 316 ARG A O 1
ATOM 2457 N N . THR A 1 317 ? 17.582 -52.695 8.966 1.00 30.91 317 THR A N 1
ATOM 2458 C CA . THR A 1 317 ? 18.092 -51.903 10.106 1.00 30.91 317 THR A CA 1
ATOM 2459 C C . THR A 1 317 ? 16.942 -51.292 10.914 1.00 30.91 317 THR A C 1
ATOM 2461 O O . THR A 1 317 ? 15.967 -50.801 10.352 1.00 30.91 317 THR A O 1
ATOM 2464 N N . SER A 1 318 ? 17.031 -51.342 12.246 1.00 33.25 318 SER A N 1
ATOM 2465 C CA . SER A 1 318 ? 15.931 -50.968 13.150 1.00 33.25 318 SER A CA 1
ATOM 2466 C C . SER A 1 318 ? 15.687 -49.449 13.222 1.00 33.25 318 SER A C 1
ATOM 2468 O O . SER A 1 318 ? 16.652 -48.699 13.384 1.00 33.25 318 SER A O 1
ATOM 2470 N N . PRO A 1 319 ? 14.427 -48.972 13.206 1.00 30.19 319 PRO A N 1
ATOM 2471 C CA . PRO A 1 319 ? 14.117 -47.555 13.374 1.00 30.19 319 PRO A CA 1
ATOM 2472 C C . PRO A 1 319 ? 14.092 -47.138 14.854 1.00 30.19 319 PRO A C 1
ATOM 2474 O O . PRO A 1 319 ? 13.422 -47.757 15.680 1.00 30.19 319 PRO A O 1
ATOM 2477 N N . ALA A 1 320 ? 14.754 -46.025 15.174 1.00 31.02 320 ALA A N 1
ATOM 2478 C CA . ALA A 1 320 ? 14.501 -45.257 16.394 1.00 31.02 320 ALA A CA 1
ATOM 2479 C C . ALA A 1 320 ? 13.534 -44.095 16.076 1.00 31.02 320 ALA A C 1
ATOM 2481 O O . ALA A 1 320 ? 13.654 -43.493 15.007 1.00 31.02 320 ALA A O 1
ATOM 2482 N N . PRO A 1 321 ? 12.585 -43.743 16.964 1.00 31.39 321 PRO A N 1
ATOM 2483 C CA . PRO A 1 321 ? 11.601 -42.701 16.678 1.00 31.39 321 PRO A CA 1
ATOM 2484 C C . PRO A 1 321 ? 12.219 -41.296 16.766 1.00 31.39 321 PRO A C 1
ATOM 2486 O O . PRO A 1 321 ? 12.394 -40.742 17.852 1.00 31.39 321 PRO A O 1
ATOM 2489 N N . SER A 1 322 ? 12.524 -40.686 15.618 1.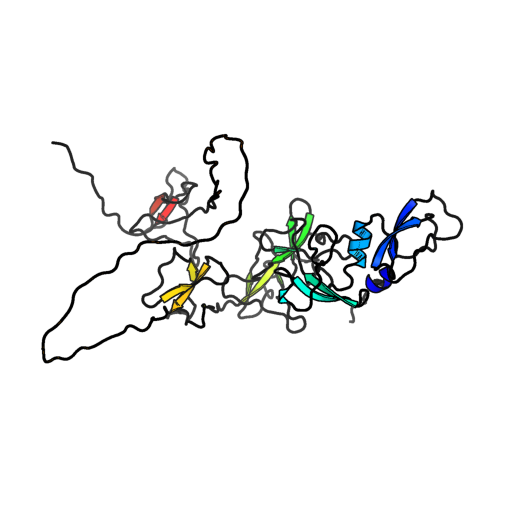00 30.75 322 SER A N 1
ATOM 2490 C CA . SER A 1 322 ? 12.871 -39.261 15.546 1.00 30.75 322 SER A CA 1
ATOM 2491 C C . SER A 1 322 ? 11.659 -38.393 15.906 1.00 30.75 322 SER A C 1
ATOM 2493 O O . SER A 1 322 ? 10.583 -38.537 15.329 1.00 30.75 322 SER A O 1
ATOM 2495 N N . ALA A 1 323 ? 11.826 -37.490 16.872 1.00 28.53 323 ALA A N 1
ATOM 2496 C CA . ALA A 1 323 ? 10.722 -36.717 17.433 1.00 28.53 323 ALA A CA 1
ATOM 2497 C C . ALA A 1 323 ? 10.194 -35.626 16.481 1.00 28.53 323 ALA A C 1
ATOM 2499 O O . ALA A 1 323 ? 10.957 -34.810 15.962 1.00 28.53 323 ALA A O 1
ATOM 2500 N N . LEU A 1 324 ? 8.866 -35.541 16.344 1.00 28.22 324 LEU A N 1
ATOM 2501 C CA . LEU A 1 324 ? 8.177 -34.401 15.732 1.00 28.22 324 LEU A CA 1
ATOM 2502 C C . LEU A 1 324 ? 8.220 -33.187 16.673 1.00 28.22 324 LEU A C 1
ATOM 2504 O O . LEU A 1 324 ? 7.340 -33.004 17.518 1.00 28.22 324 LEU A O 1
ATOM 2508 N N . VAL A 1 325 ? 9.243 -32.345 16.516 1.00 27.33 325 VAL A N 1
ATOM 2509 C CA . VAL A 1 325 ? 9.405 -31.101 17.284 1.00 27.33 325 VAL A CA 1
ATOM 2510 C C . VAL A 1 325 ? 8.354 -30.068 16.859 1.00 27.33 325 VAL A C 1
ATOM 2512 O O . VAL A 1 325 ? 8.584 -29.237 15.983 1.00 27.33 325 VAL A O 1
ATOM 2515 N N . HIS A 1 326 ? 7.193 -30.089 17.516 1.00 28.88 326 HIS A N 1
ATOM 2516 C CA . HIS A 1 326 ? 6.244 -28.977 17.477 1.00 28.88 326 HIS A CA 1
ATOM 2517 C C . HIS A 1 326 ? 6.801 -27.808 18.299 1.00 28.88 326 HIS A C 1
ATOM 2519 O O . HIS A 1 326 ? 6.736 -27.805 19.531 1.00 28.88 326 HIS A O 1
ATOM 2525 N N . SER A 1 327 ? 7.360 -26.806 17.622 1.00 29.59 327 SER A N 1
ATOM 2526 C CA . SER A 1 327 ? 7.908 -25.607 18.259 1.00 29.59 327 SER A CA 1
ATOM 2527 C C . SER A 1 327 ? 6.797 -24.650 18.709 1.00 29.59 327 SER A C 1
ATOM 2529 O O . SER A 1 327 ? 6.492 -23.667 18.030 1.00 29.59 327 SER A O 1
ATOM 2531 N N . TYR A 1 328 ? 6.204 -24.915 19.875 1.00 31.78 328 TYR A N 1
ATOM 2532 C CA . TYR A 1 328 ? 5.300 -23.982 20.556 1.00 31.78 328 TYR A CA 1
ATOM 2533 C C . TYR A 1 328 ? 6.074 -22.777 21.115 1.00 31.78 328 TYR A C 1
ATOM 2535 O O . TYR A 1 328 ? 6.351 -22.685 22.313 1.00 31.78 328 TYR A O 1
ATOM 2543 N N . ALA A 1 329 ? 6.425 -21.839 20.236 1.00 30.23 329 ALA A N 1
ATOM 2544 C CA . ALA A 1 329 ? 6.914 -20.520 20.616 1.00 30.23 329 ALA A CA 1
ATOM 2545 C C . ALA A 1 329 ? 5.746 -19.689 21.178 1.00 30.23 329 ALA A C 1
ATOM 2547 O O . ALA A 1 329 ? 5.108 -18.924 20.459 1.00 30.23 329 ALA A O 1
ATOM 2548 N N . TYR A 1 330 ? 5.434 -19.884 22.462 1.00 35.81 330 TYR A N 1
ATOM 2549 C CA . TYR A 1 330 ? 4.440 -19.071 23.159 1.00 35.81 330 TYR A CA 1
ATOM 2550 C C . TYR A 1 330 ? 4.898 -17.612 23.220 1.00 35.81 330 TYR A C 1
ATOM 2552 O O . TYR A 1 330 ? 5.949 -17.302 23.781 1.00 35.81 330 TYR A O 1
ATOM 2560 N N . ASP A 1 331 ? 4.076 -16.730 22.659 1.00 33.00 331 ASP A N 1
ATOM 2561 C CA . ASP A 1 331 ? 4.269 -15.285 22.690 1.00 33.00 331 ASP A CA 1
ATOM 2562 C C . ASP A 1 331 ? 4.318 -14.776 24.145 1.00 33.00 331 ASP A C 1
ATOM 2564 O O . ASP A 1 331 ? 3.431 -15.063 24.957 1.00 33.00 331 ASP A O 1
ATOM 2568 N N . LEU A 1 332 ? 5.375 -14.037 24.496 1.00 42.91 332 LEU A N 1
ATOM 2569 C CA . LEU A 1 332 ? 5.710 -13.635 25.871 1.00 42.91 332 LEU A CA 1
ATOM 2570 C C . LEU A 1 332 ? 4.933 -12.381 26.319 1.00 42.91 332 LEU A C 1
ATOM 2572 O O . LEU A 1 332 ? 5.477 -11.433 26.896 1.00 42.91 332 LEU A O 1
ATOM 2576 N N . MET A 1 333 ? 3.624 -12.404 26.076 1.00 41.12 333 MET A N 1
ATOM 2577 C CA . MET A 1 333 ? 2.679 -11.351 26.436 1.00 41.12 333 MET A CA 1
ATOM 2578 C C . MET A 1 333 ? 2.634 -11.127 27.954 1.00 41.12 333 MET A C 1
ATOM 2580 O O . MET A 1 333 ? 2.304 -12.013 28.745 1.00 41.12 333 MET A O 1
ATOM 2584 N N . THR A 1 334 ? 2.948 -9.903 28.378 1.00 52.44 334 THR A N 1
ATOM 2585 C CA . THR A 1 334 ? 3.021 -9.525 29.796 1.00 52.44 334 THR A CA 1
ATOM 2586 C C . THR A 1 334 ? 1.641 -9.199 30.365 1.00 52.44 334 THR A C 1
ATOM 2588 O O . THR A 1 334 ? 1.157 -8.068 30.294 1.00 52.44 334 THR A O 1
ATOM 2591 N N . VAL A 1 335 ? 1.002 -10.206 30.965 1.00 57.91 335 VAL A N 1
ATOM 2592 C CA . VAL A 1 335 ? -0.333 -10.075 31.564 1.00 57.91 335 VAL A CA 1
ATOM 2593 C C . VAL A 1 335 ? -0.260 -9.363 32.920 1.00 57.91 335 VAL A C 1
ATOM 2595 O O . VAL A 1 335 ? 0.002 -9.979 33.957 1.00 57.91 335 VAL A O 1
ATOM 2598 N N . LEU A 1 336 ? -0.557 -8.060 32.924 1.00 66.06 336 LEU A N 1
ATOM 2599 C CA . LEU A 1 336 ? -0.909 -7.338 34.147 1.00 66.06 336 LEU A CA 1
ATOM 2600 C C . LEU A 1 336 ? -2.301 -7.774 34.620 1.00 66.06 336 LEU A C 1
ATOM 2602 O O . LEU A 1 336 ? -3.305 -7.519 33.961 1.00 66.06 336 LEU A O 1
ATOM 2606 N N . SER A 1 337 ? -2.365 -8.400 35.791 1.00 79.38 337 SER A N 1
ATOM 2607 C CA . SER A 1 337 ? -3.617 -8.728 36.473 1.00 79.38 337 SER A CA 1
ATOM 2608 C C . SER A 1 337 ? -3.426 -8.661 37.984 1.00 79.38 337 SER A C 1
ATOM 2610 O O . SER A 1 337 ? -2.336 -8.931 38.492 1.00 79.38 337 SER A O 1
ATOM 2612 N N . CYS A 1 338 ? -4.484 -8.344 38.726 1.00 81.62 338 CYS A N 1
ATOM 2613 C CA . CYS A 1 338 ? -4.459 -8.468 40.180 1.00 81.62 338 CYS A CA 1
ATOM 2614 C C . CYS A 1 338 ? -4.468 -9.950 40.613 1.00 81.62 338 CYS A C 1
ATOM 2616 O O . CYS A 1 338 ? -4.889 -10.821 39.843 1.00 81.62 338 CYS A O 1
ATOM 2618 N N . PRO A 1 339 ? -4.013 -10.266 41.839 1.00 81.62 339 PRO A N 1
ATOM 2619 C CA . PRO A 1 339 ? -4.303 -11.542 42.490 1.00 81.62 339 PRO A CA 1
ATOM 2620 C C . PRO A 1 339 ? -5.815 -11.798 42.610 1.00 81.62 339 PRO A C 1
ATOM 2622 O O . PRO A 1 339 ? -6.609 -10.858 42.617 1.00 81.62 339 PRO A O 1
ATOM 2625 N N . TYR A 1 340 ? -6.208 -13.068 42.757 1.00 67.75 340 TYR A N 1
ATOM 2626 C CA . TYR A 1 340 ? -7.605 -13.453 43.003 1.00 67.75 340 TYR A CA 1
ATOM 2627 C C . TYR A 1 340 ? -8.231 -12.637 44.150 1.00 67.75 340 TYR A C 1
ATOM 2629 O O . TYR A 1 340 ? -7.569 -12.355 45.147 1.00 67.75 340 TYR A O 1
ATOM 2637 N N . GLN A 1 341 ? -9.519 -12.304 44.000 1.00 72.44 341 GLN A N 1
ATOM 2638 C CA . GLN A 1 341 ? -10.323 -11.465 44.910 1.00 72.44 341 GLN A CA 1
ATOM 2639 C C . GLN A 1 341 ? -9.943 -9.970 44.981 1.00 72.44 341 GLN A C 1
ATOM 2641 O O . GLN A 1 341 ? -10.591 -9.230 45.720 1.00 72.44 341 GLN A O 1
ATOM 2646 N N . LEU A 1 342 ? -8.959 -9.493 44.206 1.00 82.38 342 LEU A N 1
ATOM 2647 C CA . LEU A 1 342 ? -8.619 -8.067 44.115 1.00 82.38 342 LEU A CA 1
ATOM 2648 C C . LEU A 1 342 ? -8.953 -7.491 42.732 1.00 82.38 342 LEU A C 1
ATOM 2650 O O . LEU A 1 342 ? -8.687 -8.116 41.706 1.00 82.38 342 LEU A O 1
ATOM 2654 N N . THR A 1 343 ? -9.504 -6.279 42.704 1.00 83.81 343 THR A N 1
ATOM 2655 C CA . THR A 1 343 ? -9.888 -5.559 41.479 1.00 83.81 343 THR A CA 1
ATOM 2656 C C . THR A 1 343 ? -8.802 -4.571 41.045 1.00 83.81 343 THR A C 1
ATOM 2658 O O . THR A 1 343 ? -8.268 -3.859 41.897 1.00 83.81 343 THR A O 1
ATOM 2661 N N . PRO A 1 344 ? -8.449 -4.484 39.748 1.00 83.38 344 PRO A N 1
ATOM 2662 C CA . PRO A 1 344 ? -7.484 -3.499 39.265 1.00 83.38 344 PRO A CA 1
ATOM 2663 C C . PRO A 1 344 ? -8.009 -2.074 39.412 1.00 83.38 344 PRO A C 1
ATOM 2665 O O . PRO A 1 344 ? -9.189 -1.799 39.207 1.00 83.38 344 PRO A O 1
ATOM 2668 N N . SER A 1 345 ? -7.107 -1.163 39.770 1.00 81.31 345 SER A N 1
ATOM 2669 C CA . SER A 1 345 ? -7.334 0.280 39.698 1.00 81.31 345 SER A CA 1
ATOM 2670 C C . SER A 1 345 ? -6.784 0.801 38.377 1.00 81.31 345 SER A C 1
ATOM 2672 O O . SER A 1 345 ? -5.685 0.421 37.971 1.00 81.31 345 SER A O 1
ATOM 2674 N N . TYR A 1 346 ? -7.539 1.666 37.711 1.00 77.56 346 TYR A N 1
ATOM 2675 C CA . TYR A 1 346 ? -7.198 2.209 36.399 1.00 77.56 346 TYR A CA 1
ATOM 2676 C C . TYR A 1 346 ? -6.764 3.675 36.505 1.00 77.56 346 TYR A C 1
ATOM 2678 O O . TYR A 1 346 ? -7.120 4.363 37.464 1.00 77.56 346 TYR A O 1
ATOM 2686 N N . LEU A 1 347 ? -5.998 4.162 35.526 1.00 66.69 347 LEU A N 1
ATOM 2687 C CA . LEU A 1 347 ? -5.834 5.606 35.334 1.00 66.69 347 LEU A CA 1
ATOM 2688 C C . LEU A 1 347 ? -7.188 6.218 34.937 1.00 66.69 347 LEU A C 1
ATOM 2690 O O . LEU A 1 347 ? -7.968 5.569 34.236 1.00 66.69 347 LEU A O 1
ATOM 2694 N N . ILE A 1 348 ? -7.442 7.451 35.388 1.00 63.12 348 ILE A N 1
ATOM 2695 C CA . ILE A 1 348 ? -8.693 8.193 35.156 1.00 63.12 348 ILE A CA 1
ATOM 2696 C C . ILE A 1 348 ? -9.049 8.168 33.659 1.00 63.12 348 ILE A C 1
ATOM 2698 O O . ILE A 1 348 ? -8.171 8.318 32.811 1.00 63.12 348 ILE A O 1
ATOM 2702 N N . ASP A 1 349 ? -10.326 7.910 33.367 1.00 50.75 349 ASP A N 1
ATOM 2703 C CA . ASP A 1 349 ? -10.913 7.816 32.022 1.00 50.75 349 ASP A CA 1
ATOM 2704 C C . ASP A 1 349 ? -10.202 6.839 31.061 1.00 50.75 349 ASP A C 1
ATOM 2706 O O . ASP A 1 349 ? -10.164 7.034 29.846 1.00 50.75 349 ASP A O 1
ATOM 2710 N N . SER A 1 350 ? -9.646 5.740 31.592 1.00 56.41 350 SER A N 1
ATOM 2711 C CA . SER A 1 350 ? -8.934 4.732 30.797 1.00 56.41 350 SER A CA 1
ATOM 2712 C C . SER A 1 350 ? -9.187 3.285 31.244 1.00 56.41 350 SER A C 1
ATOM 2714 O O . SER A 1 350 ? -9.665 3.015 32.342 1.00 56.41 350 SER A O 1
ATOM 2716 N N . GLN A 1 351 ? -8.772 2.335 30.399 1.00 61.78 351 GLN A N 1
ATOM 2717 C CA . GLN A 1 351 ? -8.646 0.906 30.732 1.00 61.78 351 GLN A CA 1
ATOM 2718 C C . GLN A 1 351 ? -7.187 0.503 31.044 1.00 61.78 351 GLN A C 1
ATOM 2720 O O . GLN A 1 351 ? -6.838 -0.678 31.021 1.00 61.78 351 GLN A O 1
ATOM 2725 N N . ILE A 1 352 ? -6.306 1.470 31.331 1.00 61.53 352 ILE A N 1
ATOM 2726 C CA . ILE A 1 352 ? -4.895 1.216 31.656 1.00 61.53 352 ILE A CA 1
ATOM 2727 C C . ILE A 1 352 ? -4.771 0.967 33.160 1.00 61.53 352 ILE A C 1
ATOM 2729 O O . ILE A 1 352 ? -5.023 1.865 33.963 1.00 61.53 352 ILE A O 1
ATOM 2733 N N . ILE A 1 353 ? -4.376 -0.252 33.543 1.00 69.50 353 ILE A N 1
ATOM 2734 C CA . ILE A 1 353 ? -4.123 -0.606 34.947 1.00 69.50 353 ILE A CA 1
ATOM 2735 C C . ILE A 1 353 ? -2.984 0.268 35.483 1.00 69.50 353 ILE A C 1
ATOM 2737 O O . ILE A 1 353 ? -1.906 0.339 34.893 1.00 69.50 353 ILE A O 1
ATOM 2741 N N . MET A 1 354 ? -3.227 0.921 36.614 1.00 73.31 354 MET A N 1
ATOM 2742 C CA . MET A 1 354 ? -2.284 1.825 37.262 1.00 73.31 354 MET A CA 1
ATOM 2743 C C . MET A 1 354 ? -1.106 1.034 37.853 1.00 73.31 354 MET A C 1
ATOM 2745 O O . MET A 1 354 ? -1.278 0.256 38.794 1.00 73.31 354 MET A O 1
ATOM 2749 N N . GLU A 1 355 ? 0.098 1.232 37.313 1.00 78.50 355 GLU A N 1
ATOM 2750 C CA . GLU A 1 355 ? 1.341 0.761 37.938 1.00 78.50 355 GLU A CA 1
ATOM 2751 C C . GLU A 1 355 ? 1.677 1.610 39.176 1.00 78.50 355 GLU A C 1
ATOM 2753 O O . GLU A 1 355 ? 1.378 2.805 39.225 1.00 78.50 355 GLU A O 1
ATOM 2758 N N . CYS A 1 356 ? 2.284 1.000 40.198 1.00 84.56 356 CYS A N 1
ATOM 2759 C CA . CYS A 1 356 ? 2.559 1.696 41.457 1.00 84.56 356 CYS A CA 1
ATOM 2760 C C . CYS A 1 356 ? 3.622 2.792 41.288 1.00 84.56 356 CYS A C 1
ATOM 2762 O O . CYS A 1 356 ? 4.692 2.553 40.720 1.00 84.56 356 CYS A O 1
ATOM 2764 N N . THR A 1 357 ? 3.388 3.971 41.861 1.00 72.44 357 THR A N 1
ATOM 2765 C CA . THR A 1 357 ? 4.306 5.108 41.736 1.00 72.44 357 THR A CA 1
ATOM 2766 C C . THR A 1 357 ? 5.497 4.997 42.691 1.00 72.44 357 THR A C 1
ATOM 2768 O O . THR A 1 357 ? 5.376 4.581 43.845 1.00 72.44 357 THR A O 1
ATOM 2771 N N . LYS A 1 358 ? 6.685 5.400 42.220 1.00 63.69 358 LYS A N 1
ATOM 2772 C CA . LYS A 1 358 ? 7.882 5.552 43.061 1.00 63.69 358 LYS A CA 1
ATOM 2773 C C . LYS A 1 358 ? 7.909 6.943 43.695 1.00 63.69 358 LYS A C 1
ATOM 2775 O O . LYS A 1 358 ? 8.555 7.854 43.186 1.00 63.69 358 LYS A O 1
ATOM 2780 N N . THR A 1 359 ? 7.209 7.100 44.812 1.00 53.31 359 THR A N 1
ATOM 2781 C CA . THR A 1 359 ? 7.424 8.228 45.733 1.00 53.31 359 THR A CA 1
ATOM 2782 C C . THR A 1 359 ? 8.784 8.099 46.437 1.00 53.31 359 THR A C 1
ATOM 2784 O O . THR A 1 359 ? 9.270 6.986 46.620 1.00 53.31 359 THR A O 1
ATOM 2787 N N . GLY A 1 360 ? 9.402 9.228 46.807 1.00 51.44 360 GLY A N 1
ATOM 2788 C CA . GLY A 1 360 ? 10.855 9.377 47.028 1.00 51.44 360 GLY A CA 1
ATOM 2789 C C . GLY A 1 360 ? 11.557 8.522 48.097 1.00 51.44 360 GLY A C 1
ATOM 2790 O O . GLY A 1 360 ? 12.779 8.573 48.173 1.00 51.44 360 GLY A O 1
ATOM 2791 N N . GLU A 1 361 ? 10.842 7.710 48.878 1.00 47.59 361 GLU A N 1
ATOM 2792 C CA . GLU A 1 361 ? 11.410 6.837 49.916 1.00 47.59 361 GLU A CA 1
ATOM 2793 C C . GLU A 1 361 ? 10.920 5.385 49.779 1.00 47.59 361 GLU A C 1
ATOM 2795 O O . GLU A 1 361 ? 10.030 4.941 50.502 1.00 47.59 361 GLU A O 1
ATOM 2800 N N . LEU A 1 362 ? 11.518 4.632 48.844 1.00 47.97 362 LEU A N 1
ATOM 2801 C CA . LEU A 1 362 ? 11.523 3.152 48.739 1.00 47.97 362 LEU A CA 1
ATOM 2802 C C . LEU A 1 362 ? 10.180 2.380 48.733 1.00 47.97 362 LEU A C 1
ATOM 2804 O O . LEU A 1 362 ? 10.184 1.167 48.506 1.00 47.97 362 LEU A O 1
ATOM 2808 N N . ARG A 1 363 ? 9.029 3.032 48.918 1.00 53.81 363 ARG A N 1
ATOM 2809 C CA . ARG A 1 363 ? 7.694 2.430 48.857 1.00 53.81 363 ARG A CA 1
ATOM 2810 C C . ARG A 1 363 ? 6.998 2.772 47.547 1.00 53.81 363 ARG A C 1
ATOM 2812 O O . ARG A 1 363 ? 6.655 3.922 47.289 1.00 53.81 363 ARG A O 1
ATOM 2819 N N . ASN A 1 364 ? 6.714 1.722 46.782 1.00 66.00 364 ASN A N 1
ATOM 2820 C CA . ASN A 1 364 ? 5.764 1.747 45.679 1.00 66.00 364 ASN A CA 1
ATOM 2821 C C . ASN A 1 364 ? 4.365 2.082 46.233 1.00 66.00 364 ASN A C 1
ATOM 2823 O O . ASN A 1 364 ? 3.787 1.272 46.966 1.00 66.00 364 ASN A O 1
ATOM 2827 N N . SER A 1 365 ? 3.837 3.262 45.918 1.00 75.88 365 SER A N 1
ATOM 2828 C CA . SER A 1 365 ? 2.575 3.778 46.460 1.00 75.88 365 SER A CA 1
ATOM 2829 C C . SER A 1 365 ? 1.430 3.732 45.437 1.00 75.88 365 SER A C 1
ATOM 2831 O O . SER A 1 365 ? 1.637 3.500 44.246 1.00 75.88 365 SER A O 1
ATOM 2833 N N . CYS A 1 366 ? 0.201 3.868 45.941 1.00 83.06 366 CYS A N 1
ATOM 2834 C CA . CYS A 1 366 ? -1.053 3.868 45.186 1.00 83.06 366 CYS A CA 1
ATOM 2835 C C . CYS A 1 366 ? -2.050 4.826 45.865 1.00 83.06 366 CYS A C 1
ATOM 2837 O O . CYS A 1 366 ? -1.989 4.962 47.091 1.00 83.06 366 CYS A O 1
ATOM 2839 N N . PRO A 1 367 ? -2.982 5.456 45.127 1.00 80.19 367 PRO A N 1
ATOM 2840 C CA . PRO A 1 367 ? -4.066 6.237 45.723 1.00 80.19 367 PRO A CA 1
ATOM 2841 C C . PRO A 1 367 ? -4.989 5.348 46.565 1.00 80.19 367 PRO A C 1
ATOM 2843 O O . PRO A 1 367 ? -5.383 4.270 46.121 1.00 80.19 367 PRO A O 1
ATOM 2846 N N . ALA A 1 368 ? -5.380 5.797 47.758 1.00 75.44 368 ALA A N 1
ATOM 2847 C CA . ALA A 1 368 ? -6.377 5.088 48.561 1.00 75.44 368 ALA A CA 1
ATOM 2848 C C . ALA A 1 368 ? -7.734 5.036 47.817 1.00 75.44 368 ALA A C 1
ATOM 2850 O O . ALA A 1 368 ? -8.101 6.026 47.185 1.00 75.44 368 ALA A O 1
ATOM 2851 N N . PRO A 1 369 ? -8.496 3.923 47.878 1.00 80.50 369 PRO A N 1
ATOM 2852 C CA . PRO A 1 369 ? -8.292 2.726 48.703 1.00 80.50 369 PRO A CA 1
ATOM 2853 C C . PRO A 1 369 ? -7.437 1.621 48.043 1.00 80.50 369 PRO A C 1
ATOM 2855 O O . PRO A 1 369 ? -7.422 0.488 48.528 1.00 80.50 369 PRO A O 1
ATOM 2858 N N . ALA A 1 370 ? -6.755 1.900 46.929 1.00 83.69 370 ALA A N 1
ATOM 2859 C CA . ALA A 1 370 ? -5.907 0.922 46.255 1.00 83.69 370 ALA A CA 1
ATOM 2860 C C . ALA A 1 370 ? -4.569 0.717 46.981 1.00 83.69 370 ALA A C 1
ATOM 2862 O O . ALA A 1 370 ? -4.030 1.609 47.637 1.00 83.69 370 ALA A O 1
ATOM 2863 N N . ARG A 1 371 ? -3.998 -0.478 46.824 1.00 86.75 371 ARG A N 1
ATOM 2864 C CA . ARG A 1 371 ? -2.688 -0.856 47.370 1.00 86.75 371 ARG A CA 1
ATOM 2865 C C . ARG A 1 371 ? -1.813 -1.488 46.302 1.00 86.75 371 ARG A C 1
ATOM 2867 O O . ARG A 1 371 ? -2.308 -2.179 45.414 1.00 86.75 371 ARG A O 1
ATOM 2874 N N . CYS A 1 372 ? -0.508 -1.284 46.431 1.00 87.44 372 CYS A N 1
ATOM 2875 C CA . CYS A 1 372 ? 0.462 -1.858 45.516 1.00 87.44 372 CYS A CA 1
ATOM 2876 C C . CYS A 1 372 ? 0.618 -3.369 45.746 1.00 87.44 372 CYS A C 1
ATOM 2878 O O . CYS A 1 372 ? 0.914 -3.802 46.863 1.00 87.44 372 CYS A O 1
ATOM 2880 N N . VAL A 1 373 ? 0.458 -4.169 44.691 1.00 85.75 373 VAL A N 1
ATOM 2881 C CA . VAL A 1 373 ? 0.701 -5.621 44.692 1.00 85.75 373 VAL A CA 1
ATOM 2882 C C . VAL A 1 373 ? 1.471 -6.034 43.437 1.00 85.75 373 VAL A C 1
ATOM 2884 O O . VAL A 1 373 ? 1.313 -5.436 42.375 1.00 85.75 373 VAL A O 1
ATOM 2887 N N . ARG A 1 374 ? 2.312 -7.071 43.528 1.00 82.88 374 ARG A N 1
ATOM 2888 C CA . ARG A 1 374 ? 2.992 -7.639 42.352 1.00 82.88 374 ARG A CA 1
ATOM 2889 C C . ARG A 1 374 ? 1.985 -8.401 41.485 1.00 82.88 374 ARG A C 1
ATOM 2891 O O . ARG A 1 374 ? 1.257 -9.247 42.004 1.00 82.88 374 ARG A O 1
ATOM 2898 N N . ALA A 1 375 ? 1.982 -8.144 40.178 1.00 81.44 375 ALA A N 1
ATOM 2899 C CA . ALA A 1 375 ? 1.169 -8.902 39.229 1.00 81.44 375 ALA A CA 1
ATOM 2900 C C . ALA A 1 375 ? 1.696 -10.355 39.130 1.00 81.44 375 ALA A C 1
ATOM 2902 O O . ALA A 1 375 ? 2.892 -10.548 38.896 1.00 81.44 375 ALA A O 1
ATOM 2903 N N . PRO A 1 376 ? 0.857 -11.396 39.314 1.00 72.44 376 PRO A N 1
ATOM 2904 C CA . PRO A 1 376 ? 1.323 -12.778 39.453 1.00 72.44 376 PRO A CA 1
ATOM 2905 C C . PRO A 1 376 ? 1.611 -13.478 38.115 1.00 72.44 376 PRO A C 1
ATOM 2907 O O . PRO A 1 376 ? 2.181 -14.566 38.120 1.00 72.44 376 PRO A O 1
ATOM 2910 N N . ARG A 1 377 ? 1.212 -12.881 36.982 1.00 67.56 377 ARG A N 1
ATOM 2911 C CA . ARG A 1 377 ? 1.450 -13.384 35.614 1.00 67.56 377 ARG A CA 1
ATOM 2912 C C . ARG A 1 377 ? 2.295 -12.436 34.749 1.00 67.56 377 ARG A C 1
ATOM 2914 O O . ARG A 1 377 ? 2.507 -12.705 33.572 1.00 67.56 377 ARG A O 1
ATOM 2921 N N . ASP A 1 378 ? 2.808 -11.350 35.326 1.00 71.75 378 ASP A N 1
ATOM 2922 C CA . ASP A 1 378 ? 3.676 -10.410 34.619 1.00 71.75 378 ASP A CA 1
ATOM 2923 C C . ASP A 1 378 ? 5.133 -10.892 34.664 1.00 71.75 378 ASP A C 1
ATOM 2925 O O . ASP A 1 378 ? 5.764 -10.919 35.723 1.00 71.75 378 ASP A O 1
ATOM 2929 N N . VAL A 1 379 ? 5.680 -11.258 33.502 1.00 67.44 379 VAL A N 1
ATOM 2930 C CA . VAL A 1 379 ? 7.062 -11.756 33.350 1.00 67.44 379 VAL A CA 1
ATOM 2931 C C . VAL A 1 379 ? 8.097 -10.724 33.831 1.00 67.44 379 VAL A C 1
ATOM 2933 O O . VAL A 1 379 ? 9.120 -11.094 34.406 1.00 67.44 379 VAL A O 1
ATOM 2936 N N . LEU A 1 380 ? 7.796 -9.428 33.687 1.00 65.56 380 LEU A N 1
ATOM 2937 C CA . LEU A 1 380 ? 8.629 -8.312 34.156 1.00 65.56 380 LEU A CA 1
ATOM 2938 C C . LEU A 1 380 ? 8.492 -8.038 35.672 1.00 65.56 380 LEU A C 1
ATOM 2940 O O . LEU A 1 380 ? 9.150 -7.140 36.200 1.00 65.56 380 LEU A O 1
ATOM 2944 N N . ARG A 1 381 ? 7.677 -8.824 36.396 1.00 70.56 381 ARG A N 1
ATOM 2945 C CA . ARG A 1 381 ? 7.427 -8.747 37.850 1.00 70.56 381 ARG A CA 1
ATOM 2946 C C . ARG A 1 381 ? 6.965 -7.369 38.348 1.00 70.56 381 ARG A C 1
ATOM 2948 O O . ARG A 1 381 ? 7.189 -7.039 39.526 1.00 70.56 381 ARG A O 1
ATOM 2955 N N . ARG A 1 382 ? 6.309 -6.594 37.477 1.00 77.38 382 ARG A N 1
ATOM 2956 C CA . ARG A 1 382 ? 5.757 -5.262 37.760 1.00 77.38 382 ARG A CA 1
ATOM 2957 C C . ARG A 1 382 ? 4.737 -5.299 38.893 1.00 77.38 382 ARG A C 1
ATOM 2959 O O . ARG A 1 382 ? 4.202 -6.345 39.270 1.00 77.38 382 ARG A O 1
ATOM 2966 N N . SER A 1 383 ? 4.510 -4.132 39.484 1.00 86.88 383 SER A N 1
ATOM 2967 C CA . SER A 1 383 ? 3.572 -3.959 40.591 1.00 86.88 383 SER A CA 1
ATOM 2968 C C . SER A 1 383 ? 2.505 -2.939 40.220 1.00 86.88 383 SER A C 1
ATOM 2970 O O . SER A 1 383 ? 2.817 -1.887 39.667 1.00 86.88 383 SER A O 1
ATOM 2972 N N . ILE A 1 384 ? 1.257 -3.274 40.526 1.00 86.00 384 ILE A N 1
ATOM 2973 C CA . ILE A 1 384 ? 0.052 -2.544 40.133 1.00 86.00 384 ILE A CA 1
ATOM 2974 C C . ILE A 1 384 ? -0.817 -2.222 41.347 1.00 86.00 384 ILE A C 1
ATOM 2976 O O . ILE A 1 384 ? -0.745 -2.889 42.383 1.00 86.00 384 ILE A O 1
ATOM 2980 N N . CYS A 1 385 ? -1.651 -1.202 41.203 1.00 88.06 385 CYS A N 1
ATOM 2981 C CA . CYS A 1 385 ? -2.612 -0.785 42.207 1.00 88.06 385 CYS A CA 1
ATOM 2982 C C . CYS A 1 385 ? -3.892 -1.625 42.106 1.00 88.06 385 CYS A C 1
ATOM 2984 O O . CYS A 1 385 ? -4.567 -1.631 41.075 1.00 88.06 385 CYS A O 1
ATOM 2986 N N . CYS A 1 386 ? -4.231 -2.327 43.188 1.00 89.38 386 CYS A N 1
ATOM 2987 C CA . CYS A 1 386 ? -5.436 -3.150 43.283 1.00 89.38 386 CYS A CA 1
ATOM 2988 C C . CYS A 1 386 ? -6.244 -2.810 44.546 1.00 89.38 386 CYS A C 1
ATOM 2990 O O . CYS A 1 386 ? -5.679 -2.544 45.611 1.00 89.38 386 CYS A O 1
ATOM 2992 N N . THR A 1 387 ? -7.569 -2.853 44.434 1.00 88.06 387 THR A N 1
ATOM 2993 C CA . THR A 1 387 ? -8.554 -2.646 45.507 1.00 88.06 387 THR A CA 1
ATOM 2994 C C . THR A 1 387 ? -9.162 -3.975 45.972 1.00 88.06 387 THR A C 1
ATOM 2996 O O . THR A 1 387 ? -8.989 -5.010 45.331 1.00 88.06 387 THR A O 1
ATOM 2999 N N . GLY A 1 388 ? -9.848 -3.959 47.120 1.00 77.50 388 GLY A N 1
ATOM 3000 C CA . GLY A 1 388 ? -10.451 -5.144 47.749 1.00 77.50 388 GLY A CA 1
ATOM 3001 C C . GLY A 1 388 ? -9.700 -5.618 48.999 1.00 77.50 388 GLY A C 1
ATOM 3002 O O . GLY A 1 388 ? -8.522 -5.304 49.199 1.00 77.50 388 GLY A O 1
ATOM 3003 N N . SER A 1 389 ? -10.389 -6.365 49.867 1.00 60.72 389 SER A N 1
ATOM 3004 C CA . SER A 1 389 ? -9.828 -6.885 51.124 1.00 60.72 389 SER A CA 1
ATOM 3005 C C . SER A 1 389 ? -9.016 -8.167 50.900 1.00 60.72 389 SER A C 1
ATOM 3007 O O . SER A 1 389 ? -9.305 -8.938 49.994 1.00 60.72 389 SER A O 1
ATOM 3009 N N . MET A 1 390 ? -7.981 -8.408 51.715 1.00 53.66 390 MET A N 1
ATOM 3010 C CA . MET A 1 390 ? -7.287 -9.706 51.742 1.00 53.66 390 MET A CA 1
ATOM 3011 C C . MET A 1 390 ? -7.790 -10.490 52.948 1.00 53.66 390 MET A C 1
ATOM 3013 O O . MET A 1 390 ? -7.509 -10.104 54.083 1.00 53.66 390 MET A O 1
ATOM 3017 N N . ILE A 1 391 ? -8.443 -11.625 52.709 1.00 45.56 391 ILE A N 1
ATOM 3018 C CA . ILE A 1 391 ? -8.640 -12.626 53.758 1.00 45.56 391 ILE A CA 1
ATOM 3019 C C . ILE A 1 391 ? -7.272 -13.258 54.040 1.00 45.56 391 ILE A C 1
ATOM 3021 O O . ILE A 1 391 ? -6.687 -13.929 53.189 1.00 45.56 391 ILE A O 1
ATOM 3025 N N . SER A 1 392 ? -6.723 -12.991 55.225 1.00 40.31 392 SER A N 1
ATOM 3026 C CA . SER A 1 392 ? -5.405 -13.487 55.618 1.00 40.31 392 SER A CA 1
ATOM 3027 C C . SER A 1 392 ? -5.478 -14.968 55.993 1.00 40.31 392 SER A C 1
ATOM 3029 O O . SER A 1 392 ? -5.756 -15.316 57.140 1.00 40.31 392 SER A O 1
ATOM 3031 N N . TYR A 1 393 ? -5.183 -15.848 55.034 1.00 36.62 393 TYR A N 1
ATOM 3032 C CA . TYR A 1 393 ? -4.890 -17.253 55.319 1.00 36.62 393 TYR A CA 1
ATOM 3033 C C . TYR A 1 393 ? -3.550 -17.367 56.065 1.00 36.62 393 TYR A C 1
ATOM 3035 O O . TYR A 1 393 ? -2.494 -17.618 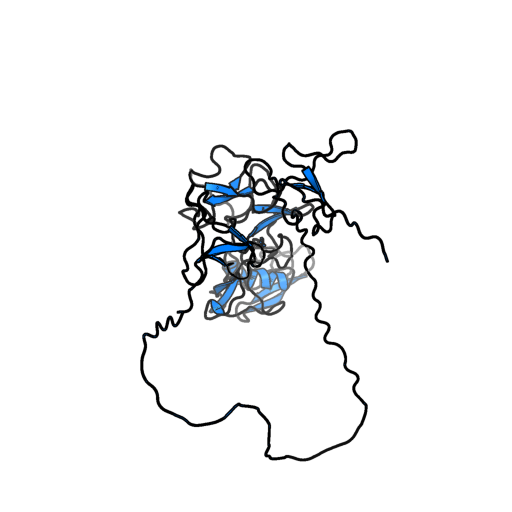55.479 1.00 36.62 393 TYR A O 1
ATOM 3043 N N . ARG A 1 394 ? -3.586 -17.181 57.390 1.00 34.56 394 ARG A N 1
ATOM 3044 C CA . ARG A 1 394 ? -2.497 -17.616 58.272 1.00 34.56 394 ARG A CA 1
ATOM 3045 C C . ARG A 1 394 ? -2.362 -19.136 58.148 1.00 34.56 394 ARG A C 1
ATOM 3047 O O . ARG A 1 394 ? -3.264 -19.869 58.536 1.00 34.56 394 ARG A O 1
ATOM 3054 N N . ARG A 1 395 ? -1.219 -19.620 57.651 1.00 38.91 395 ARG A N 1
ATOM 3055 C CA . ARG A 1 395 ? -0.819 -21.020 57.852 1.00 38.91 395 ARG A CA 1
ATOM 3056 C C . ARG A 1 395 ? -0.512 -21.220 59.337 1.00 38.91 395 ARG A C 1
ATOM 3058 O O . ARG A 1 395 ? 0.498 -20.715 59.817 1.00 38.91 395 ARG A O 1
ATOM 3065 N N . SER A 1 396 ? -1.370 -21.951 60.043 1.00 40.94 396 SER A N 1
ATOM 3066 C CA . SER A 1 396 ? -1.197 -22.308 61.458 1.00 40.94 396 SER A CA 1
ATOM 3067 C C . SER A 1 396 ? -1.346 -23.817 61.680 1.00 40.94 396 SER A C 1
ATOM 3069 O O . SER A 1 396 ? -2.267 -24.271 62.345 1.00 40.94 396 SER A O 1
ATOM 3071 N N . HIS A 1 397 ? -0.409 -24.562 61.096 1.00 35.12 397 HIS A N 1
ATOM 3072 C CA . HIS A 1 397 ? -0.023 -25.945 61.398 1.00 35.12 397 HIS A CA 1
ATOM 3073 C C . HIS A 1 397 ? 1.498 -25.963 61.140 1.00 35.12 397 HIS A C 1
ATOM 3075 O O . HIS A 1 397 ? 1.905 -25.586 60.042 1.00 35.12 397 HIS A O 1
ATOM 3081 N N . ILE A 1 398 ? 2.419 -26.197 62.082 1.00 42.28 398 ILE A N 1
ATOM 3082 C CA . ILE A 1 398 ? 2.394 -26.967 63.342 1.00 42.28 398 ILE A CA 1
ATOM 3083 C C . ILE A 1 398 ? 2.066 -28.442 63.089 1.00 42.28 398 ILE A C 1
ATOM 3085 O O . ILE A 1 398 ? 0.945 -28.788 62.722 1.00 42.28 398 ILE A O 1
ATOM 3089 N N . LEU A 1 399 ? 3.107 -29.257 63.267 1.00 34.41 399 LEU A N 1
ATOM 3090 C CA . LEU A 1 399 ? 3.130 -30.718 63.212 1.00 34.41 399 LEU A CA 1
ATOM 3091 C C . LEU A 1 399 ? 2.329 -31.321 64.380 1.00 34.41 399 LEU A C 1
ATOM 3093 O O . LEU A 1 399 ? 2.171 -30.680 65.424 1.00 34.41 399 LEU A O 1
ATOM 3097 N N . PRO A 1 400 ? 1.813 -32.539 64.188 1.00 44.00 400 PRO A N 1
ATOM 3098 C CA . PRO A 1 400 ? 2.300 -33.667 64.991 1.00 44.00 400 PRO A CA 1
ATOM 3099 C C . PRO A 1 400 ? 3.490 -34.382 64.343 1.00 44.00 400 PRO A C 1
ATOM 3101 O O . PRO A 1 400 ? 3.395 -34.684 63.132 1.00 44.00 400 PRO A O 1
#

Mean predicted aligned error: 19.29 Å

Organism: NCBI:txid53326

Nearest PDB structures (foldseek):
  6i31-assembly1_A  TM=5.983E-01  e=5.296E+00  Rhipicephalus sanguineus

pLDDT: mean 73.11, std 21.68, range [25.97, 95.12]